Protein AF-A0AAE0BIL1-F1 (afdb_monomer)

Structure (mmCIF, N/CA/C/O backbone):
data_AF-A0AAE0BIL1-F1
#
_entry.id   AF-A0AAE0BIL1-F1
#
loop_
_atom_site.group_PDB
_atom_site.id
_atom_site.type_symbol
_atom_site.label_atom_id
_atom_site.label_alt_id
_atom_site.label_comp_id
_atom_site.label_asym_id
_atom_site.label_entity_id
_atom_site.label_seq_id
_atom_site.pdbx_PDB_ins_code
_atom_site.Cartn_x
_atom_site.Cartn_y
_atom_site.Cartn_z
_atom_site.occupancy
_atom_site.B_iso_or_equiv
_atom_site.auth_seq_id
_atom_site.auth_comp_id
_atom_site.auth_asym_id
_atom_site.auth_atom_id
_atom_site.pdbx_PDB_model_num
ATOM 1 N N . MET A 1 1 ? -43.788 10.498 2.947 1.00 57.31 1 MET A N 1
ATOM 2 C CA . MET A 1 1 ? -43.520 11.009 4.314 1.00 57.31 1 MET A CA 1
ATOM 3 C C . MET A 1 1 ? -42.242 11.833 4.284 1.00 57.31 1 MET A C 1
ATOM 5 O O . MET A 1 1 ? -41.396 11.543 3.450 1.00 57.31 1 MET A O 1
ATOM 9 N N . ARG A 1 2 ? -42.113 12.874 5.119 1.00 77.88 2 ARG A N 1
ATOM 10 C CA . ARG A 1 2 ? -40.875 13.667 5.219 1.00 77.88 2 ARG A CA 1
ATOM 11 C C . ARG A 1 2 ? -40.007 13.065 6.318 1.00 77.88 2 ARG A C 1
ATOM 13 O O . ARG A 1 2 ? -40.333 13.225 7.490 1.00 77.88 2 ARG A O 1
ATOM 20 N N . THR A 1 3 ? -38.941 12.374 5.940 1.00 77.12 3 THR A N 1
ATOM 21 C CA . THR A 1 3 ? -37.994 11.800 6.900 1.00 77.12 3 THR A CA 1
ATOM 22 C C . THR A 1 3 ? -36.867 12.806 7.152 1.00 77.12 3 THR A C 1
ATOM 24 O O . THR A 1 3 ? -36.367 13.401 6.191 1.00 77.12 3 THR A O 1
ATOM 27 N N . PRO A 1 4 ? -36.498 13.079 8.415 1.00 89.00 4 PRO A N 1
ATOM 28 C CA . PRO A 1 4 ? -35.325 13.885 8.718 1.00 89.00 4 PRO A CA 1
ATOM 29 C C . PRO A 1 4 ? -34.041 13.097 8.421 1.00 89.00 4 PRO A C 1
ATOM 31 O O . PRO A 1 4 ? -33.911 11.926 8.770 1.00 89.00 4 PRO A O 1
ATOM 34 N N . HIS A 1 5 ? -33.083 13.766 7.794 1.00 91.69 5 HIS A N 1
ATOM 35 C CA . HIS A 1 5 ? -31.783 13.259 7.381 1.00 91.69 5 HIS A CA 1
ATOM 36 C C . HIS A 1 5 ? -30.679 14.218 7.823 1.00 91.69 5 HIS A C 1
ATOM 38 O O . HIS A 1 5 ? -30.920 15.392 8.116 1.00 91.69 5 HIS A O 1
ATOM 44 N N . ARG A 1 6 ? -29.448 13.711 7.829 1.00 91.38 6 ARG A N 1
ATOM 45 C CA . ARG A 1 6 ? -28.237 14.482 8.114 1.00 91.38 6 ARG A CA 1
ATOM 46 C C . ARG A 1 6 ? -27.195 14.228 7.044 1.00 91.38 6 ARG A C 1
ATOM 48 O O . ARG A 1 6 ? -27.084 13.105 6.552 1.00 91.38 6 ARG A O 1
ATOM 55 N N . GLY A 1 7 ? -26.430 15.254 6.700 1.00 92.50 7 GLY A N 1
ATOM 56 C CA . GLY A 1 7 ? -25.362 15.123 5.719 1.00 92.50 7 GLY A CA 1
ATOM 57 C C . GLY A 1 7 ? -24.433 16.327 5.666 1.00 92.50 7 GLY A C 1
ATOM 58 O O . GLY A 1 7 ? -24.552 17.266 6.456 1.00 92.50 7 GLY A O 1
ATOM 59 N N . VAL A 1 8 ? -23.494 16.273 4.725 1.00 92.12 8 VAL A N 1
ATOM 60 C CA . VAL A 1 8 ? -22.511 17.334 4.475 1.00 92.12 8 VAL A CA 1
ATOM 61 C C . VAL A 1 8 ? -22.694 17.869 3.066 1.00 92.12 8 VAL A C 1
ATOM 63 O O . VAL A 1 8 ? -22.804 17.095 2.114 1.00 92.12 8 VAL A O 1
ATOM 66 N N . LEU A 1 9 ? -22.708 19.190 2.919 1.00 93.12 9 LEU A N 1
ATOM 67 C CA . LEU A 1 9 ? -22.752 19.837 1.617 1.00 93.12 9 LEU A CA 1
ATOM 68 C C . LEU A 1 9 ? -21.423 19.599 0.879 1.00 93.12 9 LEU A C 1
ATOM 70 O O . LEU A 1 9 ? -20.404 20.200 1.202 1.00 93.12 9 LEU A O 1
ATOM 74 N N . ILE A 1 10 ? -21.403 18.706 -0.107 1.00 89.44 10 ILE A N 1
ATOM 75 C CA . ILE A 1 10 ? -20.174 18.337 -0.836 1.00 89.44 10 ILE A CA 1
ATOM 76 C C . ILE A 1 10 ? -19.929 19.198 -2.074 1.00 89.44 10 ILE A C 1
ATOM 78 O O . ILE A 1 10 ? -18.827 19.195 -2.625 1.00 89.44 10 ILE A O 1
ATOM 82 N N . PHE A 1 11 ? -20.948 19.929 -2.522 1.00 90.12 11 PHE A N 1
ATOM 83 C CA . PHE A 1 11 ? -20.874 20.764 -3.710 1.00 90.12 11 PHE A CA 1
ATOM 84 C C . PHE A 1 11 ? -21.871 21.914 -3.627 1.00 90.12 11 PHE A C 1
ATOM 86 O O . PHE A 1 11 ? -23.022 21.699 -3.246 1.00 90.12 11 PHE A O 1
ATOM 93 N N . VAL A 1 12 ? -21.430 23.096 -4.053 1.00 90.94 12 VAL A N 1
ATOM 94 C CA . VAL A 1 12 ? -22.265 24.270 -4.326 1.00 90.94 12 VAL A CA 1
ATOM 95 C C . VAL A 1 12 ? -21.812 24.832 -5.665 1.00 90.94 12 VAL A C 1
ATOM 97 O O . VAL A 1 12 ? -20.632 25.134 -5.839 1.00 90.94 12 VAL A O 1
ATOM 100 N N . HIS A 1 13 ? -22.726 24.935 -6.623 1.00 89.69 13 HIS A N 1
ATOM 101 C CA . HIS A 1 13 ? -22.446 25.532 -7.915 1.00 89.69 13 HIS A CA 1
ATOM 102 C C . HIS A 1 13 ? -22.355 27.053 -7.747 1.00 89.69 13 HIS A C 1
ATOM 104 O O . HIS A 1 13 ? -23.347 27.657 -7.338 1.00 89.69 13 HIS A O 1
ATOM 110 N N . PRO A 1 14 ? -21.231 27.693 -8.101 1.00 79.06 14 PRO A N 1
ATOM 111 C CA . PRO A 1 14 ? -21.035 29.121 -7.849 1.00 79.06 14 PRO A CA 1
ATOM 112 C C . PRO A 1 14 ? -22.015 30.003 -8.636 1.00 79.06 14 PRO A C 1
ATOM 114 O O . PRO A 1 14 ? -22.546 30.960 -8.093 1.00 79.06 14 PRO A O 1
ATOM 117 N N . GLU A 1 15 ? -22.296 29.656 -9.894 1.00 84.56 15 GLU A N 1
ATOM 118 C CA . GLU A 1 15 ? -23.148 30.479 -10.770 1.00 84.56 15 GLU A CA 1
ATOM 119 C C . GLU A 1 15 ? -24.650 30.191 -10.607 1.00 84.56 15 GLU A C 1
ATOM 121 O O . GLU A 1 15 ? -25.456 31.099 -10.447 1.00 84.56 15 GLU A O 1
ATOM 126 N N . ASN A 1 16 ? -25.039 28.912 -10.617 1.00 84.81 16 ASN A N 1
ATOM 127 C CA . ASN A 1 16 ? -26.442 28.490 -10.567 1.00 84.81 16 ASN A CA 1
ATOM 128 C C . ASN A 1 16 ? -26.978 28.307 -9.140 1.00 84.81 16 ASN A C 1
ATOM 130 O O . ASN A 1 16 ? -28.159 28.019 -8.958 1.00 84.81 16 ASN A O 1
ATOM 134 N N . GLY A 1 17 ? -26.107 28.389 -8.133 1.00 87.50 17 GLY A N 1
ATOM 135 C CA . GLY A 1 17 ? -26.462 28.357 -6.720 1.00 87.50 17 GLY A CA 1
ATOM 136 C C . GLY A 1 17 ? -27.028 27.038 -6.201 1.00 87.50 17 GLY A C 1
ATOM 137 O O . GLY A 1 17 ? -27.430 27.010 -5.054 1.00 87.50 17 GLY A O 1
ATOM 138 N N . TYR A 1 18 ? -27.116 25.953 -6.975 1.00 94.00 18 TYR A N 1
ATOM 139 C CA . TYR A 1 18 ? -27.587 24.653 -6.469 1.00 94.00 18 TYR A CA 1
ATOM 140 C C . TYR A 1 18 ? -26.460 23.868 -5.784 1.00 94.00 18 TYR A C 1
ATOM 142 O O . TYR A 1 18 ? -25.286 24.143 -6.009 1.00 94.00 18 TYR A O 1
ATOM 150 N N . GLY A 1 19 ? -26.792 22.841 -5.002 1.00 95.12 19 GLY A N 1
ATOM 151 C CA . GLY A 1 19 ? -25.792 22.020 -4.319 1.00 95.12 19 GLY A CA 1
ATOM 152 C C . GLY A 1 19 ? -26.129 20.537 -4.238 1.00 95.12 19 GLY A C 1
ATOM 153 O O . GLY A 1 19 ? -27.181 20.087 -4.693 1.00 95.12 19 GLY A O 1
ATOM 154 N N . PHE A 1 20 ? -25.220 19.770 -3.639 1.00 96.06 20 PHE A N 1
ATOM 155 C CA . PHE A 1 20 ? -25.441 18.366 -3.292 1.00 96.06 20 PHE A CA 1
ATOM 156 C C . PHE A 1 20 ? -24.999 18.087 -1.860 1.00 96.06 20 PHE A C 1
ATOM 158 O O . PHE A 1 20 ? -23.938 18.544 -1.432 1.00 96.06 20 PHE A O 1
ATOM 165 N N . ILE A 1 21 ? -25.796 17.291 -1.153 1.00 95.62 21 ILE A N 1
ATOM 166 C CA . ILE A 1 21 ? -25.479 16.769 0.176 1.00 95.62 21 ILE A CA 1
ATOM 167 C C . ILE A 1 21 ? -25.083 15.299 0.043 1.00 95.62 21 ILE A C 1
ATOM 169 O O . ILE A 1 21 ? -25.813 14.532 -0.586 1.00 95.62 21 ILE A O 1
ATOM 173 N N . ASP A 1 22 ? -23.955 14.912 0.637 1.00 92.00 22 ASP A N 1
ATOM 174 C CA . ASP A 1 22 ? -23.614 13.505 0.878 1.00 92.00 22 ASP A CA 1
ATOM 175 C C . ASP A 1 22 ? -24.353 13.040 2.135 1.00 92.00 22 ASP A C 1
ATOM 177 O O . ASP A 1 22 ? -24.183 13.611 3.219 1.00 92.00 22 ASP A O 1
ATOM 181 N N . CYS A 1 23 ? -25.233 12.057 1.973 1.00 90.50 23 CYS A N 1
ATOM 182 C CA . CYS A 1 23 ? -26.090 11.537 3.027 1.00 90.50 23 CYS A CA 1
ATOM 183 C C . CYS A 1 23 ? -26.136 10.012 2.951 1.00 90.50 23 CYS A C 1
ATOM 185 O O . CYS A 1 23 ? -26.580 9.436 1.962 1.00 90.50 23 CYS A O 1
ATOM 187 N N . ASN A 1 24 ? -25.714 9.356 4.030 1.00 83.50 24 ASN A N 1
ATOM 188 C CA . ASN A 1 24 ? -25.643 7.896 4.084 1.00 83.50 24 ASN A CA 1
ATOM 189 C C . ASN A 1 24 ? -26.985 7.237 4.446 1.00 83.50 24 ASN A C 1
ATOM 191 O O . ASN A 1 24 ? -27.084 6.017 4.400 1.00 83.50 24 ASN A O 1
ATOM 195 N N . THR A 1 25 ? -27.997 8.019 4.842 1.00 82.56 25 THR A N 1
ATOM 196 C CA . THR A 1 25 ? -29.305 7.495 5.281 1.00 82.56 25 THR A CA 1
ATOM 197 C C . THR A 1 25 ? -30.388 7.582 4.209 1.00 82.56 25 THR A C 1
ATOM 199 O O . THR A 1 25 ? -31.471 7.030 4.389 1.00 82.56 25 THR A O 1
ATOM 202 N N . THR A 1 26 ? -30.128 8.264 3.094 1.00 82.50 26 THR A N 1
ATOM 203 C CA . THR A 1 26 ? -31.007 8.270 1.920 1.00 82.50 26 THR A CA 1
ATOM 204 C C . THR A 1 26 ? -30.605 7.159 0.951 1.00 82.50 26 THR A C 1
ATOM 206 O O . THR A 1 26 ? -29.422 6.883 0.777 1.00 82.50 26 THR A O 1
ATOM 209 N N . ALA A 1 27 ? -31.581 6.547 0.267 1.00 79.19 27 ALA A N 1
ATOM 210 C CA . ALA A 1 27 ? -31.315 5.503 -0.734 1.00 79.19 27 ALA A CA 1
ATOM 211 C C . ALA A 1 27 ? -30.380 5.997 -1.857 1.00 79.19 27 ALA A C 1
ATOM 213 O O . ALA A 1 27 ? -29.521 5.263 -2.343 1.00 79.19 27 ALA A O 1
ATOM 214 N N . SER A 1 28 ? -30.502 7.276 -2.226 1.00 73.94 28 SER A N 1
ATOM 215 C CA . SER A 1 28 ? -29.483 7.982 -2.998 1.00 73.94 28 SER A CA 1
ATOM 216 C C . SER A 1 28 ? -28.457 8.592 -2.048 1.00 73.94 28 SER A C 1
ATOM 218 O O . SER A 1 28 ? -28.797 9.495 -1.289 1.00 73.94 28 SER A O 1
ATOM 220 N N . ARG A 1 29 ? -27.188 8.175 -2.144 1.00 82.62 29 ARG A N 1
ATOM 221 C CA . ARG A 1 29 ? -26.067 8.759 -1.378 1.00 82.62 29 ARG A CA 1
ATOM 222 C C . ARG A 1 29 ? -25.927 10.278 -1.578 1.00 82.62 29 ARG A C 1
ATOM 224 O O . ARG A 1 29 ? -25.389 10.973 -0.725 1.00 82.62 29 ARG A O 1
ATOM 231 N N . ARG A 1 30 ? -26.421 10.813 -2.704 1.00 91.19 30 ARG A N 1
ATOM 232 C CA . ARG A 1 30 ? -26.397 12.250 -3.020 1.00 91.19 30 ARG A CA 1
ATOM 233 C C . ARG A 1 30 ? -27.806 12.824 -3.096 1.00 91.19 30 ARG A C 1
ATOM 235 O O . ARG A 1 30 ? -28.630 12.339 -3.873 1.00 91.19 30 ARG A O 1
ATOM 242 N N . VAL A 1 31 ? -28.050 13.895 -2.347 1.00 94.50 31 VAL A N 1
ATOM 243 C CA . VAL A 1 31 ? -29.334 14.609 -2.316 1.00 94.50 31 VAL A CA 1
ATOM 244 C C . VAL A 1 31 ? -29.165 15.992 -2.934 1.00 94.50 31 VAL A C 1
ATOM 246 O O . VAL A 1 31 ? -28.266 16.740 -2.557 1.00 94.50 31 VAL A O 1
ATOM 249 N N . PHE A 1 32 ? -30.023 16.337 -3.892 1.00 95.62 32 PHE A N 1
ATOM 250 C CA . PHE A 1 32 ? -29.982 17.619 -4.591 1.00 95.62 32 PHE A CA 1
ATOM 251 C C . PHE A 1 32 ? -30.524 18.762 -3.723 1.00 95.62 32 PHE A C 1
ATOM 253 O O . PHE A 1 32 ? -31.629 18.675 -3.179 1.00 95.62 32 PHE A O 1
ATOM 260 N N . VAL A 1 33 ? -29.773 19.860 -3.644 1.00 96.00 33 VAL A N 1
ATOM 261 C CA . VAL A 1 33 ? -30.164 21.101 -2.966 1.00 96.00 33 VAL A CA 1
ATOM 262 C C . VAL A 1 33 ? -30.538 22.143 -4.021 1.00 96.00 33 VAL A C 1
ATOM 264 O O . VAL A 1 33 ? -29.665 22.585 -4.768 1.00 96.00 33 VAL A O 1
ATOM 267 N N . PRO A 1 34 ? -31.813 22.561 -4.102 1.00 94.81 34 PRO A N 1
ATOM 268 C CA . PRO A 1 34 ? -32.228 23.619 -5.017 1.00 94.81 34 PRO A CA 1
ATOM 269 C C . PRO A 1 34 ? -31.513 24.941 -4.730 1.00 94.81 34 PRO A C 1
ATOM 271 O O . PRO A 1 34 ? -31.210 25.244 -3.574 1.00 94.81 34 PRO A O 1
ATOM 274 N N . ALA A 1 35 ? -31.339 25.767 -5.763 1.00 94.38 35 ALA A N 1
ATOM 275 C CA . ALA A 1 35 ? -30.619 27.034 -5.653 1.00 94.38 35 ALA A CA 1
ATOM 276 C C . ALA A 1 35 ? -31.164 27.964 -4.561 1.00 94.38 35 ALA A C 1
ATOM 278 O O . ALA A 1 35 ? -30.413 28.514 -3.760 1.00 94.38 35 ALA A O 1
ATOM 279 N N . SER A 1 36 ? -32.493 28.031 -4.439 1.00 94.25 36 SER A N 1
ATOM 280 C CA . SER A 1 36 ? -33.190 28.826 -3.422 1.00 94.25 36 SER A CA 1
ATOM 281 C C . SER A 1 36 ? -32.860 28.435 -1.976 1.00 94.25 36 SER A C 1
ATOM 283 O O . SER A 1 36 ? -33.211 29.167 -1.056 1.00 94.25 36 SER A O 1
ATOM 285 N N . LYS A 1 37 ? -32.239 27.269 -1.757 1.00 92.44 37 LYS A N 1
ATOM 286 C CA . LYS A 1 37 ? -31.865 26.747 -0.437 1.00 92.44 37 LYS A CA 1
ATOM 287 C C . LYS A 1 37 ? -30.361 26.689 -0.218 1.00 92.44 37 LYS A C 1
ATOM 289 O O . LYS A 1 37 ? -29.973 26.340 0.886 1.00 92.44 37 LYS A O 1
ATOM 294 N N . CYS A 1 38 ? -29.537 27.020 -1.214 1.00 91.44 38 CYS A N 1
ATOM 295 C CA . CYS A 1 38 ? -28.077 26.965 -1.104 1.00 91.44 38 CYS A CA 1
ATOM 296 C C . CYS A 1 38 ? -27.412 28.348 -0.962 1.00 91.44 38 CYS A C 1
ATOM 298 O O . CYS A 1 38 ? -26.205 28.413 -0.773 1.00 91.44 38 CYS A O 1
ATOM 300 N N . THR A 1 39 ? -28.171 29.447 -1.022 1.00 83.38 39 THR A N 1
ATOM 301 C CA . THR A 1 39 ? -27.636 30.825 -1.072 1.00 83.38 39 THR A CA 1
ATOM 302 C C . THR A 1 39 ? -26.780 31.235 0.131 1.00 83.38 39 THR A C 1
ATOM 304 O O . THR A 1 39 ? -25.907 32.083 -0.016 1.00 83.38 39 THR A O 1
ATOM 307 N N . ALA A 1 40 ? -26.999 30.639 1.306 1.00 86.38 40 ALA A N 1
ATOM 308 C CA . ALA A 1 40 ? -26.263 30.938 2.540 1.00 86.38 40 ALA A CA 1
ATOM 309 C C . ALA A 1 40 ? -25.277 29.830 2.959 1.00 86.38 40 ALA A C 1
ATOM 311 O O . ALA A 1 40 ? -24.834 29.798 4.108 1.00 86.38 40 ALA A O 1
ATOM 312 N N . TRP A 1 41 ? -24.968 28.898 2.057 1.00 89.31 41 TRP A N 1
ATOM 313 C CA . TRP A 1 41 ? -24.292 27.652 2.397 1.00 89.31 41 TRP A CA 1
ATOM 314 C C . TRP A 1 41 ? -22.989 27.471 1.639 1.00 89.31 41 TRP A C 1
ATOM 316 O O . TRP A 1 41 ? -22.880 27.831 0.469 1.00 89.31 41 TRP A O 1
ATOM 326 N N . GLN A 1 42 ? -22.009 26.868 2.303 1.00 90.31 42 GLN A N 1
ATOM 327 C CA . GLN A 1 42 ? -20.697 26.594 1.727 1.00 90.31 42 GLN A CA 1
ATOM 328 C C . GLN A 1 42 ? -20.415 25.092 1.688 1.00 90.31 42 GLN A C 1
ATOM 330 O O . GLN A 1 42 ? -20.946 24.313 2.484 1.00 90.31 42 GLN A O 1
ATOM 335 N N . LYS A 1 43 ? -19.566 24.666 0.742 1.00 87.94 43 LYS A N 1
ATOM 336 C CA . LYS A 1 43 ? -19.050 23.290 0.716 1.00 87.94 43 LYS A CA 1
ATOM 337 C C . LYS A 1 43 ? -18.398 22.993 2.074 1.00 87.94 43 LYS A C 1
ATOM 339 O O . LYS A 1 43 ? -17.542 23.747 2.518 1.00 87.94 43 LYS A O 1
ATOM 344 N N . GLY A 1 44 ? -18.792 21.889 2.702 1.00 85.81 44 GLY A N 1
ATOM 345 C CA . GLY A 1 44 ? -18.365 21.480 4.041 1.00 85.81 44 GLY A CA 1
ATOM 346 C C . GLY A 1 44 ? -19.410 21.716 5.135 1.00 85.81 44 GLY A C 1
ATOM 347 O O . GLY A 1 44 ? -19.316 21.078 6.184 1.00 85.81 44 GLY A O 1
ATOM 348 N N . ASP A 1 45 ? -20.433 22.544 4.891 1.00 90.81 45 ASP A N 1
ATOM 349 C CA . ASP A 1 45 ? -21.475 22.815 5.885 1.00 90.81 45 ASP A CA 1
ATOM 350 C C . ASP A 1 45 ? -22.249 21.536 6.245 1.00 90.81 45 ASP A C 1
ATOM 352 O O . ASP A 1 45 ? -22.733 20.795 5.379 1.00 90.81 45 ASP A O 1
ATOM 356 N N . ARG A 1 46 ? -22.389 21.289 7.553 1.00 89.94 46 ARG A N 1
ATOM 357 C CA . ARG A 1 46 ? -23.208 20.201 8.100 1.00 89.94 46 ARG A CA 1
ATOM 358 C C . ARG A 1 46 ? -24.653 20.644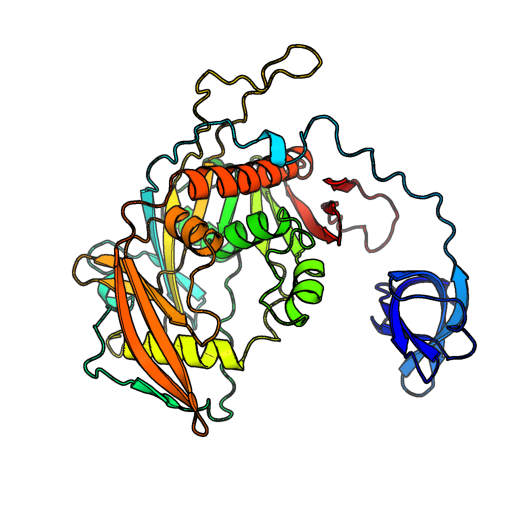 8.216 1.00 89.94 46 ARG A C 1
ATOM 360 O O . ARG A 1 46 ? -24.957 21.708 8.762 1.00 89.94 46 ARG A O 1
ATOM 367 N N . VAL A 1 47 ? -25.546 19.809 7.704 1.00 93.50 47 VAL A N 1
ATOM 368 C CA . VAL A 1 47 ? -26.955 20.156 7.549 1.00 93.50 47 VAL A CA 1
ATOM 369 C C . VAL A 1 47 ? -27.851 19.038 8.045 1.00 93.50 47 VAL A C 1
ATOM 371 O O . VAL A 1 47 ? -27.665 17.866 7.708 1.00 93.50 47 VAL A O 1
ATOM 374 N N . SER A 1 48 ? -28.873 19.434 8.794 1.00 93.69 48 SER A N 1
ATOM 375 C CA . SER A 1 48 ? -30.046 18.608 9.041 1.00 93.69 48 SER A CA 1
ATOM 376 C C . SER A 1 48 ? -31.122 19.024 8.034 1.00 93.69 48 SER A C 1
ATOM 378 O O . SER A 1 48 ? -31.392 20.211 7.820 1.00 93.69 48 SER A O 1
ATOM 380 N N . PHE A 1 49 ? -31.709 18.055 7.337 1.00 94.75 49 PHE A N 1
ATOM 381 C CA . PHE A 1 49 ? -32.641 18.326 6.247 1.00 94.75 49 PHE A CA 1
ATOM 382 C C . PHE A 1 49 ? -33.765 17.296 6.180 1.00 94.75 49 PHE A C 1
ATOM 384 O O . PHE A 1 49 ? -33.671 16.214 6.736 1.00 94.75 49 PHE A O 1
ATOM 391 N N . SER A 1 50 ? -34.851 17.626 5.490 1.00 95.81 50 SER A N 1
ATOM 392 C CA . SER A 1 50 ? -35.833 16.636 5.038 1.00 95.81 50 SER A CA 1
ATOM 393 C C . SER A 1 50 ? -35.774 16.561 3.525 1.00 95.81 50 SER A C 1
ATOM 395 O O . SER A 1 50 ? -35.574 17.588 2.868 1.00 95.81 50 SER A O 1
ATOM 397 N N . ALA A 1 51 ? -35.919 15.361 2.974 1.00 94.06 51 ALA A N 1
ATOM 398 C CA . ALA A 1 51 ? -35.878 15.148 1.537 1.00 94.06 51 ALA A CA 1
ATOM 399 C C . ALA A 1 51 ? -37.154 14.484 1.026 1.00 94.06 51 ALA A C 1
ATOM 401 O O . ALA A 1 51 ? -37.878 13.817 1.765 1.00 94.06 51 ALA A O 1
ATOM 402 N N . ILE A 1 52 ? -37.441 14.733 -0.247 1.00 93.06 52 ILE A N 1
ATOM 403 C CA . ILE A 1 52 ? -38.569 14.166 -0.976 1.00 93.06 52 ILE A CA 1
ATOM 404 C C . ILE A 1 52 ? -38.000 13.513 -2.230 1.00 93.06 52 ILE A C 1
ATOM 406 O O . ILE A 1 52 ? -37.206 14.131 -2.944 1.00 93.06 52 ILE A O 1
ATOM 410 N N . GLU A 1 53 ? -38.419 12.282 -2.489 1.00 92.19 53 GLU A N 1
ATOM 411 C CA . GLU A 1 53 ? -38.156 11.593 -3.746 1.00 92.19 53 GLU A CA 1
ATOM 412 C C . GLU A 1 53 ? -39.069 12.165 -4.840 1.00 92.19 53 GLU A C 1
ATOM 414 O O . GLU A 1 53 ? -40.290 12.239 -4.678 1.00 92.19 53 GLU A O 1
ATOM 419 N N . SER A 1 54 ? -38.480 12.659 -5.928 1.00 87.62 54 SER A N 1
ATOM 420 C CA . SER A 1 54 ? -39.218 13.063 -7.121 1.00 87.62 54 SER A CA 1
ATOM 421 C C . SER A 1 54 ? -39.654 11.847 -7.934 1.00 87.62 54 SER A C 1
ATOM 423 O O . SER A 1 54 ? -39.170 10.735 -7.751 1.00 87.62 54 SER A O 1
ATOM 425 N N . SER A 1 55 ? -40.578 12.064 -8.870 1.00 89.69 55 SER A N 1
ATOM 426 C CA . SER A 1 55 ? -41.127 11.016 -9.740 1.00 89.69 55 SER A CA 1
ATOM 427 C C . SER A 1 55 ? -40.085 10.304 -10.614 1.00 89.69 55 SER A C 1
ATOM 429 O O . SER A 1 55 ? -40.374 9.247 -11.157 1.00 89.69 55 SER A O 1
ATOM 431 N N . ASP A 1 56 ? -38.888 10.874 -10.764 1.00 87.69 56 ASP A N 1
ATOM 432 C CA . ASP A 1 56 ? -37.738 10.295 -11.469 1.00 87.69 56 ASP A CA 1
ATOM 433 C C . ASP A 1 56 ? -36.787 9.497 -10.548 1.00 87.69 56 ASP A C 1
ATOM 435 O O . ASP A 1 56 ? -35.692 9.125 -10.972 1.00 87.69 56 ASP A O 1
ATOM 439 N N . GLY A 1 57 ? -37.170 9.265 -9.286 1.00 86.12 57 GLY A N 1
ATOM 440 C CA . GLY A 1 57 ? -36.369 8.547 -8.286 1.00 86.12 57 GLY A CA 1
ATOM 441 C C . GLY A 1 57 ? -35.213 9.362 -7.693 1.00 86.12 57 GLY A C 1
ATOM 442 O O . GLY A 1 57 ? -34.366 8.821 -6.979 1.00 86.12 57 GLY A O 1
ATOM 443 N N . ARG A 1 58 ? -35.118 10.667 -7.989 1.00 87.56 58 ARG A N 1
ATOM 444 C CA . ARG A 1 58 ? -34.079 11.535 -7.415 1.00 87.56 58 ARG A CA 1
ATOM 445 C C . ARG A 1 58 ? -34.532 12.134 -6.090 1.00 87.56 58 ARG A C 1
ATOM 447 O O . ARG A 1 58 ? -35.682 12.504 -5.903 1.00 87.56 58 ARG A O 1
ATOM 454 N N . TRP A 1 59 ? -33.598 12.290 -5.160 1.00 92.62 59 TRP A N 1
ATOM 455 C CA . TRP A 1 59 ? -33.877 12.889 -3.856 1.00 92.62 59 TRP A CA 1
ATOM 456 C C . TRP A 1 59 ? -33.548 14.381 -3.873 1.00 92.62 59 TRP A C 1
ATOM 458 O O . TRP A 1 59 ? -32.422 14.764 -4.203 1.00 92.62 59 TRP A O 1
ATOM 468 N N . ARG A 1 60 ? -34.511 15.226 -3.485 1.00 93.94 60 ARG A N 1
ATOM 469 C CA . ARG A 1 60 ? -34.312 16.677 -3.326 1.00 93.94 60 ARG A CA 1
ATOM 470 C C . ARG A 1 60 ? -34.611 17.151 -1.913 1.00 93.94 60 ARG A C 1
ATOM 472 O O . ARG A 1 60 ? -35.521 16.648 -1.258 1.00 93.94 60 ARG A O 1
ATOM 479 N N . VAL A 1 61 ? -33.903 18.188 -1.483 1.00 95.31 61 VAL A N 1
ATOM 480 C CA . VAL A 1 61 ? -34.108 18.828 -0.182 1.00 95.31 61 VAL A CA 1
ATOM 481 C C . VAL A 1 61 ? -35.399 19.651 -0.151 1.00 95.31 61 VAL A C 1
ATOM 483 O O . VAL A 1 61 ? -35.606 20.568 -0.953 1.00 95.31 61 VAL A O 1
ATOM 486 N N . ASP A 1 62 ? -36.245 19.382 0.841 1.00 94.50 62 ASP A N 1
ATOM 487 C CA . ASP A 1 62 ? -37.492 20.095 1.129 1.00 94.50 62 ASP A CA 1
ATOM 488 C C . ASP A 1 62 ? -37.360 21.112 2.276 1.00 94.50 62 ASP A C 1
ATOM 490 O O . ASP A 1 62 ? -37.770 22.263 2.139 1.00 94.50 62 ASP A O 1
ATOM 494 N N . LYS A 1 63 ? -36.698 20.762 3.373 1.00 94.38 63 LYS A N 1
ATOM 495 C CA . LYS A 1 63 ? -36.319 21.728 4.420 1.00 94.38 63 LYS A CA 1
ATOM 496 C C . LYS A 1 63 ? -34.878 21.492 4.816 1.00 94.38 63 LYS A C 1
ATOM 498 O O . LYS A 1 63 ? -34.456 20.345 4.818 1.00 94.38 63 LYS A O 1
ATOM 503 N N . MET A 1 64 ? -34.155 22.550 5.156 1.00 94.00 64 MET A N 1
ATOM 504 C CA . MET A 1 64 ? -32.731 22.506 5.484 1.00 94.00 64 MET A CA 1
ATOM 505 C C . MET A 1 64 ? -32.453 23.523 6.579 1.00 94.00 64 MET A C 1
ATOM 507 O O . MET A 1 64 ? -32.949 24.645 6.506 1.00 94.00 64 MET A O 1
ATOM 511 N N . HIS A 1 65 ? -31.704 23.122 7.594 1.00 93.38 65 HIS A N 1
ATOM 512 C CA . HIS A 1 65 ? -31.276 23.986 8.686 1.00 93.38 65 HIS A CA 1
ATOM 513 C C . HIS A 1 65 ? -29.838 23.656 9.051 1.00 93.38 65 HIS A C 1
ATOM 515 O O . HIS A 1 65 ? -29.363 22.536 8.824 1.00 93.38 65 HIS A O 1
ATOM 521 N N . ARG A 1 66 ? -29.113 24.675 9.529 1.00 89.12 66 ARG A N 1
ATOM 522 C CA . ARG A 1 66 ? -27.696 24.512 9.851 1.00 89.12 66 ARG A CA 1
ATOM 523 C C . ARG A 1 66 ? -27.671 23.707 11.123 1.00 89.12 66 ARG A C 1
ATOM 525 O O . ARG A 1 66 ? -28.357 24.066 12.077 1.00 89.12 66 ARG A O 1
ATOM 532 N N . ASP A 1 67 ? -26.958 22.592 11.098 1.00 83.50 67 ASP A N 1
ATOM 533 C CA . ASP A 1 67 ? -26.818 21.794 12.301 1.00 83.50 67 ASP A CA 1
ATOM 534 C C . ASP A 1 67 ? -25.901 22.589 13.233 1.00 83.50 67 ASP A C 1
ATOM 536 O O . ASP A 1 67 ? -24.680 22.577 13.090 1.00 83.50 67 ASP A O 1
ATOM 540 N N . THR A 1 68 ? -26.493 23.347 14.155 1.00 58.75 68 THR A N 1
ATOM 541 C CA . THR A 1 68 ? -25.777 23.949 15.278 1.00 58.75 68 THR A CA 1
ATOM 542 C C . THR A 1 68 ? -25.529 22.845 16.289 1.00 58.75 68 THR A C 1
ATOM 544 O O . THR A 1 68 ? -26.131 22.802 17.361 1.00 58.75 68 THR A O 1
ATOM 547 N N . PHE A 1 69 ? -24.676 21.891 15.931 1.00 49.97 69 PHE A N 1
ATOM 548 C CA . PHE A 1 69 ? -23.998 21.167 16.986 1.00 49.97 69 PHE A CA 1
ATOM 549 C C . PHE A 1 69 ? -23.167 22.206 17.750 1.00 49.97 69 PHE A C 1
ATOM 551 O O . PHE A 1 69 ? -22.562 23.065 17.097 1.00 49.97 69 PHE A O 1
ATOM 558 N N . PRO A 1 70 ? -23.106 22.164 19.099 1.00 41.44 70 PRO A N 1
ATOM 559 C CA . PRO A 1 70 ? -21.913 22.696 19.738 1.00 41.44 70 PRO A CA 1
ATOM 560 C C . PRO A 1 70 ? -20.764 22.045 18.983 1.00 41.44 70 PRO A C 1
ATOM 562 O O . PRO A 1 70 ? -20.862 20.840 18.713 1.00 41.44 70 PRO A O 1
ATOM 565 N N . ASP A 1 71 ? -19.762 22.823 18.565 1.00 39.72 71 ASP A N 1
ATOM 566 C CA . ASP A 1 71 ? -18.487 22.250 18.152 1.00 39.72 71 ASP A CA 1
ATOM 567 C C . ASP A 1 71 ? -18.279 21.069 19.085 1.00 39.72 71 ASP A C 1
ATOM 569 O O . ASP A 1 71 ? -18.230 21.249 20.307 1.00 39.72 71 ASP A O 1
ATOM 573 N N . ARG A 1 72 ? -18.331 19.837 18.550 1.00 40.06 72 ARG A N 1
ATOM 574 C CA . ARG A 1 72 ? -17.732 18.737 19.286 1.00 40.06 72 ARG A CA 1
ATOM 575 C C . ARG A 1 72 ? -16.340 19.278 19.386 1.00 40.06 72 ARG A C 1
ATOM 577 O O . ARG A 1 72 ? -15.687 19.340 18.346 1.00 40.06 72 ARG A O 1
ATOM 584 N N . THR A 1 73 ? -16.008 19.798 20.566 1.00 35.62 73 THR A N 1
ATOM 585 C CA . THR A 1 73 ? -14.679 20.200 20.948 1.00 35.62 73 THR A CA 1
ATOM 586 C C . THR A 1 73 ? -13.848 19.126 20.305 1.00 35.62 73 THR A C 1
ATOM 588 O O . THR A 1 73 ? -13.985 17.950 20.664 1.00 35.62 73 THR A O 1
ATOM 591 N N . LEU A 1 74 ? -13.136 19.493 19.229 1.00 39.12 74 LEU A N 1
ATOM 592 C CA . LEU A 1 74 ? -11.995 18.710 18.813 1.00 39.12 74 LEU A CA 1
ATOM 593 C C . LEU A 1 74 ? -11.322 18.498 20.150 1.00 39.12 74 LEU A C 1
ATOM 595 O O . LEU A 1 74 ? -11.047 19.493 20.837 1.00 39.12 74 LEU A O 1
ATOM 599 N N . LEU A 1 75 ? -11.304 17.244 20.621 1.00 36.78 75 LEU A N 1
ATOM 600 C CA . LEU A 1 75 ? -10.623 16.949 21.868 1.00 36.78 75 LEU A CA 1
ATOM 601 C C . LEU A 1 75 ? -9.300 17.688 21.712 1.00 36.78 75 LEU A C 1
ATOM 603 O O . LEU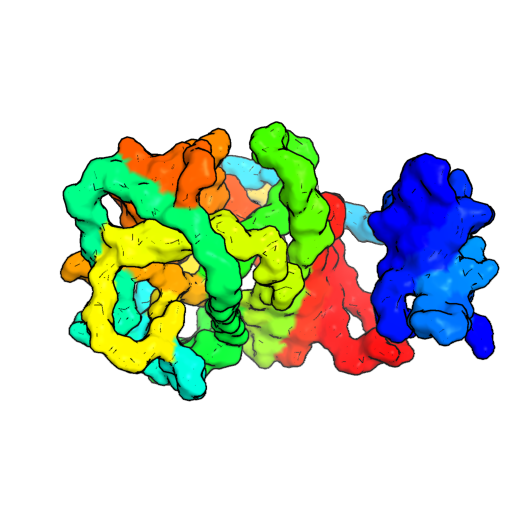 A 1 75 ? -8.705 17.546 20.635 1.00 36.78 75 LEU A O 1
ATOM 607 N N . PRO A 1 76 ? -8.957 18.606 22.640 1.00 37.84 76 PRO A N 1
ATOM 608 C CA . PRO A 1 76 ? -7.758 19.411 22.477 1.00 37.84 76 PRO A CA 1
ATOM 609 C C . PRO A 1 76 ? -6.661 18.439 22.059 1.00 37.84 76 PRO A C 1
ATOM 611 O O . PRO A 1 76 ? -6.619 17.364 22.674 1.00 37.84 76 PRO A O 1
ATOM 614 N N . PRO A 1 77 ? -5.919 18.734 20.968 1.00 43.78 77 PRO A N 1
ATOM 615 C CA . PRO A 1 77 ? -4.986 17.786 20.368 1.00 43.78 77 PRO A CA 1
ATOM 616 C C . PRO A 1 77 ? -4.244 17.117 21.507 1.00 43.78 77 PRO A C 1
ATOM 618 O O . PRO A 1 77 ? -3.738 17.833 22.377 1.00 43.78 77 PRO A O 1
ATOM 621 N N . ASP A 1 78 ? -4.349 15.785 21.583 1.00 43.59 78 ASP A N 1
ATOM 622 C CA . ASP A 1 78 ? -3.939 15.031 22.764 1.00 43.59 78 ASP A CA 1
ATOM 623 C C . ASP A 1 78 ? -2.545 15.537 23.167 1.00 43.59 78 ASP A C 1
ATOM 625 O O . ASP A 1 78 ? -1.607 15.381 22.377 1.00 43.59 78 ASP A O 1
ATOM 629 N N . PRO A 1 79 ? -2.378 16.204 24.332 1.00 45.50 79 PRO A N 1
ATOM 630 C CA . PRO A 1 79 ? -1.137 16.905 24.681 1.00 45.50 79 PRO A CA 1
ATOM 631 C C . PRO A 1 79 ? 0.066 15.955 24.793 1.00 45.50 79 PRO A C 1
ATOM 633 O O . PRO A 1 79 ? 1.195 16.383 25.024 1.00 45.50 79 PRO A O 1
ATOM 636 N N . LEU A 1 80 ? -0.180 14.650 24.653 1.00 43.66 80 LEU A N 1
ATOM 637 C CA . LEU A 1 80 ? 0.795 13.577 24.581 1.00 43.66 80 LEU A CA 1
ATOM 638 C C . LEU A 1 80 ? 1.480 13.428 23.215 1.00 43.66 80 LEU A C 1
ATOM 640 O O . LEU A 1 80 ? 2.467 12.692 23.150 1.00 43.66 80 LEU A O 1
ATOM 644 N N . PHE A 1 81 ? 1.003 14.082 22.152 1.00 43.06 81 PHE A N 1
ATOM 645 C CA . PHE A 1 81 ? 1.699 14.124 20.867 1.00 43.06 81 PHE A CA 1
ATOM 646 C C . PHE A 1 81 ? 2.289 15.518 20.646 1.00 43.06 81 PHE A C 1
ATOM 648 O O . PHE A 1 81 ? 1.546 16.459 20.366 1.00 43.06 81 PHE A O 1
ATOM 655 N N . PRO A 1 82 ? 3.616 15.687 20.787 1.00 44.50 82 PRO A N 1
ATOM 656 C CA . PRO A 1 82 ? 4.232 16.953 20.436 1.00 44.50 82 PRO A CA 1
ATOM 657 C C . PRO A 1 82 ? 3.997 17.228 18.940 1.00 44.50 82 PRO A C 1
ATOM 659 O O . PRO A 1 82 ? 3.921 16.279 18.147 1.00 44.50 82 PRO A O 1
ATOM 662 N N . PRO A 1 83 ? 3.867 18.502 18.528 1.00 47.16 83 PRO A N 1
ATOM 663 C CA . PRO A 1 83 ? 3.811 18.843 17.115 1.00 47.16 83 PRO A CA 1
ATOM 664 C C . PRO A 1 83 ? 4.998 18.196 16.397 1.00 47.16 83 PRO A C 1
ATOM 666 O O . PRO A 1 83 ? 6.109 18.161 16.920 1.00 47.16 83 PRO A O 1
ATOM 669 N N . CYS A 1 84 ? 4.766 17.675 15.189 1.00 42.25 84 CYS A N 1
ATOM 670 C CA . CYS A 1 84 ? 5.721 16.809 14.486 1.00 42.25 84 CYS A CA 1
ATOM 671 C C . CYS A 1 84 ? 7.130 17.420 14.311 1.00 42.25 84 CYS A C 1
ATOM 673 O O . CYS A 1 84 ? 8.099 16.693 14.115 1.00 42.25 84 CYS A O 1
ATOM 675 N N . LYS A 1 85 ? 7.241 18.749 14.435 1.00 46.81 85 LYS A N 1
ATOM 676 C CA . LYS A 1 85 ? 8.491 19.519 14.418 1.00 46.81 85 LYS A CA 1
ATOM 677 C C . LYS A 1 85 ? 9.451 19.174 15.568 1.00 46.81 85 LYS A C 1
ATOM 679 O O . LYS A 1 85 ? 10.649 19.354 15.407 1.00 46.81 85 LYS A O 1
ATOM 684 N N . ASP A 1 86 ? 8.962 18.626 16.682 1.00 45.75 86 ASP A N 1
ATOM 685 C CA . ASP A 1 86 ? 9.794 18.289 17.849 1.00 45.75 86 ASP A CA 1
ATOM 686 C C . ASP A 1 86 ? 10.361 16.848 17.803 1.00 45.75 86 ASP A C 1
ATOM 688 O O . ASP A 1 86 ? 11.105 16.438 18.694 1.00 45.75 86 ASP A O 1
ATOM 692 N N . LEU A 1 87 ? 10.021 16.051 16.777 1.00 48.09 87 LEU A N 1
ATOM 693 C CA . LEU A 1 87 ? 10.426 14.638 16.646 1.00 48.09 87 LEU A CA 1
ATOM 694 C C . LEU A 1 87 ? 11.784 14.429 15.943 1.00 48.09 87 LEU A C 1
ATOM 696 O O . LEU A 1 87 ? 12.301 13.307 15.944 1.00 48.09 87 LEU A O 1
ATOM 700 N N . GLU A 1 88 ? 12.377 15.482 15.371 1.00 49.56 88 GLU A N 1
ATOM 701 C CA . GLU A 1 88 ? 13.574 15.404 14.511 1.00 49.56 88 GLU A CA 1
ATOM 702 C C . GLU A 1 88 ? 14.875 15.039 15.258 1.00 49.56 88 GLU A C 1
ATOM 704 O O . GLU A 1 88 ? 15.853 14.647 14.628 1.00 49.56 88 GLU A O 1
ATOM 709 N N . ALA A 1 89 ? 14.898 15.091 16.597 1.00 47.00 89 ALA A N 1
ATOM 710 C CA . ALA A 1 89 ? 16.114 14.873 17.393 1.00 47.00 89 ALA A CA 1
ATOM 711 C C . ALA A 1 89 ? 16.424 13.399 17.751 1.00 47.00 89 ALA A C 1
ATOM 713 O O . ALA A 1 89 ? 17.466 13.125 18.344 1.00 47.00 89 ALA A O 1
ATOM 714 N N . SER A 1 90 ? 15.548 12.441 17.417 1.00 48.91 90 SER A N 1
ATOM 715 C CA . SER A 1 90 ? 15.738 11.024 17.783 1.00 48.91 90 SER A CA 1
ATOM 716 C C . SER A 1 90 ? 16.425 10.218 16.671 1.00 48.91 90 SER A C 1
ATOM 718 O O . SER A 1 90 ? 15.878 10.073 15.580 1.00 48.91 90 SER A O 1
ATOM 720 N N . HIS A 1 91 ? 17.607 9.651 16.946 1.00 47.31 91 HIS A N 1
ATOM 721 C CA . HIS A 1 91 ? 18.256 8.690 16.046 1.00 47.31 91 HIS A CA 1
ATOM 722 C C . HIS A 1 91 ? 17.486 7.364 16.061 1.00 47.31 91 HIS A C 1
ATOM 724 O O . HIS A 1 91 ? 17.455 6.672 17.079 1.00 47.31 91 HIS A O 1
ATOM 730 N N . ARG A 1 92 ? 16.868 6.994 14.936 1.00 53.47 92 ARG A N 1
ATOM 731 C CA . ARG A 1 92 ? 16.125 5.737 14.790 1.00 53.47 92 ARG A CA 1
ATOM 732 C C . ARG A 1 92 ? 16.885 4.814 13.853 1.00 53.47 92 ARG A C 1
ATOM 734 O O . ARG A 1 92 ? 17.345 5.229 12.795 1.00 53.47 92 ARG A O 1
ATOM 741 N N . THR A 1 93 ? 17.016 3.551 14.238 1.00 47.59 93 THR A N 1
ATOM 742 C CA . THR A 1 93 ? 17.635 2.525 13.400 1.00 47.59 93 THR A CA 1
ATOM 743 C C . THR A 1 93 ? 16.578 1.499 13.024 1.00 47.59 93 THR A C 1
ATOM 745 O O . THR A 1 93 ? 15.918 0.909 13.882 1.00 47.59 93 THR A O 1
ATOM 748 N N . PHE A 1 94 ? 16.403 1.281 11.721 1.00 53.38 94 PHE A N 1
ATOM 749 C CA . PHE A 1 94 ? 15.652 0.124 11.251 1.00 53.38 94 PHE A CA 1
ATOM 750 C C . PHE A 1 94 ? 16.518 -1.105 11.450 1.00 53.38 94 PHE A C 1
ATOM 752 O O . PHE A 1 94 ? 17.627 -1.186 10.921 1.00 53.38 94 PHE A O 1
ATOM 759 N N . ALA A 1 95 ? 16.004 -2.075 12.198 1.00 54.22 95 ALA A N 1
ATOM 760 C CA . ALA A 1 95 ? 16.531 -3.415 12.070 1.00 54.22 95 ALA A CA 1
ATOM 761 C C . ALA A 1 95 ? 16.317 -3.882 10.625 1.00 54.22 95 ALA A C 1
ATOM 763 O O . ALA A 1 95 ? 15.286 -3.595 10.010 1.00 54.22 95 ALA A O 1
ATOM 764 N N . SER A 1 96 ? 17.316 -4.572 10.077 1.00 65.31 96 SER A N 1
ATOM 765 C CA . SER A 1 96 ? 17.288 -5.075 8.707 1.00 65.31 96 SER A CA 1
ATOM 766 C C . SER A 1 96 ? 16.008 -5.871 8.460 1.00 65.31 96 SER A C 1
ATOM 768 O O . SER A 1 96 ? 15.746 -6.844 9.172 1.00 65.31 96 SER A O 1
ATOM 770 N N . SER A 1 97 ? 15.241 -5.476 7.443 1.00 72.38 97 SER A N 1
ATOM 771 C CA . SER A 1 97 ? 14.063 -6.217 7.006 1.00 72.38 97 SER A CA 1
ATOM 772 C C . SER A 1 97 ? 14.454 -7.657 6.651 1.00 72.38 97 SER A C 1
ATOM 774 O O . SER A 1 97 ? 15.357 -7.847 5.833 1.00 72.38 97 SER A O 1
ATOM 776 N N . ARG A 1 98 ? 13.797 -8.667 7.227 1.00 78.12 98 ARG A N 1
ATOM 777 C CA . ARG A 1 98 ? 14.069 -10.085 6.931 1.00 78.12 98 ARG A CA 1
ATOM 778 C C . ARG A 1 98 ? 12.901 -10.723 6.191 1.00 78.12 98 ARG A C 1
ATOM 780 O O . ARG A 1 98 ? 11.785 -10.683 6.700 1.00 78.12 98 ARG A O 1
ATOM 787 N N . LEU A 1 99 ? 13.174 -11.358 5.050 1.00 81.06 99 LEU A N 1
ATOM 788 C CA . LEU A 1 99 ? 12.202 -12.201 4.354 1.00 81.06 99 LEU A CA 1
ATOM 789 C C . LEU A 1 99 ? 11.866 -13.433 5.212 1.00 81.06 99 LEU A C 1
ATOM 791 O O . LEU A 1 99 ? 12.766 -14.167 5.622 1.00 81.06 99 LEU A O 1
ATOM 795 N N . LEU A 1 100 ? 10.581 -13.641 5.495 1.00 82.75 100 LEU A N 1
ATOM 796 C CA . LEU A 1 100 ? 10.076 -14.792 6.243 1.00 82.75 100 LEU A CA 1
ATOM 797 C C . LEU A 1 100 ? 9.668 -15.942 5.328 1.00 82.75 100 LEU A C 1
ATOM 799 O O . LEU A 1 100 ? 10.091 -17.074 5.533 1.00 82.75 100 LEU A O 1
ATOM 803 N N . PHE A 1 101 ? 8.830 -15.641 4.341 1.00 84.50 101 PHE A N 1
ATOM 804 C CA . PHE A 1 101 ? 8.339 -16.594 3.356 1.00 84.50 101 PHE A CA 1
ATOM 805 C C . PHE A 1 101 ? 7.864 -15.855 2.106 1.00 84.50 101 PHE A C 1
ATOM 807 O O . PHE A 1 101 ? 7.632 -14.639 2.129 1.00 84.50 101 PHE A O 1
ATOM 814 N N . SER A 1 102 ? 7.687 -16.623 1.033 1.00 85.00 102 SER A N 1
ATOM 815 C CA . SER A 1 102 ? 7.152 -16.151 -0.238 1.00 85.00 102 SER A CA 1
ATOM 816 C C . SER A 1 102 ? 6.021 -17.056 -0.708 1.00 85.00 102 SER A C 1
ATOM 818 O O . SER A 1 102 ? 6.031 -18.263 -0.476 1.00 85.00 102 SER A O 1
ATOM 820 N N . PHE A 1 103 ? 5.019 -16.495 -1.370 1.00 87.06 103 PHE A N 1
ATOM 821 C CA . PHE A 1 103 ? 3.919 -17.275 -1.936 1.00 87.06 103 PHE A CA 1
ATOM 822 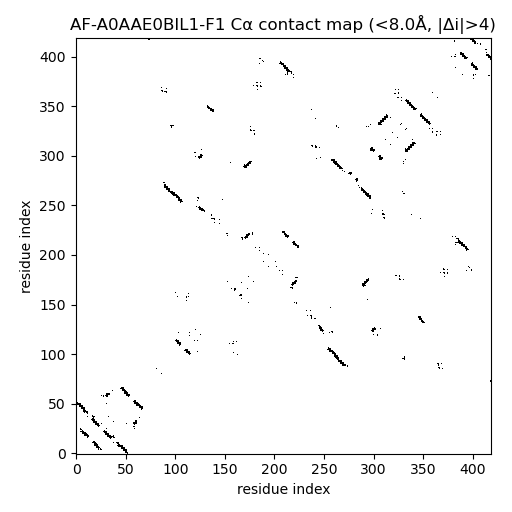C C . PHE A 1 103 ? 3.383 -16.614 -3.202 1.00 87.06 103 PHE A C 1
ATOM 824 O O . PHE A 1 103 ? 3.542 -15.409 -3.396 1.00 87.06 103 PHE A O 1
ATOM 831 N N . GLY A 1 104 ? 2.744 -17.408 -4.056 1.00 85.62 104 GLY A N 1
ATOM 832 C CA . GLY A 1 104 ? 1.960 -16.942 -5.195 1.00 85.62 104 GLY A CA 1
ATOM 833 C C . GLY A 1 104 ? 0.466 -17.144 -4.955 1.00 85.62 104 GLY A C 1
ATOM 834 O O . GLY A 1 104 ? 0.070 -17.948 -4.114 1.00 85.62 104 GLY A O 1
ATOM 835 N N . VAL A 1 105 ? -0.380 -16.442 -5.710 1.00 83.56 105 VAL A N 1
ATOM 836 C CA . VAL A 1 105 ? -1.841 -16.646 -5.682 1.00 83.56 105 VAL A CA 1
ATOM 837 C C . VAL A 1 105 ? -2.364 -16.952 -7.080 1.00 83.56 105 VAL A C 1
ATOM 839 O O . VAL A 1 105 ? -2.257 -16.121 -7.994 1.00 83.56 105 VAL A O 1
ATOM 842 N N . ARG A 1 106 ? -2.918 -18.158 -7.276 1.00 82.38 106 ARG A N 1
ATOM 843 C CA . ARG A 1 106 ? -3.493 -18.580 -8.566 1.00 82.38 106 ARG A CA 1
ATOM 844 C C . ARG A 1 106 ? -4.705 -17.713 -8.877 1.00 82.38 106 ARG A C 1
ATOM 846 O O . ARG A 1 106 ? -5.639 -17.644 -8.090 1.00 82.38 106 ARG A O 1
ATOM 853 N N . ARG A 1 107 ? -4.741 -17.070 -10.046 1.00 75.44 107 ARG A N 1
ATOM 854 C CA . ARG A 1 107 ? -5.813 -16.113 -10.374 1.00 75.44 107 ARG A CA 1
ATOM 855 C C . ARG A 1 107 ? -7.200 -16.750 -10.435 1.00 75.44 107 ARG A C 1
ATOM 857 O O . ARG A 1 107 ? -8.182 -16.110 -10.072 1.00 75.44 107 ARG A O 1
ATOM 864 N N . GLU A 1 108 ? -7.280 -17.962 -10.970 1.00 80.12 108 GLU A N 1
ATOM 865 C CA . GLU A 1 108 ? -8.548 -18.640 -11.258 1.00 80.12 108 GLU A CA 1
ATOM 866 C C . GLU A 1 108 ? -9.165 -19.241 -9.999 1.00 80.12 108 GLU A C 1
ATOM 868 O O . GLU A 1 108 ? -10.363 -19.097 -9.774 1.00 80.12 108 GLU A O 1
ATOM 873 N N . THR A 1 109 ? -8.333 -19.856 -9.158 1.00 84.25 109 THR A N 1
ATOM 874 C CA . THR A 1 109 ? -8.770 -20.556 -7.945 1.00 84.25 109 THR A CA 1
ATOM 875 C C . THR A 1 109 ? -8.630 -19.719 -6.680 1.00 84.25 109 THR A C 1
ATOM 877 O O . THR A 1 109 ? -9.192 -20.087 -5.656 1.00 84.25 109 THR A O 1
ATOM 880 N N . ARG A 1 110 ? -7.886 -18.604 -6.736 1.00 83.44 110 ARG A N 1
ATOM 881 C CA . ARG A 1 110 ? -7.411 -17.834 -5.570 1.00 83.44 110 ARG A CA 1
ATOM 882 C C . ARG A 1 110 ? -6.601 -18.663 -4.574 1.00 83.44 110 ARG A C 1
ATOM 884 O O . ARG A 1 110 ? -6.420 -18.253 -3.439 1.00 83.44 110 ARG A O 1
ATOM 891 N N . GLU A 1 111 ? -6.099 -19.814 -5.001 1.00 86.56 111 GLU A N 1
ATOM 892 C CA . GLU A 1 111 ? -5.310 -20.689 -4.148 1.00 86.56 111 GLU A CA 1
ATOM 893 C C . GLU A 1 111 ? -3.942 -20.065 -3.863 1.00 86.56 111 GLU A C 1
ATOM 895 O O . GLU A 1 111 ? -3.230 -19.656 -4.789 1.00 86.56 111 GLU A O 1
ATOM 900 N N . VAL A 1 112 ? -3.573 -20.038 -2.583 1.00 85.62 112 VAL A N 1
ATOM 901 C CA . VAL A 1 112 ? -2.224 -19.703 -2.132 1.00 85.62 112 VAL A CA 1
ATOM 902 C C . VAL A 1 112 ? -1.283 -20.857 -2.463 1.00 85.62 112 VAL A C 1
ATOM 904 O O . VAL A 1 112 ? -1.496 -21.989 -2.034 1.00 85.62 112 VAL A O 1
ATOM 907 N N . VAL A 1 113 ? -0.214 -20.577 -3.200 1.00 85.00 113 VAL A N 1
ATOM 908 C CA . VAL A 1 113 ? 0.816 -21.554 -3.556 1.00 85.00 113 VAL A CA 1
ATOM 909 C C . VAL A 1 113 ? 2.115 -21.189 -2.844 1.00 85.00 113 VAL A C 1
ATOM 911 O O . VAL A 1 113 ? 2.663 -20.117 -3.113 1.00 85.00 113 VAL A O 1
ATOM 914 N N . PRO A 1 114 ? 2.621 -22.051 -1.948 1.00 84.19 114 PRO A N 1
ATOM 915 C CA . PRO A 1 114 ? 3.944 -21.885 -1.364 1.00 84.19 114 PRO A CA 1
ATOM 916 C C . PRO A 1 114 ? 5.030 -21.801 -2.446 1.00 84.19 114 PRO A C 1
ATOM 918 O O . PRO A 1 114 ? 5.043 -22.607 -3.379 1.00 84.19 114 PRO A O 1
ATOM 921 N N . LEU A 1 115 ? 5.928 -20.823 -2.331 1.00 80.81 115 LEU A N 1
ATOM 922 C CA . LEU A 1 115 ? 7.100 -20.675 -3.187 1.00 80.81 115 LEU A CA 1
ATOM 923 C C . LEU A 1 115 ? 8.351 -21.037 -2.386 1.00 80.81 115 LEU A C 1
ATOM 925 O O . LEU A 1 115 ? 8.866 -20.221 -1.625 1.00 80.81 115 LEU A O 1
ATOM 929 N N . ASP A 1 116 ? 8.841 -22.258 -2.584 1.00 76.44 116 ASP A N 1
ATOM 930 C CA . ASP A 1 116 ? 10.155 -22.663 -2.087 1.00 76.44 116 ASP A CA 1
ATOM 931 C C . ASP A 1 116 ? 11.269 -22.049 -2.955 1.00 76.44 116 ASP A C 1
ATOM 933 O O . ASP A 1 116 ? 11.098 -21.861 -4.164 1.00 76.44 116 ASP A O 1
ATOM 937 N N . LEU A 1 117 ? 12.430 -21.786 -2.346 1.00 58.44 117 LEU A N 1
ATOM 938 C CA . LEU A 1 117 ? 13.587 -21.072 -2.919 1.00 58.44 117 LEU A CA 1
ATOM 939 C C . LEU A 1 117 ? 14.401 -21.793 -4.028 1.00 58.44 117 LEU A C 1
ATOM 941 O O . LEU A 1 117 ? 15.516 -21.380 -4.304 1.00 58.44 117 LEU A O 1
ATOM 945 N N . PRO A 1 118 ? 13.900 -22.838 -4.715 1.00 58.50 118 PRO A N 1
ATOM 946 C CA . PRO A 1 118 ? 14.353 -23.069 -6.095 1.00 58.50 118 PRO A CA 1
ATOM 947 C C . PRO A 1 118 ? 13.240 -22.906 -7.134 1.00 58.50 118 PRO A C 1
ATOM 949 O O . PRO A 1 118 ? 13.494 -22.959 -8.332 1.00 58.50 118 PRO A O 1
ATOM 952 N N . LYS A 1 119 ? 11.985 -22.736 -6.703 1.00 65.00 119 LYS A N 1
ATOM 953 C CA . LYS A 1 119 ? 10.844 -22.596 -7.611 1.00 65.00 119 LYS A CA 1
ATOM 954 C C . LYS A 1 119 ? 10.489 -21.148 -7.883 1.00 65.00 119 LYS A C 1
ATOM 956 O O . LYS A 1 119 ? 9.864 -20.927 -8.908 1.00 65.00 119 LYS A O 1
ATOM 961 N N . VAL A 1 120 ? 10.888 -20.182 -7.051 1.00 68.44 120 VAL A N 1
ATOM 962 C CA . VAL A 1 120 ? 10.485 -18.761 -7.157 1.00 68.44 120 VAL A CA 1
ATOM 963 C C . VAL A 1 120 ? 10.594 -18.218 -8.590 1.00 68.44 120 VAL A C 1
ATOM 965 O O . VAL A 1 120 ? 9.646 -17.597 -9.064 1.00 68.44 120 VAL A O 1
ATOM 968 N N . GLN A 1 121 ? 11.664 -18.549 -9.320 1.00 67.56 121 GLN A N 1
ATOM 969 C CA . GLN A 1 121 ? 11.898 -18.113 -10.708 1.00 67.56 121 GLN A CA 1
ATOM 970 C C . GLN A 1 121 ? 10.819 -18.549 -11.710 1.00 67.56 121 GLN A C 1
ATOM 972 O O . GLN A 1 121 ? 10.546 -17.839 -12.668 1.00 67.56 121 GLN A O 1
ATOM 977 N N . SER A 1 122 ? 10.145 -19.676 -11.467 1.00 71.19 122 SER A N 1
ATOM 978 C CA . SER A 1 122 ? 9.032 -20.130 -12.319 1.00 71.19 122 SER A CA 1
ATOM 979 C C . SER A 1 122 ? 7.699 -19.415 -12.035 1.00 71.19 122 SER A C 1
ATOM 981 O O . SER A 1 122 ? 6.742 -19.5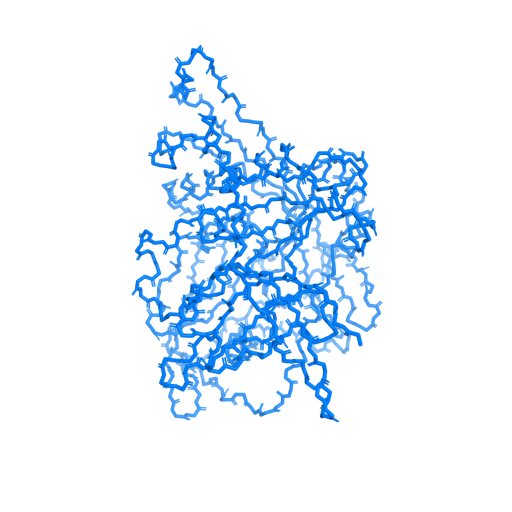72 -12.795 1.00 71.19 122 SER A O 1
ATOM 983 N N . TRP A 1 123 ? 7.618 -18.630 -10.950 1.00 73.88 123 TRP A N 1
ATOM 984 C CA . TRP A 1 123 ? 6.379 -17.982 -10.483 1.00 73.88 123 TRP A CA 1
ATOM 985 C C . TRP A 1 123 ? 6.464 -16.457 -10.433 1.00 73.88 123 TRP A C 1
ATOM 987 O O . TRP A 1 123 ? 5.424 -15.799 -10.506 1.00 73.88 123 TRP A O 1
ATOM 997 N N . VAL A 1 124 ? 7.665 -15.895 -10.289 1.00 80.94 124 VAL A N 1
ATOM 998 C CA . VAL A 1 124 ? 7.909 -14.449 -10.282 1.00 80.94 124 VAL A CA 1
ATOM 999 C C . VAL A 1 124 ? 8.552 -14.053 -11.605 1.00 80.94 124 VAL A C 1
ATOM 1001 O O . VAL A 1 124 ? 9.468 -14.751 -12.034 1.00 80.94 124 VAL A O 1
ATOM 1004 N N . PRO A 1 125 ? 8.109 -12.962 -12.259 1.00 87.50 125 PRO A N 1
ATOM 1005 C CA . PRO A 1 125 ? 8.765 -12.490 -13.470 1.00 87.50 125 PRO A CA 1
ATOM 1006 C C . PRO A 1 125 ? 10.261 -12.273 -13.226 1.00 87.50 125 PRO A C 1
ATOM 1008 O O . PRO A 1 125 ? 10.649 -11.669 -12.223 1.00 87.50 125 PRO A O 1
ATOM 1011 N N . LEU A 1 126 ? 11.091 -12.769 -14.140 1.00 90.69 126 LEU A N 1
ATOM 1012 C CA . LEU A 1 126 ? 12.526 -12.537 -14.105 1.00 90.69 126 LEU A CA 1
ATOM 1013 C C . LEU A 1 126 ? 12.798 -11.174 -14.732 1.00 90.69 126 LEU A C 1
ATOM 1015 O O . LEU A 1 126 ? 12.366 -10.904 -15.850 1.00 90.69 126 LEU A O 1
ATOM 1019 N N . TYR A 1 127 ? 13.517 -10.312 -14.032 1.00 93.69 127 TYR A N 1
ATOM 1020 C CA . TYR A 1 127 ? 13.948 -9.035 -14.568 1.00 93.69 127 TYR A CA 1
ATOM 1021 C C . TYR A 1 127 ? 14.905 -9.255 -15.738 1.00 93.69 127 TYR A C 1
ATOM 1023 O O . TYR A 1 127 ? 15.911 -9.958 -15.620 1.00 93.69 127 TYR A O 1
ATOM 1031 N N . VAL A 1 128 ? 14.585 -8.625 -16.864 1.00 93.06 128 VAL A N 1
ATOM 1032 C CA . VAL A 1 128 ? 15.424 -8.591 -18.055 1.00 93.06 128 VAL A CA 1
ATOM 1033 C C . VAL A 1 128 ? 15.579 -7.131 -18.459 1.00 93.06 128 VAL A C 1
ATOM 1035 O O . VAL A 1 128 ? 14.580 -6.499 -18.812 1.00 93.06 128 VAL A O 1
ATOM 1038 N N . PRO A 1 129 ? 16.809 -6.585 -18.426 1.00 90.38 129 PRO A N 1
ATOM 1039 C CA . PRO A 1 129 ? 17.058 -5.241 -18.910 1.00 90.38 129 PRO A CA 1
ATOM 1040 C C . PRO A 1 129 ? 16.530 -5.099 -20.344 1.00 90.38 129 PRO A C 1
ATOM 1042 O O . PRO A 1 129 ? 16.812 -5.956 -21.190 1.00 90.38 129 PRO A O 1
ATOM 1045 N N . PRO A 1 130 ? 15.749 -4.054 -20.640 1.00 87.31 130 PRO A N 1
ATOM 1046 C CA . PRO A 1 130 ? 15.197 -3.872 -21.971 1.00 87.31 130 PRO A CA 1
ATOM 1047 C C . PRO A 1 130 ? 16.313 -3.707 -23.005 1.00 87.31 130 PRO A C 1
ATOM 1049 O O . PRO A 1 130 ? 17.273 -2.970 -22.802 1.00 87.31 130 PRO A O 1
ATOM 1052 N N . ALA A 1 131 ? 16.169 -4.390 -24.143 1.00 82.94 131 ALA A N 1
ATOM 1053 C CA . ALA A 1 131 ? 17.205 -4.447 -25.177 1.00 82.94 131 ALA A CA 1
ATOM 1054 C C . ALA A 1 131 ? 17.375 -3.142 -25.981 1.00 82.94 131 ALA A C 1
ATOM 1056 O O . ALA A 1 131 ? 18.365 -2.993 -26.693 1.00 82.94 131 ALA A O 1
ATOM 1057 N N . ALA A 1 132 ? 16.404 -2.225 -25.915 1.00 82.06 132 ALA A N 1
ATOM 1058 C CA . ALA A 1 132 ? 16.410 -0.970 -26.659 1.00 82.06 132 ALA A CA 1
ATOM 1059 C C . ALA A 1 132 ? 16.576 0.230 -25.719 1.00 82.06 132 ALA A C 1
ATOM 1061 O O . ALA A 1 132 ? 15.916 0.306 -24.684 1.00 82.06 132 ALA A O 1
ATOM 1062 N N . GLU A 1 133 ? 17.407 1.192 -26.132 1.00 77.88 133 GLU A N 1
ATOM 1063 C CA . GLU A 1 133 ? 17.609 2.466 -25.422 1.00 77.88 133 GLU A CA 1
ATOM 1064 C C . GLU A 1 133 ? 16.338 3.335 -25.407 1.00 77.88 133 GLU A C 1
ATOM 1066 O O . GLU A 1 133 ? 16.119 4.110 -24.475 1.00 77.88 133 GLU A O 1
ATOM 1071 N N . GLU A 1 134 ? 15.466 3.165 -26.409 1.00 83.44 134 GLU A N 1
ATOM 1072 C CA . GLU A 1 134 ? 14.159 3.814 -26.486 1.00 83.44 134 GLU A CA 1
ATOM 1073 C C . GLU A 1 134 ? 13.026 2.784 -26.528 1.00 83.44 134 GLU A C 1
ATOM 1075 O O . GLU A 1 134 ? 12.995 1.900 -27.388 1.00 83.44 134 GLU A O 1
ATOM 1080 N N . LEU A 1 135 ? 12.047 2.931 -25.629 1.00 87.31 135 LEU A N 1
ATOM 1081 C CA . LEU A 1 135 ? 10.876 2.054 -25.563 1.00 87.31 135 LEU A CA 1
ATOM 1082 C C . LEU A 1 135 ? 9.589 2.844 -25.832 1.00 87.31 135 LEU A C 1
ATOM 1084 O O . LEU A 1 135 ? 9.154 3.638 -24.984 1.00 87.31 135 LEU A O 1
ATOM 1088 N N . PRO A 1 136 ? 8.926 2.624 -26.982 1.00 90.12 136 PRO A N 1
ATOM 1089 C CA . PRO A 1 136 ? 7.616 3.195 -27.235 1.00 90.12 136 PRO A CA 1
ATOM 1090 C C . PRO A 1 136 ? 6.544 2.421 -26.458 1.00 90.12 136 PRO A C 1
ATOM 1092 O O . PRO A 1 136 ? 6.230 1.269 -26.754 1.00 90.12 136 PRO A O 1
ATOM 1095 N N . LEU A 1 137 ? 5.917 3.079 -25.487 1.00 87.88 137 LEU A N 1
ATOM 1096 C CA . LEU A 1 137 ? 4.746 2.570 -24.780 1.00 87.88 137 LEU A CA 1
ATOM 1097 C C . LEU A 1 137 ? 3.490 3.107 -25.465 1.00 87.88 137 LEU A C 1
ATOM 1099 O O . LEU A 1 137 ? 3.159 4.297 -25.381 1.00 87.88 137 LEU A O 1
ATOM 1103 N N . ALA A 1 138 ? 2.779 2.225 -26.160 1.00 85.25 138 ALA A N 1
ATOM 1104 C CA . ALA A 1 138 ? 1.603 2.598 -26.931 1.00 85.25 138 ALA A CA 1
ATOM 1105 C C . ALA A 1 138 ? 0.480 3.132 -26.029 1.00 85.25 138 ALA A C 1
ATOM 1107 O O . ALA A 1 138 ? 0.267 2.659 -24.906 1.00 85.25 138 ALA A O 1
ATOM 1108 N N . LEU A 1 139 ? -0.302 4.086 -26.552 1.00 76.62 139 LEU A N 1
ATOM 1109 C CA . LEU A 1 139 ? -1.581 4.453 -25.943 1.00 76.62 139 LEU A CA 1
ATOM 1110 C C . LEU A 1 139 ? -2.384 3.176 -25.661 1.00 76.62 139 LEU A C 1
ATOM 1112 O O . LEU A 1 139 ? -2.561 2.366 -26.582 1.00 76.62 139 LEU A O 1
ATOM 1116 N N . PRO A 1 140 ? -2.908 2.983 -24.436 1.00 69.56 140 PRO A N 1
ATOM 1117 C CA . PRO A 1 140 ? -3.756 1.842 -24.166 1.00 69.56 140 PRO A CA 1
ATOM 1118 C C . PRO A 1 140 ? -4.904 1.834 -25.169 1.00 69.56 140 PRO A C 1
ATOM 1120 O O . PRO A 1 140 ? -5.786 2.698 -25.149 1.00 69.56 140 PRO A O 1
ATOM 1123 N N . LYS A 1 141 ? -4.918 0.829 -26.058 1.00 71.12 141 LYS A N 1
ATOM 1124 C CA . LYS A 1 141 ? -6.138 0.483 -26.794 1.00 71.12 141 LYS A CA 1
ATOM 1125 C C . LYS A 1 141 ? -7.226 0.345 -25.729 1.00 71.12 141 LYS A C 1
ATOM 1127 O O . LYS A 1 141 ? -6.931 -0.176 -24.657 1.00 71.12 141 LYS A O 1
ATOM 1132 N N . ARG A 1 142 ? -8.468 0.773 -26.002 1.00 62.69 142 ARG A N 1
ATOM 1133 C CA . ARG A 1 142 ? -9.636 0.723 -25.081 1.00 62.69 142 ARG A CA 1
ATOM 1134 C C . ARG A 1 142 ? -9.993 -0.688 -24.550 1.00 62.69 142 ARG A C 1
ATOM 1136 O O . ARG A 1 142 ? -11.125 -0.935 -24.141 1.00 62.69 142 ARG A O 1
ATOM 1143 N N . LYS A 1 143 ? -9.068 -1.649 -24.565 1.00 55.97 143 LYS A N 1
ATOM 1144 C CA . LYS A 1 143 ? -9.112 -2.853 -23.756 1.00 55.97 143 LYS A CA 1
ATOM 1145 C C . LYS A 1 143 ? -9.384 -2.435 -22.317 1.00 55.97 143 LYS A C 1
ATOM 1147 O O . LYS A 1 143 ? -8.650 -1.658 -21.712 1.00 55.97 143 LYS A O 1
ATOM 1152 N N . ARG A 1 144 ? -10.484 -2.960 -21.783 1.00 57.22 144 ARG A N 1
ATOM 1153 C CA . ARG A 1 144 ? -10.760 -2.925 -20.354 1.00 57.22 144 ARG A CA 1
ATOM 1154 C C . ARG A 1 144 ? -9.582 -3.624 -19.689 1.00 57.22 144 ARG A C 1
ATOM 1156 O O . ARG A 1 144 ? -9.517 -4.852 -19.732 1.00 57.22 144 ARG A O 1
ATOM 1163 N N . PHE A 1 145 ? -8.650 -2.864 -19.119 1.00 55.09 145 PHE A N 1
ATOM 1164 C CA . PHE A 1 145 ? -7.724 -3.429 -18.153 1.00 55.09 145 PHE A CA 1
ATOM 1165 C C . PHE A 1 145 ? -8.600 -4.102 -17.102 1.00 55.09 145 PHE A C 1
ATOM 1167 O O . PHE A 1 145 ? -9.394 -3.441 -16.424 1.00 55.09 145 PHE A O 1
ATOM 1174 N N . ARG A 1 146 ? -8.552 -5.439 -17.060 1.00 55.75 146 ARG A N 1
ATOM 1175 C CA . ARG A 1 146 ? -9.147 -6.186 -15.959 1.00 55.75 146 ARG A CA 1
ATOM 1176 C C . ARG A 1 146 ? -8.307 -5.801 -14.764 1.00 55.75 146 ARG A C 1
ATOM 1178 O O . ARG A 1 146 ? -7.183 -6.274 -14.632 1.00 55.75 146 ARG A O 1
ATOM 1185 N N . GLN A 1 147 ? -8.846 -4.870 -13.991 1.00 57.19 147 GLN A N 1
ATOM 1186 C CA . GLN A 1 147 ? -8.269 -4.432 -12.742 1.00 57.19 147 GLN A CA 1
ATOM 1187 C C . GLN A 1 147 ? -7.843 -5.664 -11.964 1.00 57.19 147 GLN A C 1
ATOM 1189 O O . GLN A 1 147 ? -8.618 -6.624 -11.857 1.00 57.19 147 GLN A O 1
ATOM 1194 N N . LEU A 1 148 ? -6.586 -5.657 -11.521 1.00 55.53 148 LEU A N 1
ATOM 1195 C CA . LEU A 1 148 ? -6.129 -6.705 -10.642 1.00 55.53 148 LEU A CA 1
ATOM 1196 C C . LEU A 1 148 ? -7.021 -6.631 -9.405 1.00 55.53 148 LEU A C 1
ATOM 1198 O O . LEU A 1 148 ? -7.033 -5.596 -8.745 1.00 55.53 148 LEU A O 1
ATOM 1202 N N . GLN A 1 149 ? -7.851 -7.651 -9.163 1.00 60.56 149 GLN A N 1
ATOM 1203 C CA . GLN A 1 149 ? -8.585 -7.711 -7.907 1.00 60.56 149 GLN A CA 1
ATOM 1204 C C . GLN A 1 149 ? -7.531 -7.773 -6.813 1.00 60.56 149 GLN A C 1
ATOM 1206 O O . GLN A 1 149 ? -6.760 -8.729 -6.767 1.00 60.56 149 GLN A O 1
ATOM 1211 N N . ARG A 1 150 ? -7.471 -6.727 -5.989 1.00 64.69 150 ARG A N 1
ATOM 1212 C CA . ARG A 1 150 ? -6.702 -6.760 -4.754 1.00 64.69 150 ARG A CA 1
ATOM 1213 C C . ARG A 1 150 ? -7.245 -7.921 -3.929 1.00 64.69 150 ARG A C 1
ATOM 1215 O O . ARG A 1 150 ? -8.458 -8.025 -3.729 1.00 64.69 150 ARG A O 1
ATOM 1222 N N . PHE A 1 151 ? -6.353 -8.816 -3.540 1.00 71.81 151 PHE A N 1
ATOM 1223 C CA . PHE A 1 151 ? -6.677 -9.873 -2.600 1.00 71.81 151 PHE A CA 1
ATOM 1224 C C . PHE A 1 151 ? -6.938 -9.236 -1.230 1.00 71.81 151 PHE A C 1
ATOM 1226 O O . PHE A 1 151 ? -6.329 -8.218 -0.895 1.00 71.81 151 PHE A O 1
ATOM 1233 N N . GLY A 1 152 ? -7.883 -9.771 -0.460 1.00 81.00 152 GLY A N 1
ATOM 1234 C CA . GLY A 1 152 ? -8.069 -9.308 0.911 1.00 81.00 152 GLY A CA 1
ATOM 1235 C C . GLY A 1 152 ? -6.888 -9.734 1.785 1.00 81.00 152 GLY A C 1
ATOM 1236 O O . GLY A 1 152 ? -6.001 -10.472 1.349 1.00 81.00 152 GLY A O 1
ATOM 1237 N N . LEU A 1 153 ? -6.864 -9.266 3.033 1.00 85.00 153 LEU A N 1
ATOM 1238 C CA . LEU A 1 153 ? -5.913 -9.770 4.031 1.00 85.00 153 LEU A CA 1
ATOM 1239 C C . LEU A 1 153 ? -6.140 -11.260 4.351 1.00 85.00 153 LEU A C 1
ATOM 1241 O O . LEU A 1 153 ? -5.229 -11.914 4.842 1.00 85.00 153 LEU A O 1
ATOM 1245 N N . ASP A 1 154 ? -7.320 -11.805 4.048 1.00 85.50 154 ASP A N 1
ATOM 1246 C CA . ASP A 1 154 ? -7.692 -13.209 4.243 1.00 85.50 154 ASP A CA 1
ATOM 1247 C C . ASP A 1 154 ? -6.709 -14.179 3.575 1.00 85.50 154 ASP A C 1
ATOM 1249 O O . ASP A 1 154 ? -6.182 -15.076 4.232 1.00 85.50 154 ASP A O 1
ATOM 1253 N N . LEU A 1 155 ? -6.380 -13.949 2.303 1.00 83.88 155 LEU A N 1
ATOM 1254 C CA . LEU A 1 155 ? -5.424 -14.782 1.566 1.00 83.88 155 LEU A CA 1
ATOM 1255 C C . LEU A 1 155 ? -4.000 -14.667 2.115 1.00 83.88 155 LEU A C 1
ATOM 1257 O O . LEU A 1 155 ? -3.225 -15.621 2.068 1.00 83.88 155 LEU A O 1
ATOM 1261 N N . LEU A 1 156 ? -3.650 -13.505 2.661 1.00 83.69 156 LEU A N 1
ATOM 1262 C CA . LEU A 1 156 ? -2.343 -13.291 3.271 1.00 83.69 156 LEU A CA 1
ATOM 1263 C C . LEU A 1 156 ? -2.222 -14.023 4.610 1.00 83.69 156 LEU A C 1
ATOM 1265 O O . LEU A 1 156 ? -1.180 -14.602 4.906 1.00 83.69 156 LEU A O 1
ATOM 1269 N N . LEU A 1 157 ? -3.292 -14.019 5.407 1.00 87.94 157 LEU A N 1
ATOM 1270 C CA . LEU A 1 157 ? -3.371 -14.776 6.654 1.00 87.94 157 LEU A CA 1
ATOM 1271 C C . LEU A 1 157 ? -3.356 -16.284 6.388 1.00 87.94 157 LEU A C 1
ATOM 1273 O O . LEU A 1 157 ? -2.677 -17.014 7.108 1.00 87.94 157 LEU A O 1
ATOM 1277 N N . GLU A 1 158 ? -4.025 -16.744 5.326 1.00 89.88 158 GLU A N 1
ATOM 1278 C CA . GLU A 1 158 ? -3.923 -18.133 4.865 1.00 89.88 158 GLU A CA 1
ATOM 1279 C C . GLU A 1 158 ? -2.472 -18.490 4.515 1.00 89.88 158 GLU A C 1
ATOM 1281 O O . GLU A 1 158 ? -1.970 -19.532 4.941 1.00 89.88 158 GLU A O 1
ATOM 1286 N N . ALA A 1 159 ? -1.770 -17.617 3.787 1.00 87.12 159 ALA A N 1
ATOM 1287 C CA . ALA A 1 159 ? -0.364 -17.826 3.467 1.00 87.12 159 ALA A CA 1
ATOM 1288 C C . ALA A 1 159 ? 0.507 -17.907 4.727 1.00 87.12 159 ALA A C 1
ATOM 1290 O O . ALA A 1 159 ? 1.253 -18.872 4.878 1.00 87.12 159 ALA A O 1
ATOM 1291 N N . SER A 1 160 ? 0.368 -16.964 5.664 1.00 86.38 160 SER A N 1
ATOM 1292 C CA . SER A 1 160 ? 1.078 -17.006 6.950 1.00 86.38 160 SER A CA 1
ATOM 1293 C C . SER A 1 160 ? 0.838 -18.319 7.697 1.00 86.38 160 SER A C 1
ATOM 1295 O O . SER A 1 160 ? 1.792 -18.949 8.155 1.00 86.38 160 SER A O 1
ATOM 1297 N N . ALA A 1 161 ? -0.416 -18.779 7.756 1.00 88.31 161 ALA A N 1
ATOM 1298 C CA . ALA A 1 161 ? -0.776 -20.032 8.410 1.00 88.31 161 ALA A CA 1
ATOM 1299 C C . ALA A 1 161 ? -0.111 -21.251 7.745 1.00 88.31 161 ALA A C 1
ATOM 1301 O O . ALA A 1 161 ? 0.419 -22.112 8.447 1.00 88.31 161 ALA A O 1
ATOM 1302 N N . ARG A 1 162 ? -0.059 -21.307 6.405 1.00 88.00 162 ARG A N 1
ATOM 1303 C CA . ARG A 1 162 ? 0.622 -22.392 5.665 1.00 88.00 162 ARG A CA 1
ATOM 1304 C C . ARG A 1 162 ? 2.118 -22.482 5.983 1.00 88.00 162 ARG A C 1
ATOM 1306 O O . ARG A 1 162 ? 2.667 -23.578 5.978 1.00 88.00 162 ARG A O 1
ATOM 1313 N N . TYR A 1 163 ? 2.757 -21.357 6.297 1.00 85.50 163 TYR A N 1
ATOM 1314 C CA . TYR A 1 163 ? 4.169 -21.295 6.688 1.00 85.50 163 TYR A CA 1
ATOM 1315 C C . TYR A 1 163 ? 4.403 -21.373 8.199 1.00 85.50 163 TYR A C 1
ATOM 1317 O O . TYR A 1 163 ? 5.525 -21.163 8.654 1.00 85.50 163 TYR A O 1
ATOM 1325 N N . SER A 1 164 ? 3.370 -21.681 8.992 1.00 89.50 164 SER A N 1
ATOM 1326 C CA . SER A 1 164 ? 3.449 -21.687 10.461 1.00 89.50 164 SER A CA 1
ATOM 1327 C C . SER A 1 164 ? 3.929 -20.351 11.048 1.00 89.50 164 SER A C 1
ATOM 1329 O O . SER A 1 164 ? 4.537 -20.309 12.117 1.00 89.50 164 SER A O 1
ATOM 1331 N N . VAL A 1 165 ? 3.662 -19.241 10.353 1.00 87.25 165 VAL A N 1
ATOM 1332 C CA . VAL A 1 165 ? 3.928 -17.891 10.848 1.00 87.25 165 VAL A CA 1
ATOM 1333 C C . VAL A 1 165 ? 2.692 -17.406 11.591 1.00 87.25 165 VAL A C 1
ATOM 1335 O O . VAL A 1 165 ? 1.687 -17.018 10.998 1.00 87.25 165 VAL A O 1
ATOM 1338 N N . ALA A 1 166 ? 2.784 -17.459 12.914 1.00 87.00 166 ALA A N 1
ATOM 1339 C CA . ALA A 1 166 ? 1.717 -17.109 13.837 1.00 87.00 166 ALA A CA 1
ATOM 1340 C C . ALA A 1 166 ? 1.410 -15.600 13.788 1.00 87.00 166 ALA A C 1
ATOM 1342 O O . ALA A 1 166 ? 2.285 -14.777 14.071 1.00 87.00 166 ALA A O 1
ATOM 1343 N N . ALA A 1 167 ? 0.180 -15.223 13.425 1.00 86.50 167 ALA A N 1
ATOM 1344 C CA . ALA A 1 167 ? -0.232 -13.824 13.270 1.00 86.50 167 ALA A CA 1
ATOM 1345 C C . ALA A 1 167 ? -0.113 -13.027 14.585 1.00 86.50 167 ALA A C 1
ATOM 1347 O O . ALA A 1 167 ? 0.246 -11.852 14.572 1.00 86.50 167 ALA A O 1
ATOM 1348 N N . GLU A 1 168 ? -0.314 -13.691 15.721 1.00 88.56 168 GLU A N 1
ATOM 1349 C CA . GLU A 1 168 ? -0.151 -13.159 17.076 1.00 88.56 168 GLU A CA 1
ATOM 1350 C C . GLU A 1 168 ? 1.297 -12.778 17.432 1.00 88.56 168 GLU A C 1
ATOM 1352 O O . GLU A 1 168 ? 1.550 -12.080 18.415 1.00 88.56 168 GLU A O 1
ATOM 1357 N N . SER A 1 169 ? 2.273 -13.192 16.617 1.00 88.81 169 SER A N 1
ATOM 1358 C CA . SER A 1 169 ? 3.670 -12.765 16.764 1.00 88.81 169 SER A CA 1
ATOM 1359 C C . SER A 1 169 ? 3.916 -11.337 16.267 1.00 88.81 169 SER A C 1
ATOM 1361 O O . SER A 1 169 ? 5.050 -10.857 16.333 1.00 88.81 169 SER A O 1
ATOM 1363 N N . PHE A 1 170 ? 2.882 -10.656 15.773 1.00 89.88 170 PHE A N 1
ATOM 1364 C CA . PHE A 1 170 ? 2.971 -9.330 15.177 1.00 89.88 170 PHE A CA 1
ATOM 1365 C C . PHE A 1 170 ? 1.955 -8.388 15.803 1.00 89.88 170 PHE A C 1
ATOM 1367 O O . PHE A 1 170 ? 0.853 -8.786 16.177 1.00 89.88 170 PHE A O 1
ATOM 1374 N N . ASP A 1 171 ? 2.317 -7.114 15.874 1.00 92.19 171 ASP A N 1
ATOM 1375 C CA . ASP A 1 171 ? 1.434 -6.072 16.393 1.00 92.19 171 ASP A CA 1
ATOM 1376 C C . ASP A 1 171 ? 0.607 -5.461 15.251 1.00 92.19 171 ASP A C 1
ATOM 1378 O O . ASP A 1 171 ? -0.518 -5.008 15.459 1.00 92.19 171 ASP A O 1
ATOM 1382 N N . VAL A 1 172 ? 1.148 -5.483 14.026 1.00 92.50 172 VAL A N 1
ATOM 1383 C CA . VAL A 1 172 ? 0.509 -4.959 12.814 1.00 92.50 172 VAL A CA 1
ATOM 1384 C C . VAL A 1 172 ? 0.747 -5.906 11.641 1.00 92.50 172 VAL A C 1
ATOM 1386 O O . VAL A 1 172 ? 1.872 -6.346 11.417 1.00 92.50 172 VAL A O 1
ATOM 1389 N N . ILE A 1 173 ? -0.293 -6.167 10.851 1.00 92.00 173 ILE A N 1
ATOM 1390 C CA . ILE A 1 173 ? -0.235 -6.943 9.609 1.00 92.00 173 ILE A CA 1
ATOM 1391 C C . ILE A 1 173 ? -0.913 -6.140 8.496 1.00 92.00 173 ILE A C 1
ATOM 1393 O O . ILE A 1 173 ? -2.079 -5.761 8.621 1.00 92.00 173 ILE A O 1
ATOM 1397 N N . CYS A 1 174 ? -0.197 -5.858 7.405 1.00 92.25 174 CYS A N 1
ATOM 1398 C CA . CYS A 1 174 ? -0.744 -5.075 6.292 1.00 92.25 174 CYS A CA 1
ATOM 1399 C C . CYS A 1 174 ? 0.047 -5.241 4.982 1.00 92.25 174 CYS A C 1
ATOM 1401 O O . CYS A 1 174 ? 1.116 -5.849 4.933 1.00 92.25 174 CYS A O 1
ATOM 1403 N N . TYR A 1 175 ? -0.466 -4.662 3.896 1.00 88.69 175 TYR A N 1
ATOM 1404 C CA . TYR A 1 175 ? 0.281 -4.517 2.644 1.00 88.69 175 TYR A CA 1
ATOM 1405 C C . TYR A 1 175 ? 1.314 -3.382 2.725 1.00 88.69 175 TYR A C 1
ATOM 1407 O O . TYR A 1 175 ? 1.057 -2.358 3.358 1.00 88.69 175 TYR A O 1
ATOM 1415 N N . ARG A 1 176 ? 2.426 -3.475 1.974 1.00 87.50 176 ARG A N 1
ATOM 1416 C CA . ARG A 1 176 ? 3.415 -2.378 1.838 1.00 87.50 176 ARG A CA 1
ATOM 1417 C C . ARG A 1 176 ? 2.750 -1.048 1.511 1.00 87.50 176 ARG A C 1
ATOM 1419 O O . ARG A 1 176 ? 3.050 -0.0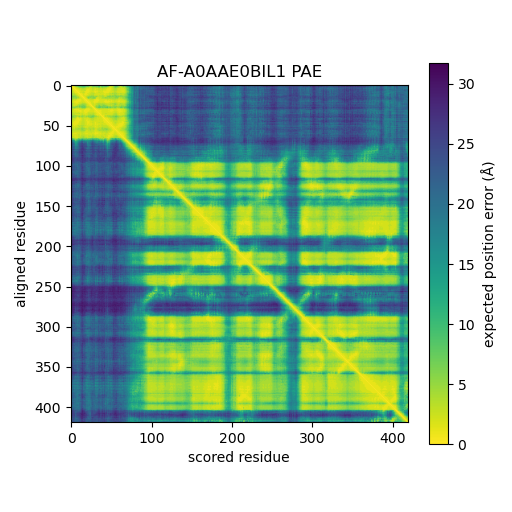17 2.106 1.00 87.50 176 ARG A O 1
ATOM 1426 N N . ARG A 1 177 ? 1.848 -1.072 0.530 1.00 85.38 177 ARG A N 1
ATOM 1427 C CA . ARG A 1 177 ? 1.139 0.122 0.068 1.00 85.38 177 ARG A CA 1
ATOM 1428 C C . ARG A 1 177 ? 0.369 0.794 1.211 1.00 85.38 177 ARG A C 1
ATOM 1430 O O . ARG A 1 177 ? 0.443 2.016 1.333 1.00 85.38 177 ARG A O 1
ATOM 1437 N N . THR A 1 178 ? -0.250 -0.010 2.080 1.00 88.50 178 THR A N 1
ATOM 1438 C CA . THR A 1 178 ? -0.968 0.463 3.266 1.00 88.50 178 THR A CA 1
ATOM 1439 C C . THR A 1 178 ? -0.043 1.247 4.192 1.00 88.50 178 THR A C 1
ATOM 1441 O O . THR A 1 178 ? -0.424 2.332 4.618 1.00 88.50 178 THR A O 1
ATOM 1444 N N . LEU A 1 179 ? 1.190 0.785 4.440 1.00 88.06 179 LEU A N 1
ATOM 1445 C CA . LEU A 1 179 ? 2.159 1.538 5.251 1.00 88.06 179 LEU A CA 1
ATOM 1446 C C . LEU A 1 179 ? 2.461 2.917 4.664 1.00 88.06 179 LEU A C 1
ATOM 1448 O O . LEU A 1 179 ? 2.420 3.911 5.386 1.00 88.06 179 LEU A O 1
ATOM 1452 N N . GLY A 1 180 ? 2.706 2.995 3.355 1.00 86.19 180 GLY A N 1
ATOM 1453 C CA . GLY A 1 180 ? 2.966 4.281 2.708 1.00 86.19 180 GLY A CA 1
ATOM 1454 C C . GLY A 1 180 ? 1.787 5.241 2.791 1.00 86.19 180 GLY A C 1
ATOM 1455 O O . GLY A 1 180 ? 1.977 6.438 2.997 1.00 86.19 180 GLY A O 1
ATOM 1456 N N . ARG A 1 181 ? 0.560 4.717 2.728 1.00 86.69 181 ARG A N 1
ATOM 1457 C CA . ARG A 1 181 ? -0.654 5.512 2.940 1.00 86.69 181 ARG A CA 1
ATOM 1458 C C . ARG A 1 181 ? -0.859 5.924 4.392 1.00 86.69 181 ARG A C 1
ATOM 1460 O O . ARG A 1 181 ? -1.354 7.019 4.629 1.00 86.69 181 ARG A O 1
ATOM 1467 N N . LEU A 1 182 ? -0.504 5.083 5.361 1.00 89.19 182 LEU A N 1
ATOM 1468 C CA . LEU A 1 182 ? -0.552 5.450 6.778 1.00 89.19 182 LEU A CA 1
ATOM 1469 C C . LEU A 1 182 ? 0.406 6.612 7.066 1.00 89.19 182 LEU A C 1
ATOM 1471 O O . LEU A 1 182 ? 0.017 7.563 7.739 1.00 89.19 182 LEU A O 1
ATOM 1475 N N . VAL A 1 183 ? 1.612 6.580 6.487 1.00 88.00 183 VAL A N 1
ATOM 1476 C CA . VAL A 1 183 ? 2.556 7.705 6.531 1.00 88.00 183 VAL A CA 1
ATOM 1477 C C . VAL A 1 183 ? 1.934 8.947 5.891 1.00 88.00 183 VAL A C 1
ATOM 1479 O O . VAL A 1 183 ? 1.854 9.975 6.561 1.00 88.00 183 VAL A O 1
ATOM 1482 N N . ASP A 1 184 ? 1.407 8.841 4.660 1.00 83.31 184 ASP A N 1
ATOM 1483 C CA . ASP A 1 184 ? 0.726 9.951 3.961 1.00 83.31 184 ASP A CA 1
ATOM 1484 C C . ASP A 1 184 ? -0.356 10.603 4.822 1.00 83.31 184 ASP A C 1
ATOM 1486 O O . ASP A 1 184 ? -0.531 11.819 4.809 1.00 83.31 184 ASP A O 1
ATOM 1490 N N . ALA A 1 185 ? -1.101 9.789 5.567 1.00 84.25 185 ALA A N 1
ATOM 1491 C CA . ALA A 1 185 ? -2.227 10.248 6.357 1.00 84.25 185 ALA A CA 1
ATOM 1492 C C . ALA A 1 185 ? -1.799 11.159 7.521 1.00 84.25 185 ALA A C 1
ATOM 1494 O O . ALA A 1 185 ? -2.606 11.960 7.983 1.00 84.25 185 ALA A O 1
ATOM 1495 N N . THR A 1 186 ? -0.539 11.090 7.951 1.00 83.62 186 THR A N 1
ATOM 1496 C CA . THR A 1 186 ? 0.023 11.961 8.999 1.00 83.62 186 THR A CA 1
ATOM 1497 C C . THR A 1 186 ? 0.776 13.174 8.465 1.00 83.62 186 THR A C 1
ATOM 1499 O O . THR A 1 186 ? 1.148 14.047 9.247 1.00 83.62 186 THR A O 1
ATOM 1502 N N . LEU A 1 187 ? 1.032 13.236 7.156 1.00 80.56 187 LEU A N 1
ATOM 1503 C CA . LEU A 1 187 ? 1.684 14.392 6.558 1.00 80.56 187 LEU A CA 1
ATOM 1504 C C . LEU A 1 187 ? 0.699 15.567 6.520 1.00 80.56 187 LEU A C 1
ATOM 1506 O O . LEU A 1 187 ? -0.504 15.395 6.288 1.00 80.56 187 LEU A O 1
ATOM 1510 N N . ASP A 1 188 ? 1.218 16.768 6.763 1.00 66.69 188 ASP A N 1
ATOM 1511 C CA . ASP A 1 188 ? 0.447 18.001 6.652 1.00 66.69 188 ASP A CA 1
ATOM 1512 C C . ASP A 1 188 ? 0.183 18.299 5.160 1.00 66.69 188 ASP A C 1
ATOM 1514 O O . ASP A 1 188 ? 1.135 18.544 4.406 1.00 66.69 188 ASP A O 1
ATOM 1518 N N . PRO A 1 189 ? -1.084 18.262 4.700 1.00 62.19 189 PRO A N 1
ATOM 1519 C CA . PRO A 1 189 ? -1.420 18.540 3.310 1.00 62.19 189 PRO A CA 1
ATOM 1520 C C . PRO A 1 189 ? -1.140 19.997 2.910 1.00 62.19 189 PRO A C 1
ATOM 1522 O O . PRO A 1 189 ? -0.967 20.262 1.720 1.00 62.19 189 PRO A O 1
ATOM 1525 N N . GLU A 1 190 ? -1.086 20.928 3.871 1.00 55.50 190 GLU A N 1
ATOM 1526 C CA . GLU A 1 190 ? -0.873 22.361 3.641 1.00 55.50 190 GLU A CA 1
ATOM 1527 C C . GLU A 1 190 ? 0.604 22.775 3.723 1.00 55.50 190 GLU A C 1
ATOM 1529 O O . GLU A 1 190 ? 0.958 23.841 3.218 1.00 55.50 190 GLU A O 1
ATOM 1534 N N . ALA A 1 191 ? 1.498 21.922 4.238 1.00 51.56 191 ALA A N 1
ATOM 1535 C CA . ALA A 1 191 ? 2.932 22.210 4.384 1.00 51.56 191 ALA A CA 1
ATOM 1536 C C . ALA A 1 191 ? 3.718 22.324 3.051 1.00 51.56 191 ALA A C 1
ATOM 1538 O O . ALA A 1 191 ? 4.936 22.170 3.023 1.00 51.56 191 ALA A O 1
ATOM 1539 N N . GLY A 1 192 ? 3.052 22.598 1.925 1.00 41.12 192 GLY A N 1
ATOM 1540 C CA . GLY A 1 192 ? 3.687 22.959 0.654 1.00 41.12 192 GLY A CA 1
ATOM 1541 C C . GLY A 1 192 ? 4.268 21.792 -0.153 1.00 41.12 192 GLY A C 1
ATOM 1542 O O . GLY A 1 192 ? 4.681 21.996 -1.293 1.00 41.12 192 GLY A O 1
ATOM 1543 N N . TRP A 1 193 ? 4.239 20.563 0.369 1.00 45.78 193 TRP A N 1
ATOM 1544 C CA . TRP A 1 193 ? 4.803 19.365 -0.280 1.00 45.78 193 TRP A CA 1
ATOM 1545 C C . TRP A 1 193 ? 4.063 18.957 -1.561 1.00 45.78 193 TRP A C 1
ATOM 1547 O O . TRP A 1 193 ? 4.655 18.383 -2.470 1.00 45.78 193 TRP A O 1
ATOM 1557 N N . PHE A 1 194 ? 2.777 19.301 -1.667 1.00 45.41 194 PHE A N 1
ATOM 1558 C CA . PHE A 1 194 ? 1.962 19.045 -2.858 1.00 45.41 194 PHE A CA 1
ATOM 1559 C C . PHE A 1 194 ? 1.971 20.200 -3.868 1.00 45.41 194 PHE A C 1
ATOM 1561 O O . PHE A 1 194 ? 1.262 20.124 -4.867 1.00 45.41 194 PHE A O 1
ATOM 1568 N N . SER A 1 195 ? 2.765 21.256 -3.649 1.00 36.59 195 SER A N 1
ATOM 1569 C CA . SER A 1 195 ? 2.757 22.476 -4.479 1.00 36.59 195 SER A CA 1
ATOM 1570 C C . SER A 1 195 ? 3.137 22.256 -5.951 1.00 36.59 195 SER A C 1
ATOM 1572 O O . SER A 1 195 ? 2.776 23.071 -6.798 1.00 36.59 195 SER A O 1
ATOM 1574 N N . SER A 1 196 ? 3.796 21.142 -6.288 1.00 40.69 196 SER A N 1
ATOM 1575 C CA . SER A 1 196 ? 4.104 20.747 -7.671 1.00 40.69 196 SER A CA 1
ATOM 1576 C C . SER A 1 196 ? 3.099 19.759 -8.281 1.00 40.69 196 SER A C 1
ATOM 1578 O O . SER A 1 196 ? 3.145 19.494 -9.485 1.00 40.69 196 SER A O 1
ATOM 1580 N N . PHE A 1 197 ? 2.155 19.237 -7.492 1.00 43.75 197 PHE A N 1
ATOM 1581 C CA . PHE A 1 197 ? 1.088 18.371 -7.975 1.00 43.75 197 PHE A CA 1
ATOM 1582 C C . PHE A 1 197 ? -0.173 19.191 -8.227 1.00 43.75 197 PHE A C 1
ATOM 1584 O O . PHE A 1 197 ? -0.665 19.926 -7.377 1.00 43.75 197 PHE A O 1
ATOM 1591 N N . THR A 1 198 ? -0.735 19.037 -9.423 1.00 40.75 198 THR A N 1
ATOM 1592 C CA . THR A 1 198 ? -2.045 19.597 -9.746 1.00 40.75 198 THR A CA 1
ATOM 1593 C C . THR A 1 198 ? -3.085 19.158 -8.700 1.00 40.75 198 THR A C 1
ATOM 1595 O O . THR A 1 198 ? -3.065 18.036 -8.189 1.00 40.75 198 THR A O 1
ATOM 1598 N N . TYR A 1 199 ? -4.014 20.069 -8.405 1.00 38.59 199 TYR A N 1
ATOM 1599 C CA . TYR A 1 199 ? -5.065 20.031 -7.379 1.00 38.59 199 TYR A CA 1
ATOM 1600 C C . TYR A 1 199 ? -5.911 18.736 -7.191 1.00 38.59 199 TYR A C 1
ATOM 1602 O O . TYR A 1 199 ? -6.486 18.596 -6.110 1.00 38.59 199 TYR A O 1
ATOM 1610 N N . PRO A 1 200 ? -6.007 17.748 -8.115 1.00 50.47 200 PRO A N 1
ATOM 1611 C CA . PRO A 1 200 ? -6.774 16.517 -7.867 1.00 50.47 200 PRO A CA 1
ATOM 1612 C C . PRO A 1 200 ? -6.266 15.591 -6.745 1.00 50.47 200 PRO A C 1
ATOM 1614 O O . PRO A 1 200 ? -6.920 14.587 -6.472 1.00 50.47 200 PRO A O 1
ATOM 1617 N N . LEU A 1 201 ? -5.105 15.849 -6.131 1.00 50.19 201 LEU A N 1
ATOM 1618 C CA . LEU A 1 201 ? -4.548 15.020 -5.050 1.00 50.19 201 LEU A CA 1
ATOM 1619 C C . LEU A 1 201 ? -5.074 15.389 -3.652 1.00 50.19 201 LEU A C 1
ATOM 1621 O O . LEU A 1 201 ? -5.232 14.497 -2.824 1.00 50.19 201 LEU A O 1
ATOM 1625 N N . LEU A 1 202 ? -5.432 16.652 -3.405 1.00 47.47 202 LEU A N 1
ATOM 1626 C CA . LEU A 1 202 ? -5.956 17.100 -2.105 1.00 47.47 202 LEU A CA 1
ATOM 1627 C C . LEU A 1 202 ? -7.340 16.505 -1.801 1.00 47.47 202 LEU A C 1
ATOM 1629 O O . LEU A 1 202 ? -7.544 15.946 -0.725 1.00 47.47 202 LEU A O 1
ATOM 1633 N N . ASP A 1 203 ? -8.254 16.507 -2.779 1.00 52.44 203 ASP A N 1
ATOM 1634 C CA . ASP A 1 203 ? -9.548 15.813 -2.658 1.00 52.44 203 ASP A CA 1
ATOM 1635 C C . ASP A 1 203 ? -9.358 14.284 -2.497 1.00 52.44 203 ASP A C 1
ATOM 1637 O O . ASP A 1 203 ? -10.168 13.619 -1.852 1.00 52.44 203 ASP A O 1
ATOM 1641 N N . LYS A 1 204 ? -8.266 13.709 -3.034 1.00 54.72 204 LYS A N 1
ATOM 1642 C CA . LYS A 1 204 ? -7.928 12.281 -2.861 1.00 54.72 204 LYS A CA 1
ATOM 1643 C C . LYS A 1 204 ? -7.418 11.973 -1.449 1.00 54.72 204 LYS A C 1
ATOM 1645 O O . LYS A 1 204 ? -7.805 10.943 -0.898 1.00 54.72 204 LYS A O 1
ATOM 1650 N N . LEU A 1 205 ? -6.599 12.839 -0.849 1.00 53.44 205 LEU A N 1
ATOM 1651 C CA . LEU A 1 205 ? -6.093 12.664 0.523 1.00 53.44 205 LEU A CA 1
ATOM 1652 C C . LEU A 1 205 ? -7.221 12.730 1.563 1.00 53.44 205 LEU A C 1
ATOM 1654 O O . LEU A 1 205 ? -7.224 11.945 2.507 1.00 53.44 205 LEU A O 1
ATOM 1658 N N . GLN A 1 206 ? -8.231 13.576 1.333 1.00 55.22 206 GLN A N 1
ATOM 1659 C CA . GLN A 1 206 ? -9.433 13.683 2.178 1.00 55.22 206 GLN A CA 1
ATOM 1660 C C . GLN A 1 206 ? -10.345 12.441 2.138 1.00 55.22 206 GLN A C 1
ATOM 1662 O O . GLN A 1 206 ? -11.308 12.355 2.899 1.00 55.22 206 GLN A O 1
ATOM 1667 N N . SER A 1 207 ? -10.065 11.481 1.252 1.00 65.94 207 SER A N 1
ATOM 1668 C CA . SER A 1 207 ? -10.829 10.234 1.115 1.00 65.94 207 SER A CA 1
ATOM 1669 C C . SER A 1 207 ? -10.075 8.992 1.595 1.00 65.94 207 SER A C 1
ATOM 1671 O O . SER A 1 207 ? -10.587 7.879 1.459 1.00 65.94 207 SER A O 1
ATOM 1673 N N . MET A 1 208 ? -8.868 9.150 2.161 1.00 78.44 208 MET A N 1
ATOM 1674 C CA . MET A 1 208 ? -8.114 8.003 2.665 1.00 78.44 208 MET A CA 1
ATOM 1675 C C . MET A 1 208 ? -8.864 7.363 3.827 1.00 78.44 208 MET A C 1
ATOM 1677 O O . MET A 1 208 ? -9.129 7.997 4.853 1.00 78.44 208 MET A O 1
ATOM 1681 N N . SER A 1 209 ? -9.211 6.095 3.639 1.00 86.31 209 SER A N 1
ATOM 1682 C CA . SER A 1 209 ? -9.876 5.285 4.642 1.00 86.31 209 SER A CA 1
ATOM 1683 C C . SER A 1 209 ? -9.209 3.926 4.752 1.00 86.31 209 SER A C 1
ATOM 1685 O O . SER A 1 209 ? -8.796 3.337 3.751 1.00 86.31 209 SER A O 1
ATOM 1687 N N . PHE A 1 210 ? -9.101 3.452 5.985 1.00 91.44 210 PHE A N 1
ATOM 1688 C CA . PHE A 1 210 ? -8.474 2.186 6.318 1.00 91.44 210 PHE A CA 1
ATOM 1689 C C . PHE A 1 210 ? -9.438 1.376 7.161 1.00 91.44 210 PHE A C 1
ATOM 1691 O O . PHE A 1 210 ? -9.965 1.877 8.157 1.00 91.44 210 PHE A O 1
ATOM 1698 N N . LEU A 1 211 ? -9.664 0.136 6.751 1.00 91.88 211 LEU A N 1
ATOM 1699 C CA . LEU A 1 211 ? -10.357 -0.840 7.566 1.00 91.88 211 LEU A CA 1
ATOM 1700 C C . LEU A 1 211 ? -9.324 -1.492 8.482 1.00 91.88 211 LEU A C 1
ATOM 1702 O O . LEU A 1 211 ? -8.288 -1.961 8.015 1.00 91.88 211 LEU A O 1
ATOM 1706 N N . ILE A 1 212 ? -9.592 -1.478 9.780 1.00 95.12 212 ILE A N 1
ATOM 1707 C CA . ILE A 1 212 ? -8.695 -2.008 10.802 1.00 95.12 212 ILE A CA 1
ATOM 1708 C C . ILE A 1 212 ? -9.465 -3.063 11.573 1.00 95.12 212 ILE A C 1
ATOM 1710 O O . ILE A 1 212 ? -10.414 -2.736 12.277 1.00 95.12 212 ILE A O 1
ATOM 1714 N N . GLN A 1 213 ? -9.066 -4.319 11.456 1.00 94.69 213 GLN A N 1
ATOM 1715 C CA . GLN A 1 213 ? -9.619 -5.393 12.269 1.00 94.69 213 GLN A CA 1
ATOM 1716 C C . GLN A 1 213 ? -8.635 -5.728 13.388 1.00 94.69 213 GLN A C 1
ATOM 1718 O O . GLN A 1 213 ? -7.451 -5.945 13.139 1.00 94.69 213 GLN A O 1
ATOM 1723 N N . VAL A 1 214 ? -9.120 -5.764 14.624 1.00 95.62 214 VAL A N 1
ATOM 1724 C CA . VAL A 1 214 ? -8.330 -6.178 15.785 1.00 95.62 214 VAL A CA 1
ATOM 1725 C C . VAL A 1 214 ? -8.539 -7.674 15.962 1.00 95.62 214 VAL A C 1
ATOM 1727 O O . VAL A 1 214 ? -9.663 -8.121 16.184 1.00 95.62 214 VAL A O 1
ATOM 1730 N N . SER A 1 215 ? -7.478 -8.466 15.825 1.00 94.69 215 SER A N 1
ATOM 1731 C CA . SER A 1 215 ? -7.551 -9.911 16.073 1.00 94.69 215 SER A CA 1
ATOM 1732 C C . SER A 1 215 ? -7.847 -10.218 17.548 1.00 94.69 215 SER A C 1
ATOM 1734 O O . SER A 1 215 ? -7.708 -9.352 18.413 1.00 94.69 215 SER A O 1
ATOM 1736 N N . GLU A 1 216 ? -8.183 -11.473 17.855 1.00 94.44 216 GLU A N 1
ATOM 1737 C CA . GLU A 1 216 ? -8.348 -11.954 19.240 1.00 94.44 216 GLU A CA 1
ATOM 1738 C C . GLU A 1 216 ? -7.086 -11.755 20.102 1.00 94.44 216 GLU A C 1
ATOM 1740 O O . GLU A 1 216 ? -7.171 -11.616 21.320 1.00 94.44 216 GLU A O 1
ATOM 1745 N N . HIS A 1 217 ? -5.911 -11.680 19.472 1.00 93.62 217 HIS A N 1
ATOM 1746 C CA . HIS A 1 217 ? -4.622 -11.478 20.136 1.00 93.62 217 HIS A CA 1
ATOM 1747 C C . HIS A 1 217 ? -4.174 -10.009 20.173 1.00 93.62 217 HIS A C 1
ATOM 1749 O O . HIS A 1 217 ? -3.055 -9.716 20.583 1.00 93.62 217 HIS A O 1
ATOM 1755 N N . GLY A 1 218 ? -5.021 -9.072 19.734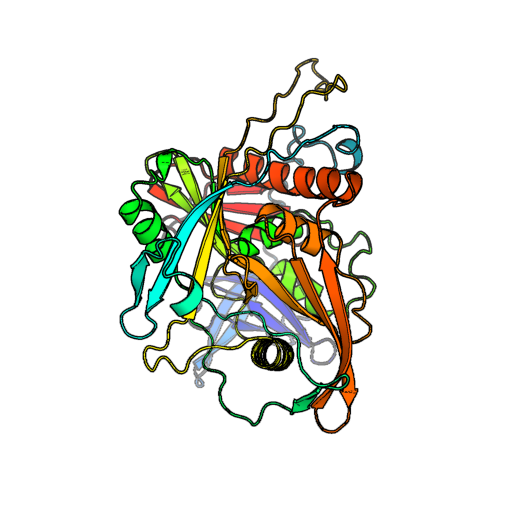 1.00 94.81 218 GLY A N 1
ATOM 1756 C CA . GLY A 1 218 ? -4.703 -7.641 19.708 1.00 94.81 218 GLY A CA 1
ATOM 1757 C C . GLY A 1 218 ? -3.884 -7.178 18.495 1.00 94.81 218 GLY A C 1
ATOM 1758 O O . GLY A 1 218 ? -3.644 -5.982 18.354 1.00 94.81 218 GLY A O 1
ATOM 1759 N N . THR A 1 219 ? -3.491 -8.079 17.587 1.00 94.44 219 THR A N 1
ATOM 1760 C CA . THR A 1 219 ? -2.840 -7.716 16.316 1.00 94.44 219 THR A CA 1
ATOM 1761 C C . THR A 1 219 ? -3.769 -6.876 15.440 1.00 94.44 219 THR A C 1
ATOM 1763 O O . THR A 1 219 ? -4.923 -7.257 15.223 1.00 94.44 219 THR A O 1
ATOM 1766 N N . LEU A 1 220 ? -3.256 -5.768 14.900 1.00 95.50 220 LEU A N 1
ATOM 1767 C CA . LEU A 1 220 ? -3.977 -4.885 13.985 1.00 95.50 220 LEU A CA 1
ATOM 1768 C C . LEU A 1 220 ? -3.827 -5.361 12.536 1.00 95.50 220 LEU A C 1
ATOM 1770 O O . LEU A 1 220 ? -2.745 -5.293 11.957 1.00 95.50 220 LEU A O 1
ATOM 1774 N N . LEU A 1 221 ? -4.926 -5.792 11.926 1.00 94.88 221 LEU A N 1
ATOM 1775 C CA . LEU A 1 221 ? -5.020 -6.137 10.510 1.00 94.88 221 LEU A CA 1
ATOM 1776 C C . LEU A 1 221 ? -5.491 -4.896 9.739 1.00 94.88 221 LEU A C 1
ATOM 1778 O O . LEU A 1 221 ? -6.649 -4.500 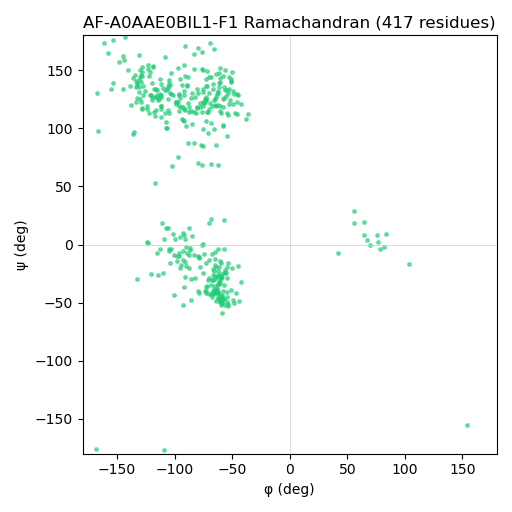9.872 1.00 94.88 221 LEU A O 1
ATOM 1782 N N . ILE A 1 222 ? -4.606 -4.251 8.974 1.00 94.31 222 ILE A N 1
ATOM 1783 C CA . ILE A 1 222 ? -4.897 -2.955 8.335 1.00 94.31 222 ILE A CA 1
ATOM 1784 C C . ILE A 1 222 ? -4.974 -3.103 6.815 1.00 94.31 222 ILE A C 1
ATOM 1786 O O . ILE A 1 222 ? -3.981 -3.431 6.158 1.00 94.31 222 ILE A O 1
ATOM 1790 N N . ASP A 1 223 ? -6.134 -2.780 6.242 1.00 91.56 223 ASP A N 1
ATOM 1791 C CA . ASP A 1 223 ? -6.348 -2.737 4.795 1.00 91.56 223 ASP A CA 1
ATOM 1792 C C . ASP A 1 223 ? -6.838 -1.360 4.328 1.00 91.56 223 ASP A C 1
ATOM 1794 O O . ASP A 1 223 ? -7.501 -0.623 5.059 1.00 91.56 223 ASP A O 1
ATOM 1798 N N . GLU A 1 224 ? -6.515 -0.993 3.090 1.00 85.75 224 GLU A N 1
ATOM 1799 C CA . GLU A 1 224 ? -7.044 0.230 2.480 1.00 85.75 224 GLU A CA 1
ATOM 1800 C C . GLU A 1 224 ? -8.469 -0.044 1.988 1.00 85.75 224 GLU A C 1
ATOM 1802 O O . GLU A 1 224 ? -8.705 -1.012 1.264 1.00 85.75 224 GLU A O 1
ATOM 1807 N N . GLY A 1 225 ? -9.426 0.818 2.336 1.00 70.06 225 GLY A N 1
ATOM 1808 C CA . GLY A 1 225 ? -10.799 0.690 1.846 1.00 70.06 225 GLY A CA 1
ATOM 1809 C C . GLY A 1 225 ? -10.875 0.709 0.309 1.00 70.06 225 GLY A C 1
ATOM 1810 O O . GLY A 1 225 ? -10.138 1.437 -0.357 1.00 70.06 225 GLY A O 1
ATOM 1811 N N . PHE A 1 226 ? -11.808 -0.065 -0.259 1.00 57.41 226 PHE A N 1
ATOM 1812 C CA . PHE A 1 226 ? -11.979 -0.340 -1.701 1.00 57.41 226 PHE A CA 1
ATOM 1813 C C . PHE A 1 226 ? -12.179 0.878 -2.638 1.00 57.41 226 PHE A C 1
ATOM 1815 O O . PHE A 1 226 ? -12.261 0.705 -3.856 1.00 57.41 226 PHE A O 1
ATOM 1822 N N . ASP A 1 227 ? -12.266 2.108 -2.130 1.00 53.66 227 ASP A N 1
ATOM 1823 C CA . ASP A 1 227 ? -12.727 3.267 -2.911 1.00 53.66 227 ASP A CA 1
ATOM 1824 C C . ASP A 1 227 ? -11.672 3.872 -3.864 1.00 53.66 227 ASP A C 1
ATOM 1826 O O . ASP A 1 227 ? -12.014 4.670 -4.741 1.00 53.66 227 ASP A O 1
ATOM 1830 N N . TYR A 1 228 ? -10.395 3.485 -3.769 1.00 50.84 228 TYR A N 1
ATOM 1831 C CA . TYR A 1 228 ? -9.322 4.167 -4.514 1.00 50.84 228 TYR A CA 1
ATOM 1832 C C . TYR A 1 228 ? -9.225 3.790 -6.005 1.00 50.84 228 TYR A C 1
ATOM 1834 O O . TYR A 1 228 ? -8.662 4.513 -6.830 1.00 50.84 228 TYR A O 1
ATOM 1842 N N . ASP A 1 229 ? -9.799 2.660 -6.393 1.00 54.78 229 ASP A N 1
ATOM 1843 C CA . ASP A 1 229 ? -9.314 1.920 -7.555 1.00 54.78 229 ASP A CA 1
ATOM 1844 C C . ASP A 1 229 ? -9.916 2.367 -8.907 1.00 54.78 229 ASP A C 1
ATOM 1846 O O . ASP A 1 229 ? -9.521 1.896 -9.975 1.00 54.78 229 ASP A O 1
ATOM 1850 N N . ARG A 1 230 ? -10.853 3.324 -8.925 1.00 52.28 230 ARG A N 1
ATOM 1851 C CA . ARG A 1 230 ? -11.562 3.698 -10.167 1.00 52.28 230 ARG A CA 1
ATOM 1852 C C . ARG A 1 230 ? -10.922 4.820 -10.994 1.00 52.28 230 ARG A C 1
ATOM 1854 O O . ARG A 1 230 ? -11.252 4.909 -12.179 1.00 52.28 230 ARG A O 1
ATOM 1861 N N . LEU A 1 231 ? -10.028 5.644 -10.436 1.00 46.88 231 LEU A N 1
ATOM 1862 C CA . LEU A 1 231 ? -9.644 6.937 -11.041 1.00 46.88 231 LEU A CA 1
ATOM 1863 C C . LEU A 1 231 ? -8.258 7.003 -11.725 1.00 46.88 231 LEU A C 1
ATOM 1865 O O . LEU A 1 231 ? -7.977 8.008 -12.372 1.00 46.88 231 LEU A O 1
ATOM 1869 N N . GLN A 1 232 ? -7.414 5.964 -11.669 1.00 55.56 232 GLN A N 1
ATOM 1870 C CA . GLN A 1 232 ? -6.014 6.019 -12.156 1.00 55.56 232 GLN A CA 1
ATOM 1871 C C . GLN A 1 232 ? -5.739 5.178 -13.434 1.00 55.56 232 GLN A C 1
ATOM 1873 O O . GLN A 1 232 ? -4.601 4.908 -13.795 1.00 55.56 232 GLN A O 1
ATOM 1878 N N . LYS A 1 233 ? -6.773 4.794 -14.194 1.00 59.19 233 LYS A N 1
ATOM 1879 C CA . LYS A 1 233 ? -6.676 3.729 -15.223 1.00 59.19 233 LYS A CA 1
ATOM 1880 C C . LYS A 1 233 ? -5.660 3.942 -16.358 1.00 59.19 233 LYS A C 1
ATOM 1882 O O . LYS A 1 233 ? -5.196 2.961 -16.929 1.00 59.19 233 LYS A O 1
ATOM 1887 N N . ASN A 1 234 ? -5.341 5.186 -16.720 1.00 55.75 234 ASN A N 1
ATOM 1888 C CA . ASN A 1 234 ? -4.481 5.463 -17.879 1.00 55.75 234 ASN A CA 1
ATOM 1889 C C . ASN A 1 234 ? -2.992 5.571 -17.522 1.00 55.75 234 ASN A C 1
ATOM 1891 O O . ASN A 1 234 ? -2.166 5.137 -18.316 1.00 55.75 234 ASN A O 1
ATOM 1895 N N . ALA A 1 235 ? -2.644 6.133 -16.359 1.00 60.62 235 ALA A N 1
ATOM 1896 C CA . ALA A 1 235 ? -1.246 6.218 -15.924 1.00 60.62 235 ALA A CA 1
ATOM 1897 C C . ALA A 1 235 ? -0.713 4.827 -15.551 1.00 60.62 235 ALA A C 1
ATOM 1899 O O . ALA A 1 235 ? 0.354 4.430 -16.014 1.00 60.62 235 ALA A O 1
ATOM 1900 N N . ASP A 1 236 ? -1.536 4.045 -14.847 1.00 70.81 236 ASP A N 1
ATOM 1901 C CA . ASP A 1 236 ? -1.228 2.665 -14.462 1.00 70.81 236 ASP A CA 1
ATOM 1902 C C . ASP A 1 236 ? -0.985 1.766 -15.680 1.00 70.81 236 ASP A C 1
ATOM 1904 O O . ASP A 1 236 ? -0.244 0.789 -15.612 1.00 70.81 236 ASP A O 1
ATOM 1908 N N . SER A 1 237 ? -1.597 2.093 -16.822 1.00 81.88 237 SER A N 1
ATOM 1909 C CA . SER A 1 237 ? -1.415 1.318 -18.044 1.00 81.88 237 SER A CA 1
ATOM 1910 C C . SER A 1 237 ? -0.032 1.486 -18.665 1.00 81.88 237 SER A C 1
ATOM 1912 O O . SER A 1 237 ? 0.404 0.559 -19.345 1.00 81.88 237 SER A O 1
ATOM 1914 N N . TYR A 1 238 ? 0.625 2.639 -18.523 1.00 86.12 238 TYR A N 1
ATOM 1915 C CA . TYR A 1 238 ? 1.978 2.808 -19.054 1.00 86.12 238 TYR A CA 1
ATOM 1916 C C . TYR A 1 238 ? 3.011 2.170 -18.129 1.00 86.12 238 TYR A C 1
ATOM 1918 O O . TYR A 1 238 ? 3.892 1.486 -18.633 1.00 86.12 238 TYR A O 1
ATOM 1926 N N . GLY A 1 239 ? 2.848 2.308 -16.806 1.00 88.00 239 GLY A N 1
ATOM 1927 C CA . GLY A 1 239 ? 3.693 1.617 -15.822 1.00 88.00 239 GLY A CA 1
ATOM 1928 C C . GLY A 1 239 ? 3.720 0.108 -16.063 1.00 88.00 239 GLY A C 1
ATOM 1929 O O . GLY A 1 239 ? 4.773 -0.445 -16.333 1.00 88.00 239 GLY A O 1
ATOM 1930 N N . ARG A 1 240 ? 2.543 -0.517 -16.178 1.00 86.44 240 ARG A N 1
ATOM 1931 C CA . ARG A 1 240 ? 2.419 -1.953 -16.495 1.00 86.44 240 ARG A CA 1
ATOM 1932 C C . ARG A 1 240 ? 2.987 -2.357 -17.854 1.00 86.44 240 ARG A C 1
ATOM 1934 O O . ARG A 1 240 ? 3.430 -3.486 -18.023 1.00 86.44 240 ARG A O 1
ATOM 1941 N N . GLN A 1 241 ? 2.897 -1.481 -18.858 1.00 88.75 241 GLN A N 1
ATOM 1942 C CA . GLN A 1 241 ? 3.516 -1.754 -20.157 1.00 88.75 241 GLN A CA 1
ATOM 1943 C C . GLN A 1 241 ? 5.037 -1.735 -20.038 1.00 88.75 241 GLN A C 1
ATOM 1945 O O . GLN A 1 241 ? 5.675 -2.612 -20.600 1.00 88.75 241 GLN A O 1
ATOM 1950 N N . PHE A 1 242 ? 5.590 -0.769 -19.303 1.00 91.94 242 PHE A N 1
ATOM 1951 C CA . PHE A 1 242 ? 7.020 -0.681 -19.036 1.00 91.94 242 PHE A CA 1
ATOM 1952 C C . PHE A 1 242 ? 7.514 -1.876 -18.214 1.00 91.94 242 PHE A C 1
ATOM 1954 O O . PHE A 1 242 ? 8.446 -2.540 -18.647 1.00 91.94 242 PHE A O 1
ATOM 1961 N N . GLU A 1 243 ? 6.828 -2.224 -17.118 1.00 91.31 243 GLU A N 1
ATOM 1962 C CA . GLU A 1 243 ? 7.063 -3.460 -16.354 1.00 91.31 243 GLU A CA 1
ATOM 1963 C C . GLU A 1 243 ? 7.120 -4.672 -17.293 1.00 91.31 243 GLU A C 1
ATOM 1965 O O . GLU A 1 243 ? 8.107 -5.396 -17.301 1.00 91.31 243 GLU A O 1
ATOM 1970 N N . GLY A 1 244 ? 6.125 -4.834 -18.173 1.00 89.88 244 GLY A N 1
ATOM 1971 C CA . GLY A 1 244 ? 6.076 -5.929 -19.145 1.00 89.88 244 GLY A CA 1
ATOM 1972 C C . GLY A 1 244 ? 7.186 -5.932 -20.207 1.00 89.88 244 GLY A C 1
ATOM 1973 O O . GLY A 1 244 ? 7.382 -6.959 -20.846 1.00 89.88 244 GLY A O 1
ATOM 1974 N N . GLN A 1 245 ? 7.890 -4.815 -20.431 1.00 91.19 245 GLN A N 1
ATOM 1975 C CA . GLN A 1 245 ? 9.081 -4.761 -21.298 1.00 91.19 245 GLN A CA 1
ATOM 1976 C C . GLN A 1 245 ? 10.375 -5.096 -20.543 1.00 91.19 245 GLN A C 1
ATOM 1978 O O . GLN A 1 245 ? 11.369 -5.443 -21.172 1.00 91.19 245 GLN A O 1
ATOM 1983 N N . CYS A 1 246 ? 10.362 -4.972 -19.217 1.00 93.12 246 CYS A N 1
ATOM 1984 C CA . CYS A 1 246 ? 11.513 -5.176 -18.340 1.00 93.12 246 CYS A CA 1
ATOM 1985 C C . CYS A 1 246 ? 11.516 -6.560 -17.681 1.00 93.12 246 CYS A C 1
ATOM 1987 O O . CYS A 1 246 ? 12.337 -6.825 -16.807 1.00 93.12 246 CYS A O 1
ATOM 1989 N N . VAL A 1 247 ? 10.576 -7.438 -18.033 1.00 91.94 247 VAL A N 1
ATOM 1990 C CA . VAL A 1 247 ? 10.478 -8.769 -17.435 1.00 91.94 247 VAL A CA 1
ATOM 1991 C C . VAL A 1 247 ? 10.341 -9.845 -18.496 1.00 91.94 247 VAL A C 1
ATOM 1993 O O . VAL A 1 247 ? 9.626 -9.690 -19.485 1.00 91.94 247 VAL A O 1
ATOM 1996 N N . HIS A 1 248 ? 10.999 -10.969 -18.255 1.00 88.44 248 HIS A N 1
ATOM 1997 C CA . HIS A 1 248 ? 10.714 -12.228 -18.909 1.00 88.44 248 HIS A CA 1
ATOM 1998 C C . HIS A 1 248 ? 9.818 -13.055 -17.994 1.00 88.44 248 HIS A C 1
ATOM 2000 O O . HIS A 1 248 ? 10.156 -13.351 -16.848 1.00 88.44 248 HIS A O 1
ATOM 2006 N N . GLN A 1 249 ? 8.657 -13.427 -18.512 1.00 79.94 249 GLN A N 1
ATOM 2007 C CA . GLN A 1 249 ? 7.791 -14.409 -17.889 1.00 79.94 249 GLN A CA 1
ATOM 2008 C C . GLN A 1 249 ? 7.724 -15.579 -18.860 1.00 79.94 249 GLN A C 1
ATOM 2010 O O . GLN A 1 249 ? 7.251 -15.402 -19.983 1.00 79.94 249 GLN A O 1
ATOM 2015 N N . GLU A 1 250 ? 8.227 -16.748 -18.455 1.00 72.94 250 GLU A N 1
ATOM 2016 C CA . GLU A 1 250 ? 7.965 -17.975 -19.208 1.00 72.94 250 GLU A CA 1
ATOM 2017 C C . GLU A 1 250 ? 6.446 -18.095 -19.379 1.00 72.94 250 GLU A C 1
ATOM 2019 O O . GLU A 1 250 ? 5.708 -17.836 -18.423 1.00 72.94 250 GLU A O 1
ATOM 2024 N N . ASP A 1 251 ? 5.989 -18.413 -20.596 1.00 57.97 251 ASP A N 1
ATOM 2025 C CA . ASP A 1 251 ? 4.579 -18.560 -20.983 1.00 57.97 251 ASP A CA 1
ATOM 2026 C C . ASP A 1 251 ? 3.918 -19.710 -20.194 1.00 57.97 251 ASP A C 1
ATOM 2028 O O . ASP A 1 251 ? 3.571 -20.768 -20.714 1.00 57.97 251 ASP A O 1
ATOM 2032 N N . ASN A 1 252 ? 3.740 -19.520 -18.892 1.00 53.28 252 ASN A N 1
ATOM 2033 C CA . ASN A 1 252 ? 3.027 -20.435 -18.034 1.00 53.28 252 ASN A CA 1
ATOM 2034 C C . ASN A 1 252 ? 1.548 -20.079 -18.149 1.00 53.28 252 ASN A C 1
ATOM 2036 O O . ASN A 1 252 ? 1.058 -19.099 -17.581 1.00 53.28 252 ASN A O 1
ATOM 2040 N N . GLU A 1 253 ? 0.821 -20.913 -18.897 1.00 47.41 253 GLU A N 1
ATOM 2041 C CA . GLU A 1 253 ? -0.632 -20.841 -19.102 1.00 47.41 253 GLU A CA 1
ATOM 2042 C C . GLU A 1 253 ? -1.424 -20.717 -17.784 1.00 47.41 253 GLU A C 1
ATOM 2044 O O . GLU A 1 253 ? -2.548 -20.204 -17.762 1.00 47.41 253 GLU A O 1
ATOM 2049 N N . THR A 1 254 ? -0.822 -21.087 -16.650 1.00 50.59 254 THR A N 1
ATOM 2050 C CA . THR A 1 254 ? -1.327 -20.790 -15.311 1.00 50.59 254 THR A CA 1
ATOM 2051 C C . THR A 1 254 ? -1.056 -19.337 -14.924 1.00 50.59 254 THR A C 1
ATOM 2053 O O . THR A 1 254 ? -0.086 -19.017 -14.245 1.00 50.59 254 THR A O 1
ATOM 2056 N N . LYS A 1 255 ? -1.968 -18.449 -15.324 1.00 51.38 255 LYS A N 1
ATOM 2057 C CA . LYS A 1 255 ? -2.006 -17.021 -14.964 1.00 51.38 255 LYS A CA 1
ATOM 2058 C C . LYS A 1 255 ? -1.997 -16.822 -13.442 1.00 51.38 255 LYS A C 1
ATOM 2060 O O . LYS A 1 255 ? -3.053 -16.796 -12.809 1.00 51.38 255 LYS A O 1
ATOM 2065 N N . LEU A 1 256 ? -0.826 -16.647 -12.845 1.00 53.28 256 LEU A N 1
ATOM 2066 C CA . LEU A 1 256 ? -0.668 -16.155 -11.475 1.00 53.28 256 LEU A CA 1
ATOM 2067 C C . LEU A 1 256 ? -0.526 -14.638 -11.480 1.00 53.28 256 LEU A C 1
ATOM 2069 O O . LEU A 1 256 ? -0.193 -14.039 -12.501 1.00 53.28 256 LEU A O 1
ATOM 2073 N N . PHE A 1 257 ? -0.893 -14.013 -10.365 1.00 57.38 257 PHE A N 1
ATOM 2074 C CA . PHE A 1 257 ? -1.200 -12.584 -10.356 1.00 57.38 257 PHE A CA 1
ATOM 2075 C C . PHE A 1 257 ? -0.255 -11.721 -9.540 1.00 57.38 257 PHE A C 1
ATOM 2077 O O . PHE A 1 257 ? -0.153 -10.536 -9.832 1.00 57.38 257 PHE A O 1
ATOM 2084 N N . GLN A 1 258 ? 0.378 -12.296 -8.523 1.00 59.28 258 GLN A N 1
ATOM 2085 C CA . GLN A 1 258 ? 1.283 -11.607 -7.615 1.00 59.28 258 GLN A CA 1
ATOM 2086 C C . GLN A 1 258 ? 2.027 -12.657 -6.794 1.00 59.28 258 GLN A C 1
ATOM 2088 O O . GLN A 1 258 ? 1.400 -13.564 -6.236 1.00 59.28 258 GLN A O 1
ATOM 2093 N N . SER A 1 259 ? 3.347 -12.535 -6.735 1.00 54.75 259 SER A N 1
ATOM 2094 C CA . SER A 1 259 ? 4.124 -13.074 -5.629 1.00 54.75 259 SER A CA 1
ATOM 2095 C C . SER A 1 259 ? 4.095 -12.073 -4.490 1.00 54.75 259 SER A C 1
ATOM 2097 O O . SER A 1 259 ? 3.947 -10.880 -4.730 1.00 54.75 259 SER A O 1
ATOM 2099 N N . TYR A 1 260 ? 4.195 -12.542 -3.255 1.00 59.41 260 TYR A N 1
ATOM 2100 C CA . TYR A 1 260 ? 4.353 -11.675 -2.097 1.00 59.41 260 TYR A CA 1
ATOM 2101 C C . TYR A 1 260 ? 5.557 -12.131 -1.297 1.00 59.41 260 TYR A C 1
ATOM 2103 O O . TYR A 1 260 ? 5.734 -13.324 -1.054 1.00 59.41 260 TYR A O 1
ATOM 2111 N N . SER A 1 261 ? 6.349 -11.161 -0.871 1.00 57.56 261 SER A N 1
ATOM 2112 C CA . SER A 1 261 ? 7.443 -11.316 0.070 1.00 57.56 261 SER A CA 1
ATOM 2113 C C . SER A 1 261 ? 7.027 -10.713 1.398 1.00 57.56 261 SER A C 1
ATOM 2115 O O . SER A 1 261 ? 6.473 -9.609 1.452 1.00 57.56 261 SER A O 1
ATOM 2117 N N . VAL A 1 262 ? 7.269 -11.470 2.462 1.00 59.31 262 VAL A N 1
ATOM 2118 C CA . VAL A 1 262 ? 6.860 -11.105 3.812 1.00 59.31 262 VAL A CA 1
ATOM 2119 C C . VAL A 1 262 ? 8.063 -10.653 4.611 1.00 59.31 262 VAL A C 1
ATOM 2121 O O . VAL A 1 262 ? 8.973 -11.446 4.836 1.00 59.31 262 VAL A O 1
ATOM 2124 N N . LEU A 1 263 ? 8.083 -9.383 5.019 1.00 58.41 263 LEU A N 1
ATOM 2125 C CA . LEU A 1 263 ? 9.253 -8.785 5.658 1.00 58.41 263 LEU A CA 1
ATOM 2126 C C . LEU A 1 263 ? 8.996 -8.383 7.105 1.00 58.41 263 LEU A C 1
ATOM 2128 O O . LEU A 1 263 ? 7.994 -7.746 7.425 1.00 58.41 263 LEU A O 1
ATOM 2132 N N . LEU A 1 264 ? 9.947 -8.769 7.953 1.00 52.81 264 LEU A N 1
ATOM 2133 C CA . LEU A 1 264 ? 10.056 -8.416 9.362 1.00 52.81 264 LEU A CA 1
ATOM 2134 C C . LEU A 1 264 ? 11.003 -7.239 9.532 1.00 52.81 264 LEU A C 1
ATOM 2136 O O . LEU A 1 264 ? 12.189 -7.400 9.266 1.00 52.81 264 LEU A O 1
ATOM 2140 N N . GLY A 1 265 ? 10.535 -6.121 10.069 1.00 49.25 265 GLY A N 1
ATOM 2141 C CA . GLY A 1 265 ? 11.418 -5.124 10.666 1.00 49.25 265 GLY A CA 1
ATOM 2142 C C . GLY A 1 265 ? 10.925 -4.786 12.067 1.00 49.25 265 GLY A C 1
ATOM 2143 O O . GLY A 1 265 ? 9.809 -4.281 12.184 1.00 49.25 265 GLY A O 1
ATOM 2144 N N . PRO A 1 266 ? 11.689 -5.041 13.145 1.00 45.84 266 PRO A N 1
ATOM 2145 C CA . PRO A 1 266 ? 11.493 -4.275 14.360 1.00 45.84 266 PRO A CA 1
ATOM 2146 C C . PRO A 1 266 ? 11.839 -2.823 14.054 1.00 45.84 266 PRO A C 1
ATOM 2148 O O . PRO A 1 266 ? 12.972 -2.498 13.690 1.00 45.84 266 PRO A O 1
ATOM 2151 N N . THR A 1 267 ? 10.867 -1.934 14.211 1.00 49.62 267 THR A N 1
ATOM 2152 C CA . THR A 1 267 ? 11.166 -0.509 14.227 1.00 49.62 267 THR A CA 1
ATOM 2153 C C . THR A 1 267 ? 11.615 -0.154 15.635 1.00 49.62 267 THR A C 1
ATOM 2155 O O . THR A 1 267 ? 10.816 0.154 16.520 1.00 49.62 267 THR A O 1
ATOM 2158 N N . THR A 1 268 ? 12.913 -0.302 15.883 1.00 39.59 268 THR A N 1
ATOM 2159 C CA . THR A 1 268 ? 13.538 0.101 17.140 1.00 39.59 268 THR A CA 1
ATOM 2160 C C . THR A 1 268 ? 13.811 1.596 17.124 1.00 39.59 268 THR A C 1
ATOM 2162 O O . THR A 1 268 ? 14.677 2.086 16.401 1.00 39.59 268 THR A O 1
ATOM 2165 N N . VAL A 1 269 ? 13.113 2.337 17.981 1.00 36.41 269 VAL A N 1
ATOM 2166 C CA . VAL A 1 269 ? 13.606 3.643 18.414 1.00 36.41 269 VAL A CA 1
ATOM 2167 C C . VAL A 1 269 ? 14.728 3.352 19.404 1.00 36.41 269 VAL A C 1
ATOM 2169 O O . VAL A 1 269 ? 14.471 3.004 20.555 1.00 36.41 269 VAL A O 1
ATOM 2172 N N . ALA A 1 270 ? 15.982 3.420 18.955 1.00 35.69 270 ALA A N 1
ATOM 2173 C CA . ALA A 1 270 ? 17.085 3.476 19.897 1.00 35.69 270 ALA A CA 1
ATOM 2174 C C . ALA A 1 270 ? 16.885 4.750 20.727 1.00 35.69 270 ALA A C 1
ATOM 2176 O O . ALA A 1 270 ? 16.839 5.851 20.181 1.00 35.69 270 ALA A O 1
ATOM 2177 N N . ALA A 1 271 ? 16.729 4.608 22.043 1.00 36.06 271 ALA A N 1
ATOM 2178 C CA . ALA A 1 271 ? 16.736 5.729 22.972 1.00 36.06 271 ALA A CA 1
ATOM 2179 C C . ALA A 1 271 ? 18.155 6.326 23.027 1.00 36.06 271 ALA A C 1
ATOM 2181 O O . ALA A 1 271 ? 18.890 6.170 23.999 1.00 36.06 271 ALA A O 1
ATOM 2182 N N . GLY A 1 272 ? 18.593 6.967 21.946 1.00 34.47 272 GLY A N 1
ATOM 2183 C CA . GLY A 1 272 ? 19.857 7.680 21.895 1.00 34.47 272 GLY A CA 1
ATOM 2184 C C . GLY A 1 272 ? 19.728 8.989 22.657 1.00 34.47 272 GLY A C 1
ATOM 2185 O O . GLY A 1 272 ? 19.409 9.981 22.024 1.00 34.47 272 GLY A O 1
ATOM 2186 N N . GLN A 1 273 ? 19.928 8.958 23.986 1.00 35.81 273 GLN A N 1
ATOM 2187 C CA . GLN A 1 273 ? 20.180 10.046 24.968 1.00 35.81 273 GLN A CA 1
ATOM 2188 C C . GLN A 1 273 ? 19.392 11.380 24.904 1.00 35.81 273 GLN A C 1
ATOM 2190 O O . GLN A 1 273 ? 19.458 12.169 25.845 1.00 35.81 273 GLN A O 1
ATOM 2195 N N . SER A 1 274 ? 18.585 11.637 23.885 1.00 35.50 274 SER A N 1
ATOM 2196 C CA . SER A 1 274 ? 17.735 12.808 23.709 1.00 35.50 274 SER A CA 1
ATOM 2197 C C . SER A 1 274 ? 16.329 12.438 24.169 1.00 35.50 274 SER A C 1
ATOM 2199 O O . SER A 1 274 ? 15.421 12.137 23.399 1.00 35.50 274 SER A O 1
ATOM 2201 N N . GLY A 1 275 ? 16.170 12.370 25.491 1.00 35.00 275 GLY A N 1
ATOM 2202 C CA . GLY A 1 275 ? 14.881 12.106 26.110 1.00 35.00 275 GLY A CA 1
ATOM 2203 C C . GLY A 1 275 ? 13.850 13.151 25.692 1.00 35.00 275 GLY A C 1
ATOM 2204 O O . GLY A 1 275 ? 13.984 14.325 26.035 1.00 35.00 275 GLY A O 1
ATOM 2205 N N . LEU A 1 276 ? 12.780 12.705 25.033 1.00 35.47 276 LEU A N 1
ATOM 2206 C CA . LEU A 1 276 ? 11.498 13.404 25.029 1.00 35.47 276 LEU A CA 1
ATOM 2207 C C . LEU A 1 276 ? 10.981 13.396 26.474 1.00 35.47 276 LEU A C 1
ATOM 2209 O O . LEU A 1 276 ? 10.280 12.484 26.914 1.00 35.47 276 LEU A O 1
ATOM 2213 N N . LYS A 1 277 ? 11.424 14.380 27.261 1.00 34.56 277 LYS A N 1
ATOM 2214 C CA . LYS A 1 277 ? 10.892 14.632 28.598 1.00 34.56 277 LYS A CA 1
ATOM 2215 C C . LYS A 1 277 ? 9.474 15.151 28.420 1.00 34.56 277 LYS A C 1
ATOM 2217 O O . LYS A 1 277 ? 9.273 16.196 27.804 1.00 34.56 277 LYS A O 1
ATOM 2222 N N . ARG A 1 278 ? 8.485 14.463 29.000 1.00 37.16 278 ARG A N 1
ATOM 2223 C CA . ARG A 1 278 ? 7.181 15.091 29.248 1.00 37.16 278 ARG A CA 1
ATOM 2224 C C . ARG A 1 278 ? 7.409 16.428 29.957 1.00 37.16 278 ARG A C 1
ATOM 2226 O O . ARG A 1 278 ? 8.285 16.519 30.818 1.00 37.16 278 ARG A O 1
ATOM 2233 N N . ALA A 1 279 ? 6.540 17.407 29.714 1.00 39.78 279 ALA A N 1
ATOM 2234 C CA . ALA A 1 279 ? 6.445 18.603 30.558 1.00 39.78 279 ALA A CA 1
ATOM 2235 C C . ALA A 1 279 ? 6.254 18.261 32.060 1.00 39.78 279 ALA A C 1
ATOM 2237 O O . ALA A 1 279 ? 6.502 19.096 32.921 1.00 39.78 279 ALA A O 1
ATOM 2238 N N . SER A 1 280 ? 5.874 17.013 32.380 1.00 36.12 280 SER A N 1
ATOM 2239 C CA . SER A 1 280 ? 5.767 16.439 33.728 1.00 36.12 280 SER A CA 1
ATOM 2240 C C . SER A 1 280 ? 6.877 15.442 34.129 1.00 36.12 280 SER A C 1
ATOM 2242 O O . SER A 1 280 ? 6.725 14.738 35.122 1.00 36.12 280 SER A O 1
ATOM 2244 N N . GLY A 1 281 ? 7.997 15.354 33.401 1.00 29.30 281 GLY A N 1
ATOM 2245 C CA . GLY A 1 281 ? 9.202 14.636 33.857 1.00 29.30 281 GLY A CA 1
ATOM 2246 C C . GLY A 1 281 ? 9.256 13.116 33.628 1.00 29.30 281 GLY A C 1
ATOM 2247 O O . GLY A 1 281 ? 10.178 12.474 34.120 1.00 29.30 281 GLY A O 1
ATOM 2248 N N . GLY A 1 282 ? 8.327 12.527 32.871 1.00 31.36 282 GLY A N 1
ATOM 2249 C CA . GLY A 1 282 ? 8.392 11.114 32.460 1.00 31.36 282 GLY A CA 1
ATOM 2250 C C . GLY A 1 282 ? 9.047 10.921 31.088 1.00 31.36 282 GLY A C 1
ATOM 2251 O O . GLY A 1 282 ? 8.733 11.665 30.157 1.00 31.36 282 GLY A O 1
ATOM 2252 N N . HIS A 1 283 ? 9.916 9.915 30.959 1.00 33.16 283 HIS A N 1
ATOM 2253 C CA . HIS A 1 283 ? 10.347 9.372 29.666 1.00 33.16 283 HIS A CA 1
ATOM 2254 C C . HIS A 1 283 ? 9.196 8.559 29.050 1.00 33.16 283 HIS A C 1
ATOM 2256 O O . HIS A 1 283 ? 8.521 7.815 29.760 1.00 33.16 283 HIS A O 1
ATOM 2262 N N . VAL A 1 284 ? 8.946 8.718 27.748 1.00 39.06 284 VAL A N 1
ATOM 2263 C CA . VAL A 1 284 ? 8.012 7.863 26.999 1.00 39.06 284 VAL A CA 1
ATOM 2264 C C . VAL A 1 284 ? 8.841 6.940 26.120 1.00 39.06 284 VAL A C 1
ATOM 2266 O O . VAL A 1 284 ? 9.304 7.352 25.059 1.00 39.06 284 VAL A O 1
ATOM 2269 N N . ASP A 1 285 ? 9.028 5.701 26.563 1.00 46.19 285 ASP A N 1
ATOM 2270 C CA . ASP A 1 285 ? 9.531 4.650 25.685 1.00 46.19 285 ASP A CA 1
ATOM 2271 C C . ASP A 1 285 ? 8.431 4.323 24.672 1.00 46.19 285 ASP A C 1
ATOM 2273 O O . ASP A 1 285 ? 7.328 3.903 25.037 1.00 46.19 285 ASP A O 1
ATOM 2277 N N . LEU A 1 286 ? 8.700 4.565 23.389 1.00 49.06 286 LEU A N 1
ATOM 2278 C CA . LEU A 1 286 ? 7.823 4.074 22.334 1.00 49.06 286 LEU A CA 1
ATOM 2279 C C . LEU A 1 286 ? 8.029 2.556 22.227 1.00 49.06 286 LEU A C 1
ATOM 2281 O O . LEU A 1 286 ? 9.172 2.120 22.068 1.00 49.06 286 LEU A O 1
ATOM 2285 N N . PRO A 1 287 ? 6.962 1.743 22.318 1.00 60.75 287 PRO A N 1
ATOM 2286 C CA . PRO A 1 287 ? 7.091 0.297 22.225 1.00 60.75 287 PRO A CA 1
ATOM 2287 C C . PRO A 1 287 ? 7.675 -0.096 20.864 1.00 60.75 287 PRO A C 1
ATOM 2289 O O . PRO A 1 287 ? 7.367 0.513 19.835 1.00 60.75 287 PRO A O 1
ATOM 2292 N N . GLN A 1 288 ? 8.518 -1.130 20.861 1.00 76.81 288 GLN A N 1
ATOM 2293 C CA . GLN A 1 288 ? 8.946 -1.777 19.625 1.00 76.81 288 GLN A CA 1
ATOM 2294 C C . GLN A 1 288 ? 7.707 -2.366 18.948 1.00 76.81 288 GLN A C 1
ATOM 2296 O O . GLN A 1 288 ? 7.025 -3.198 19.541 1.00 76.81 288 GLN A O 1
ATOM 2301 N N . VAL A 1 289 ? 7.410 -1.919 17.727 1.00 83.88 289 VAL A N 1
ATOM 2302 C CA . VAL A 1 289 ? 6.280 -2.435 16.944 1.00 83.88 289 VAL A CA 1
ATOM 2303 C C . VAL A 1 289 ? 6.808 -3.459 15.945 1.00 83.88 289 VAL A C 1
ATOM 2305 O O . VAL A 1 289 ? 7.677 -3.150 15.128 1.00 83.88 289 VAL A O 1
ATOM 2308 N N . ARG A 1 290 ? 6.285 -4.682 16.008 1.00 87.44 290 ARG A N 1
ATOM 2309 C CA . ARG A 1 290 ? 6.555 -5.771 15.068 1.00 87.44 290 ARG A CA 1
ATOM 2310 C C . ARG A 1 290 ? 5.519 -5.721 13.957 1.00 87.44 290 ARG A C 1
ATOM 2312 O O . ARG A 1 290 ? 4.327 -5.914 14.199 1.00 87.44 290 ARG A O 1
ATOM 2319 N N . ILE A 1 291 ? 5.979 -5.467 12.739 1.00 88.75 291 ILE A N 1
ATOM 2320 C CA . ILE A 1 291 ? 5.109 -5.324 11.571 1.00 88.75 291 ILE A CA 1
ATOM 2321 C C . ILE A 1 291 ? 5.355 -6.494 10.619 1.00 88.75 291 ILE A C 1
ATOM 2323 O O . ILE A 1 291 ? 6.499 -6.768 10.260 1.00 88.75 291 ILE A O 1
ATOM 2327 N N . LEU A 1 292 ? 4.277 -7.155 10.199 1.00 88.69 292 LEU A N 1
ATOM 2328 C CA . LEU A 1 292 ? 4.268 -8.083 9.077 1.00 88.69 292 LEU A CA 1
ATOM 2329 C C . LEU A 1 292 ? 3.808 -7.346 7.821 1.00 88.69 292 LEU A C 1
ATOM 2331 O O . LEU A 1 292 ? 2.658 -6.901 7.739 1.00 88.69 292 LEU A O 1
ATOM 2335 N N . VAL A 1 293 ? 4.702 -7.214 6.843 1.00 88.19 293 VAL A N 1
ATOM 2336 C CA . VAL A 1 293 ? 4.414 -6.483 5.606 1.00 88.19 293 VAL A CA 1
ATOM 2337 C C . VAL A 1 293 ? 4.406 -7.429 4.423 1.00 88.19 293 VAL A C 1
ATOM 2339 O O . VAL A 1 293 ? 5.406 -8.090 4.161 1.00 88.19 293 VAL A O 1
ATOM 2342 N N . PHE A 1 294 ? 3.308 -7.429 3.671 1.00 87.06 294 PHE A N 1
ATOM 2343 C CA . PHE A 1 294 ? 3.222 -8.117 2.386 1.00 87.06 294 PHE A CA 1
ATOM 2344 C C . PHE A 1 294 ? 3.582 -7.157 1.259 1.00 87.06 294 PHE A C 1
ATOM 2346 O O . PHE A 1 294 ? 2.885 -6.158 1.037 1.00 87.06 294 PHE A O 1
ATOM 2353 N N . THR A 1 295 ? 4.646 -7.470 0.524 1.00 86.38 295 THR A N 1
ATOM 2354 C CA . THR A 1 295 ? 5.034 -6.712 -0.665 1.00 86.38 295 THR A CA 1
ATOM 2355 C C . THR A 1 295 ? 5.028 -7.603 -1.894 1.00 86.38 295 THR A C 1
ATOM 2357 O O . THR A 1 295 ? 5.708 -8.626 -1.880 1.00 86.38 295 THR A O 1
ATOM 2360 N N . PRO A 1 296 ? 4.296 -7.250 -2.958 1.00 85.25 296 PRO A N 1
ATOM 2361 C CA . PRO A 1 296 ? 4.526 -7.872 -4.242 1.00 85.25 296 PRO A CA 1
ATOM 2362 C C . PRO A 1 296 ? 5.731 -7.215 -4.923 1.00 85.25 296 PRO A C 1
ATOM 2364 O O . PRO A 1 296 ? 5.677 -6.003 -5.137 1.00 85.25 296 PRO A O 1
ATOM 2367 N N . PRO A 1 297 ? 6.822 -7.949 -5.206 1.00 85.69 297 PRO A N 1
ATOM 2368 C CA . PRO A 1 297 ? 7.869 -7.431 -6.075 1.00 85.69 297 PRO A CA 1
ATOM 2369 C C . PRO A 1 297 ? 7.361 -7.391 -7.523 1.00 85.69 297 PRO A C 1
ATOM 2371 O O . PRO A 1 297 ? 6.546 -8.230 -7.917 1.00 85.69 297 PRO A O 1
ATOM 2374 N N . ASP A 1 298 ? 7.856 -6.442 -8.316 1.00 89.12 298 ASP A N 1
ATOM 2375 C CA . ASP A 1 298 ? 7.510 -6.376 -9.741 1.00 89.12 298 ASP A CA 1
ATOM 2376 C C . ASP A 1 298 ? 8.214 -7.496 -10.519 1.00 89.12 298 ASP A C 1
ATOM 2378 O O . ASP A 1 298 ? 7.630 -8.106 -11.416 1.00 89.12 298 ASP A O 1
ATOM 2382 N N . ALA A 1 299 ? 9.453 -7.802 -10.126 1.00 90.62 299 ALA A N 1
ATOM 2383 C CA . ALA A 1 299 ? 10.245 -8.909 -10.643 1.00 90.62 299 ALA A CA 1
ATOM 2384 C C . ALA A 1 299 ? 11.280 -9.389 -9.611 1.00 90.62 299 ALA A C 1
ATOM 2386 O O . ALA A 1 299 ? 11.444 -8.799 -8.538 1.00 90.62 299 ALA A O 1
ATOM 2387 N N . ILE A 1 300 ? 12.008 -10.448 -9.955 1.00 89.12 300 ILE A N 1
ATOM 2388 C CA . ILE A 1 300 ? 13.264 -10.823 -9.296 1.00 89.12 300 ILE A CA 1
ATOM 2389 C C . ILE A 1 300 ? 14.421 -10.793 -10.282 1.00 89.12 300 ILE A C 1
ATOM 2391 O O . ILE A 1 300 ? 14.239 -11.002 -11.476 1.00 89.12 300 ILE A O 1
ATOM 2395 N N . THR A 1 301 ? 15.622 -10.552 -9.789 1.00 90.38 301 THR A N 1
ATOM 2396 C CA . THR A 1 301 ? 16.853 -10.634 -10.572 1.00 90.38 301 THR A CA 1
ATOM 2397 C C . THR A 1 301 ? 17.316 -12.095 -10.723 1.00 90.38 301 THR A C 1
ATOM 2399 O O . THR A 1 301 ? 16.781 -12.982 -10.053 1.00 90.38 301 THR A O 1
ATOM 2402 N N . PRO A 1 302 ? 18.306 -12.394 -11.591 1.00 88.31 302 PRO A N 1
ATOM 2403 C CA . PRO A 1 302 ? 18.858 -13.751 -11.728 1.00 88.31 302 PRO A CA 1
ATOM 2404 C C . PRO A 1 302 ? 19.467 -14.328 -10.441 1.00 88.31 302 PRO A C 1
ATOM 2406 O O . PRO A 1 302 ? 19.527 -15.542 -10.275 1.00 88.31 302 PRO A O 1
ATOM 2409 N N . ASP A 1 303 ? 19.909 -13.458 -9.537 1.00 87.62 303 ASP A N 1
ATOM 2410 C CA . ASP A 1 303 ? 20.380 -13.753 -8.182 1.00 87.62 303 ASP A CA 1
ATOM 2411 C C . ASP A 1 303 ? 19.253 -13.773 -7.129 1.00 87.62 303 ASP A C 1
ATOM 2413 O O . ASP A 1 303 ? 19.521 -13.792 -5.933 1.00 87.62 303 ASP A O 1
ATOM 2417 N N . GLU A 1 304 ? 17.993 -13.816 -7.572 1.00 83.81 304 GLU A N 1
ATOM 2418 C CA . GLU A 1 304 ? 16.781 -13.927 -6.746 1.00 83.81 304 GLU A CA 1
ATOM 2419 C C . GLU A 1 304 ? 16.516 -12.735 -5.814 1.00 83.81 304 GLU A C 1
ATOM 2421 O O . GLU A 1 304 ? 15.714 -12.826 -4.879 1.00 83.81 304 GLU A O 1
ATOM 2426 N N . GLU A 1 305 ? 17.126 -11.580 -6.086 1.00 85.38 305 GLU A N 1
ATOM 2427 C CA . GLU A 1 305 ? 16.822 -10.356 -5.358 1.00 85.38 305 GLU A CA 1
ATOM 2428 C C . GLU A 1 305 ? 15.536 -9.716 -5.902 1.00 85.38 305 GLU A C 1
ATOM 2430 O O . GLU A 1 305 ? 15.366 -9.582 -7.117 1.00 85.38 305 GLU A O 1
ATOM 2435 N N . PRO A 1 306 ? 14.607 -9.280 -5.035 1.00 87.25 306 PRO A N 1
ATOM 2436 C CA . PRO A 1 306 ? 13.429 -8.557 -5.485 1.00 87.25 306 PRO A CA 1
ATOM 2437 C C . PRO A 1 306 ? 13.822 -7.192 -6.054 1.00 87.25 306 PRO A C 1
ATOM 2439 O O . PRO A 1 306 ? 14.633 -6.465 -5.469 1.00 87.25 306 PRO A O 1
ATOM 2442 N N . ILE A 1 307 ? 13.186 -6.820 -7.163 1.00 90.12 307 ILE A N 1
ATOM 2443 C CA . ILE A 1 307 ? 13.400 -5.544 -7.842 1.00 90.12 307 ILE A CA 1
ATOM 2444 C C . ILE A 1 307 ? 12.062 -4.851 -8.107 1.00 90.12 307 ILE A C 1
ATOM 2446 O O . ILE A 1 307 ? 11.061 -5.489 -8.442 1.00 90.12 307 ILE A O 1
ATOM 2450 N N . GLU A 1 308 ? 12.044 -3.533 -7.920 1.00 90.69 308 GLU A N 1
ATOM 2451 C CA . GLU A 1 308 ? 10.911 -2.689 -8.307 1.00 90.69 308 GLU A CA 1
ATOM 2452 C C . GLU A 1 308 ? 11.156 -2.079 -9.692 1.00 90.69 308 GLU A C 1
ATOM 2454 O O . GLU A 1 308 ? 12.271 -1.665 -10.000 1.00 90.69 308 GLU A O 1
ATOM 2459 N N . ILE A 1 309 ? 10.120 -1.963 -10.516 1.00 92.50 309 ILE A N 1
ATOM 2460 C CA . ILE A 1 309 ? 10.185 -1.371 -11.848 1.00 92.50 309 ILE A CA 1
ATOM 2461 C C . ILE A 1 309 ? 9.168 -0.234 -11.917 1.00 92.50 309 ILE A C 1
ATOM 2463 O O . ILE A 1 309 ? 7.964 -0.436 -11.790 1.00 92.50 309 ILE A O 1
ATOM 2467 N N . LYS A 1 310 ? 9.632 0.994 -12.156 1.00 90.50 310 LYS A N 1
ATOM 2468 C CA . LYS A 1 310 ? 8.762 2.173 -12.213 1.00 90.50 310 LYS A CA 1
ATOM 2469 C C . LYS A 1 310 ? 8.954 2.989 -13.472 1.00 90.50 310 LYS A C 1
ATOM 2471 O O . LYS A 1 310 ? 10.064 3.215 -13.936 1.00 90.50 310 LYS A O 1
ATOM 2476 N N . LEU A 1 311 ? 7.844 3.544 -13.948 1.00 90.25 311 LEU A N 1
ATOM 2477 C CA . LEU A 1 311 ? 7.821 4.543 -15.008 1.00 90.25 311 LEU A CA 1
ATOM 2478 C C . LEU A 1 311 ? 7.579 5.945 -14.430 1.00 90.25 311 LEU A C 1
ATOM 2480 O O . LEU A 1 311 ? 6.610 6.177 -13.703 1.00 90.25 311 LEU A O 1
ATOM 2484 N N . ARG A 1 312 ? 8.422 6.901 -14.815 1.00 87.94 312 ARG A N 1
ATOM 2485 C CA . ARG A 1 312 ? 8.382 8.312 -14.423 1.00 87.94 312 ARG A CA 1
ATOM 2486 C C . ARG A 1 312 ? 8.112 9.189 -15.643 1.00 87.94 312 ARG A C 1
ATOM 2488 O O . ARG A 1 312 ? 8.781 9.070 -16.666 1.00 87.94 312 ARG A O 1
ATOM 2495 N N . LEU A 1 313 ? 7.123 10.078 -15.537 1.00 83.31 313 LEU A N 1
ATOM 2496 C CA . LEU A 1 313 ? 6.774 11.046 -16.582 1.00 83.31 313 LEU A CA 1
ATOM 2497 C C . LEU A 1 313 ? 7.000 12.471 -16.057 1.00 83.31 313 LEU A C 1
ATOM 2499 O O . LEU A 1 313 ? 6.528 12.767 -14.958 1.00 83.31 313 LEU A O 1
ATOM 2503 N N . PRO A 1 314 ? 7.640 13.380 -16.817 1.00 75.25 314 PRO A N 1
ATOM 2504 C CA . PRO A 1 314 ? 7.790 14.775 -16.431 1.00 75.25 314 PRO A CA 1
ATOM 2505 C C . PRO A 1 314 ? 6.456 15.420 -16.017 1.00 75.25 314 PRO A C 1
ATOM 2507 O O . PRO A 1 314 ? 5.427 15.159 -16.649 1.00 75.25 314 PRO A O 1
ATOM 2510 N N . PRO A 1 315 ? 6.460 16.274 -14.977 1.00 67.06 315 PRO A N 1
ATOM 2511 C CA . PRO A 1 315 ? 7.631 16.756 -14.232 1.00 67.06 315 PRO A CA 1
ATOM 2512 C C . PRO A 1 315 ? 8.094 15.823 -13.093 1.00 67.06 315 PRO A C 1
ATOM 2514 O O . PRO A 1 315 ? 8.956 16.205 -12.311 1.00 67.06 315 PRO A O 1
ATOM 2517 N N . LEU A 1 316 ? 7.525 14.620 -12.962 1.00 62.09 316 LEU A N 1
ATOM 2518 C CA . LEU A 1 316 ? 7.771 13.705 -11.843 1.00 62.09 316 LEU A CA 1
ATOM 2519 C C . LEU A 1 316 ? 9.093 12.950 -12.026 1.00 62.09 316 LEU A C 1
ATOM 2521 O O . LEU A 1 316 ? 9.087 11.758 -12.324 1.00 62.09 316 LEU A O 1
ATOM 2525 N N . THR A 1 317 ? 10.222 13.649 -11.910 1.00 52.69 317 THR A N 1
ATOM 2526 C CA . THR A 1 317 ? 11.561 13.065 -12.101 1.00 52.69 317 THR A CA 1
ATOM 2527 C C . THR A 1 317 ? 12.219 12.605 -10.807 1.00 52.69 317 THR A C 1
ATOM 2529 O O . THR A 1 317 ? 13.136 11.799 -10.869 1.00 52.69 317 THR A O 1
ATOM 2532 N N . THR A 1 318 ? 11.759 13.060 -9.641 1.00 56.09 318 THR A N 1
ATOM 2533 C CA . THR A 1 318 ? 12.271 12.583 -8.352 1.00 56.09 318 THR A CA 1
ATOM 2534 C C . THR A 1 318 ? 11.278 11.624 -7.714 1.00 56.09 318 THR A C 1
ATOM 2536 O O . THR A 1 318 ? 10.061 11.845 -7.734 1.00 56.09 318 THR A O 1
ATOM 2539 N N . LEU A 1 319 ? 11.787 10.529 -7.144 1.00 58.44 319 LEU A N 1
ATOM 2540 C CA . LEU A 1 319 ? 11.021 9.830 -6.126 1.00 58.44 319 LEU A CA 1
ATOM 2541 C C . LEU A 1 319 ? 10.723 10.825 -5.015 1.00 58.44 319 LEU A C 1
ATOM 2543 O O . LEU A 1 319 ? 11.589 11.585 -4.586 1.00 58.44 319 LEU A O 1
ATOM 2547 N N . THR A 1 320 ? 9.487 10.822 -4.531 1.00 73.69 320 THR A N 1
ATOM 2548 C CA . THR A 1 320 ? 9.258 11.435 -3.228 1.00 73.69 320 THR A CA 1
ATOM 2549 C C . THR A 1 320 ? 10.071 10.614 -2.231 1.00 73.69 320 THR A C 1
ATOM 2551 O O . THR A 1 320 ? 9.901 9.395 -2.230 1.00 73.69 320 THR A O 1
ATOM 2554 N N . GLU A 1 321 ? 10.888 11.239 -1.383 1.00 81.06 321 GLU A N 1
ATOM 2555 C CA . GLU A 1 321 ? 11.648 10.584 -0.295 1.00 81.06 321 GLU A CA 1
ATOM 2556 C C . GLU A 1 321 ? 10.795 9.541 0.468 1.00 81.06 321 GLU A C 1
ATOM 2558 O O . GLU A 1 321 ? 11.255 8.498 0.916 1.00 81.06 321 GLU A O 1
ATOM 2563 N N . ARG A 1 322 ? 9.489 9.809 0.566 1.00 79.75 322 ARG A N 1
ATOM 2564 C CA . ARG A 1 322 ? 8.461 8.921 1.106 1.00 79.75 322 ARG A CA 1
ATOM 2565 C C . ARG A 1 322 ? 8.343 7.563 0.392 1.00 79.75 322 ARG A C 1
ATOM 2567 O O . ARG A 1 322 ? 8.191 6.535 1.045 1.00 79.75 322 ARG A O 1
ATOM 2574 N N . GLU A 1 323 ? 8.318 7.549 -0.939 1.00 76.94 323 GLU A N 1
ATOM 2575 C CA . GLU A 1 323 ? 8.252 6.305 -1.724 1.00 76.94 323 GLU A CA 1
ATOM 2576 C C . GLU A 1 323 ? 9.501 5.468 -1.503 1.00 76.94 323 GLU A C 1
ATOM 2578 O O . GLU A 1 323 ? 9.385 4.258 -1.314 1.00 76.94 323 GLU A O 1
ATOM 2583 N N . GLU A 1 324 ? 10.657 6.129 -1.464 1.00 76.81 324 GLU A N 1
ATOM 2584 C CA . GLU A 1 324 ? 11.937 5.497 -1.151 1.00 76.81 324 GLU A CA 1
ATOM 2585 C C . GLU A 1 324 ? 11.874 4.851 0.225 1.00 76.81 324 GLU A C 1
ATOM 2587 O O . GLU A 1 324 ? 12.119 3.651 0.351 1.00 76.81 324 GLU A O 1
ATOM 2592 N N . TYR A 1 325 ? 11.401 5.612 1.217 1.00 82.00 325 TYR A N 1
ATOM 2593 C CA . TYR A 1 325 ? 11.196 5.126 2.572 1.00 82.00 325 TYR A CA 1
ATOM 2594 C C . TYR A 1 325 ? 10.334 3.862 2.617 1.00 82.00 325 TYR A C 1
ATOM 2596 O O . TYR A 1 325 ? 10.754 2.841 3.158 1.00 82.00 325 TYR A O 1
ATOM 2604 N N . CYS A 1 326 ? 9.152 3.886 1.999 1.00 80.00 326 CYS A N 1
ATOM 2605 C CA . CYS A 1 326 ? 8.223 2.755 2.048 1.00 80.00 326 CYS A CA 1
ATOM 2606 C C . CYS A 1 326 ? 8.734 1.517 1.302 1.00 80.00 326 CYS A C 1
ATOM 2608 O O . CYS A 1 326 ? 8.391 0.396 1.673 1.00 80.00 326 CYS A O 1
ATOM 2610 N N . GLN A 1 327 ? 9.529 1.699 0.247 1.00 77.38 327 GLN A N 1
ATOM 2611 C CA . GLN A 1 327 ? 10.174 0.589 -0.455 1.00 77.38 327 GLN A CA 1
ATOM 2612 C C . GLN A 1 327 ? 11.311 -0.009 0.367 1.00 77.38 327 GLN A C 1
ATOM 2614 O O . GLN A 1 327 ? 11.394 -1.234 0.475 1.00 77.38 327 GLN A O 1
ATOM 2619 N N . ALA A 1 328 ? 12.128 0.827 1.008 1.00 76.75 328 ALA A N 1
ATOM 2620 C CA . ALA A 1 328 ? 13.216 0.367 1.862 1.00 76.75 328 ALA A CA 1
ATOM 2621 C C . ALA A 1 328 ? 12.711 -0.472 3.046 1.00 76.75 328 ALA A C 1
ATOM 2623 O O . ALA A 1 328 ? 13.354 -1.457 3.407 1.00 76.75 328 ALA A O 1
ATOM 2624 N N . LEU A 1 329 ? 11.514 -0.177 3.579 1.00 76.88 329 LEU A N 1
ATOM 2625 C CA . LEU A 1 329 ? 10.853 -1.019 4.593 1.00 76.88 329 LEU A CA 1
ATOM 2626 C C . LEU A 1 329 ? 10.658 -2.475 4.146 1.00 76.88 329 LEU A C 1
ATOM 2628 O O . LEU A 1 329 ? 10.515 -3.367 4.980 1.00 76.88 329 LEU A O 1
ATOM 2632 N N . THR A 1 330 ? 10.635 -2.718 2.836 1.00 76.50 330 THR A N 1
ATOM 2633 C CA . THR A 1 330 ? 10.382 -4.038 2.258 1.00 76.50 330 THR A CA 1
ATOM 2634 C C . THR A 1 330 ? 11.632 -4.765 1.789 1.00 76.50 330 THR A C 1
ATOM 2636 O O . THR A 1 330 ? 11.530 -5.788 1.126 1.00 76.50 330 THR A O 1
ATOM 2639 N N . GLY A 1 331 ? 12.824 -4.256 2.099 1.00 77.50 331 GLY A N 1
ATOM 2640 C CA . GLY A 1 331 ? 14.071 -4.925 1.724 1.00 77.50 331 GLY A CA 1
ATOM 2641 C C . GLY A 1 331 ? 14.312 -5.027 0.217 1.00 77.50 331 GLY A C 1
ATOM 2642 O O . GLY A 1 331 ? 15.268 -5.681 -0.189 1.00 77.50 331 GLY A O 1
ATOM 2643 N N . VAL A 1 332 ? 13.484 -4.376 -0.607 1.00 82.88 332 VAL A N 1
ATOM 2644 C CA . VAL A 1 332 ? 13.710 -4.225 -2.044 1.00 82.88 332 VAL A CA 1
ATOM 2645 C C . VAL A 1 332 ? 14.845 -3.225 -2.217 1.00 82.88 332 VAL A C 1
ATOM 2647 O O . VAL A 1 332 ? 14.684 -2.032 -1.956 1.00 82.88 332 VAL A O 1
ATOM 2650 N N . ARG A 1 333 ? 16.017 -3.736 -2.596 1.00 83.69 333 ARG A N 1
ATOM 2651 C CA . ARG A 1 333 ? 17.261 -2.958 -2.695 1.00 83.69 333 ARG A CA 1
ATOM 2652 C C . ARG A 1 333 ? 17.569 -2.501 -4.107 1.00 83.69 333 ARG A C 1
ATOM 2654 O O . ARG A 1 333 ? 18.471 -1.694 -4.279 1.00 83.69 333 ARG A O 1
ATOM 2661 N N . ARG A 1 334 ? 16.850 -2.996 -5.108 1.00 88.50 334 ARG A N 1
ATOM 2662 C CA . ARG A 1 334 ? 17.064 -2.634 -6.505 1.00 88.50 334 ARG A CA 1
ATOM 2663 C C . ARG A 1 334 ? 15.802 -2.006 -7.066 1.00 88.50 334 ARG A C 1
ATOM 2665 O O . ARG A 1 334 ? 14.693 -2.464 -6.788 1.00 88.50 334 ARG A O 1
ATOM 2672 N N . GLU A 1 335 ? 15.973 -0.955 -7.851 1.00 90.69 335 GLU A N 1
ATOM 2673 C CA . GLU A 1 335 ? 14.889 -0.336 -8.604 1.00 90.69 335 GLU A CA 1
ATOM 2674 C C . GLU A 1 335 ? 15.345 -0.024 -10.029 1.00 90.69 335 GLU A C 1
ATOM 2676 O O . GLU A 1 335 ? 16.489 0.368 -10.255 1.00 90.69 335 GLU A O 1
ATOM 2681 N N . VAL A 1 336 ? 14.428 -0.185 -10.977 1.00 92.50 336 VAL A N 1
ATOM 2682 C CA . VAL A 1 336 ? 14.583 0.195 -12.379 1.00 92.50 336 VAL A CA 1
ATOM 2683 C C . VAL A 1 336 ? 13.645 1.356 -12.657 1.00 92.50 336 VAL A C 1
ATOM 2685 O O . VAL A 1 336 ? 12.425 1.234 -12.525 1.00 92.50 336 VAL A O 1
ATOM 2688 N N . LEU A 1 337 ? 14.204 2.490 -13.057 1.00 91.50 337 LEU A N 1
ATOM 2689 C CA . LEU A 1 337 ? 13.465 3.703 -13.369 1.00 91.50 337 LEU A CA 1
ATOM 2690 C C . LEU A 1 337 ? 13.485 3.947 -14.873 1.00 91.50 337 LEU A C 1
ATOM 2692 O O . LEU A 1 337 ? 14.520 4.276 -15.440 1.00 91.50 337 LEU A O 1
ATOM 2696 N N . GLY A 1 338 ? 12.327 3.839 -15.515 1.00 92.56 338 GLY A N 1
ATOM 2697 C CA . GLY A 1 338 ? 12.121 4.341 -16.867 1.00 92.56 338 GLY A CA 1
ATOM 2698 C C . GLY A 1 338 ? 11.674 5.794 -16.822 1.00 92.56 338 GLY A C 1
ATOM 2699 O O . GLY A 1 338 ? 10.625 6.098 -16.257 1.00 92.56 338 GLY A O 1
ATOM 2700 N N . PHE A 1 339 ? 12.413 6.700 -17.449 1.00 91.38 339 PHE A N 1
ATOM 2701 C CA . PHE A 1 339 ? 12.005 8.088 -17.636 1.00 91.38 339 PHE A CA 1
ATOM 2702 C C . PHE A 1 339 ? 11.447 8.250 -19.040 1.00 91.38 339 PHE A C 1
ATOM 2704 O O . PHE A 1 339 ? 12.125 7.967 -20.028 1.00 91.38 339 PHE A O 1
ATOM 2711 N N . GLY A 1 340 ? 10.188 8.676 -19.131 1.00 90.44 340 GLY A N 1
ATOM 2712 C CA . GLY A 1 340 ? 9.503 8.788 -20.408 1.00 90.44 340 GLY A CA 1
ATOM 2713 C C . GLY A 1 340 ? 8.827 10.124 -20.646 1.00 90.44 340 GLY A C 1
ATOM 2714 O O . GLY A 1 340 ? 8.344 10.780 -19.729 1.00 90.44 340 GLY A O 1
ATOM 2715 N N . LYS A 1 341 ? 8.740 10.528 -21.911 1.00 90.19 341 LYS A N 1
ATOM 2716 C CA . LYS A 1 341 ? 8.040 11.740 -22.351 1.00 90.19 341 LYS A CA 1
ATOM 2717 C C . LYS A 1 341 ? 6.726 11.370 -23.022 1.00 90.19 341 LYS A C 1
ATOM 2719 O O . LYS A 1 341 ? 6.653 10.444 -23.829 1.00 90.19 341 LYS A O 1
ATOM 2724 N N . LYS A 1 342 ? 5.661 12.105 -22.703 1.00 88.62 342 LYS A N 1
ATOM 2725 C CA . LYS A 1 342 ? 4.354 11.910 -23.338 1.00 88.62 342 LYS A CA 1
ATOM 2726 C C . LYS A 1 342 ? 4.353 12.544 -24.732 1.00 88.62 342 LYS A C 1
ATOM 2728 O O . LYS A 1 342 ? 4.510 13.755 -24.852 1.00 88.62 342 LYS A O 1
ATOM 2733 N N . GLY A 1 343 ? 4.146 11.731 -25.763 1.00 87.81 343 GLY A N 1
ATOM 2734 C CA . GLY A 1 343 ? 3.972 12.148 -27.155 1.00 87.81 343 GLY A CA 1
ATOM 2735 C C . GLY A 1 343 ? 2.535 11.965 -27.655 1.00 87.81 343 GLY A C 1
ATOM 2736 O O . GLY A 1 343 ? 1.645 11.532 -26.921 1.00 87.81 343 GLY A O 1
ATOM 2737 N N . ALA A 1 344 ? 2.302 12.265 -28.937 1.00 86.50 344 ALA A N 1
ATOM 2738 C CA . ALA A 1 344 ? 0.979 12.141 -29.563 1.00 86.50 344 ALA A CA 1
ATOM 2739 C C . ALA A 1 344 ? 0.467 10.687 -29.634 1.00 86.50 344 ALA A C 1
ATOM 2741 O O . ALA A 1 344 ? -0.738 10.451 -29.584 1.00 86.50 344 ALA A O 1
ATOM 2742 N N . GLN A 1 345 ? 1.379 9.716 -29.737 1.00 86.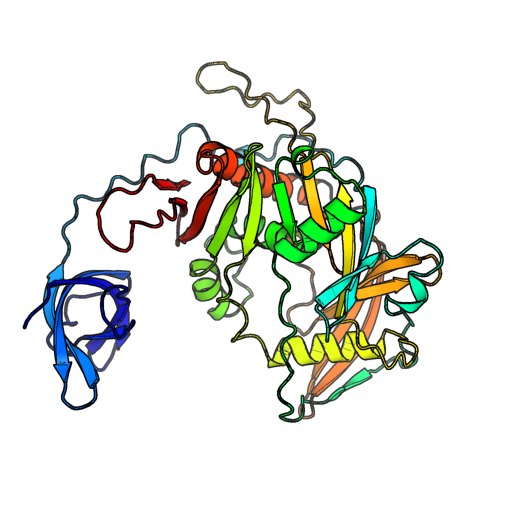88 345 GLN A N 1
ATOM 2743 C CA . GLN A 1 345 ? 1.060 8.294 -29.927 1.00 86.88 345 GLN A CA 1
ATOM 2744 C C . GLN A 1 345 ? 1.193 7.442 -28.651 1.00 86.88 345 GLN A C 1
ATOM 2746 O O . GLN A 1 345 ? 0.870 6.253 -28.673 1.00 86.88 345 GLN A O 1
ATOM 2751 N N . GLY A 1 346 ? 1.641 8.023 -27.535 1.00 88.06 346 GLY A N 1
ATOM 2752 C CA . GLY A 1 346 ? 1.938 7.259 -26.324 1.00 88.06 346 GLY A CA 1
ATOM 2753 C C . GLY A 1 346 ? 2.977 7.921 -25.432 1.00 88.06 346 GLY A C 1
ATOM 2754 O O . GLY A 1 346 ? 3.156 9.139 -25.460 1.00 88.06 346 GLY A O 1
ATOM 2755 N N . VAL A 1 347 ? 3.653 7.107 -24.633 1.00 88.00 347 VAL A N 1
ATOM 2756 C CA . VAL A 1 347 ? 4.829 7.503 -23.855 1.00 88.00 347 VAL A CA 1
ATOM 2757 C C . VAL A 1 347 ? 6.065 6.929 -24.532 1.00 88.00 347 VAL A C 1
ATOM 2759 O O . VAL A 1 347 ? 6.048 5.787 -24.969 1.00 88.00 347 VAL A O 1
ATOM 2762 N N . TRP A 1 348 ? 7.134 7.710 -24.589 1.00 90.81 348 TRP A N 1
ATOM 2763 C CA . TRP A 1 348 ? 8.440 7.278 -25.073 1.00 90.81 348 TRP A CA 1
ATOM 2764 C C . TRP A 1 348 ? 9.403 7.261 -23.903 1.00 90.81 348 TRP A C 1
ATOM 2766 O O . TRP A 1 348 ? 9.718 8.334 -23.391 1.00 90.81 348 TRP A O 1
ATOM 2776 N N . VAL A 1 349 ? 9.813 6.074 -23.453 1.00 92.25 349 VAL A N 1
ATOM 2777 C CA . VAL A 1 349 ? 10.877 5.935 -22.449 1.00 92.25 349 VAL A CA 1
ATOM 2778 C C . VAL A 1 349 ? 12.198 6.136 -23.163 1.00 92.25 349 VAL A C 1
ATOM 2780 O O . VAL A 1 349 ? 12.466 5.433 -24.130 1.00 92.25 349 VAL A O 1
ATOM 2783 N N . ASN A 1 350 ? 12.974 7.120 -22.726 1.00 91.38 350 ASN A N 1
ATOM 2784 C CA . ASN A 1 350 ? 14.201 7.546 -23.402 1.00 91.38 350 ASN A CA 1
ATOM 2785 C C . ASN A 1 350 ? 15.433 7.492 -22.489 1.00 91.38 350 ASN A C 1
ATOM 2787 O O . ASN A 1 350 ? 16.505 7.946 -22.874 1.00 91.38 350 ASN A O 1
ATOM 2791 N N . GLN A 1 351 ? 15.253 7.035 -21.253 1.00 91.94 351 GLN A N 1
ATOM 2792 C CA . GLN A 1 351 ? 16.312 6.838 -20.276 1.00 91.94 351 GLN A CA 1
ATOM 2793 C C . GLN A 1 351 ? 15.843 5.782 -19.284 1.00 91.94 351 GLN A C 1
ATOM 2795 O O . GLN A 1 351 ? 14.700 5.824 -18.822 1.00 91.94 351 GLN A O 1
ATOM 2800 N N . ILE A 1 352 ? 16.721 4.832 -18.986 1.00 92.69 352 ILE A N 1
ATOM 2801 C CA . ILE A 1 352 ? 16.468 3.751 -18.040 1.00 92.69 352 ILE A CA 1
ATOM 2802 C C . ILE A 1 352 ? 17.643 3.720 -17.081 1.00 92.69 352 ILE A C 1
ATOM 2804 O O . ILE A 1 352 ? 18.793 3.661 -17.507 1.00 92.69 352 ILE A O 1
ATOM 2808 N N . GLU A 1 353 ? 17.347 3.805 -15.793 1.00 91.50 353 GLU A N 1
ATOM 2809 C CA . GLU A 1 353 ? 18.351 3.786 -14.740 1.00 91.50 353 GLU A CA 1
ATOM 2810 C C . GLU A 1 353 ? 18.094 2.614 -13.807 1.00 91.50 353 GLU A C 1
ATOM 2812 O O . GLU A 1 353 ? 16.991 2.464 -13.284 1.00 91.50 353 GLU A O 1
ATOM 2817 N N . GLU A 1 354 ? 19.124 1.810 -13.565 1.00 91.81 354 GLU A N 1
ATOM 2818 C CA . GLU A 1 354 ? 19.131 0.885 -12.440 1.00 91.81 354 GLU A CA 1
ATOM 2819 C C . GLU A 1 354 ? 19.779 1.564 -11.243 1.00 91.81 354 GLU A C 1
ATOM 2821 O O . GLU A 1 354 ? 20.886 2.100 -11.330 1.00 91.81 354 GLU A O 1
ATOM 2826 N N . GLN A 1 355 ? 19.091 1.530 -10.111 1.00 89.00 355 GLN A N 1
ATOM 2827 C CA . GLN A 1 355 ? 19.572 2.107 -8.870 1.00 89.00 355 GLN A CA 1
ATOM 2828 C C . GLN A 1 355 ? 19.634 1.017 -7.807 1.00 89.00 355 GLN A C 1
ATOM 2830 O O . GLN A 1 355 ? 18.659 0.299 -7.568 1.00 89.00 355 GLN A O 1
ATOM 2835 N N . SER A 1 356 ? 20.790 0.913 -7.153 1.00 84.88 356 SER A N 1
ATOM 2836 C CA . SER A 1 356 ? 20.899 0.170 -5.904 1.00 84.88 356 SER A CA 1
ATOM 2837 C C . SER A 1 356 ? 20.617 1.097 -4.726 1.00 84.88 356 SER A C 1
ATOM 2839 O O . SER A 1 356 ? 21.078 2.235 -4.680 1.00 84.88 356 SER A O 1
ATOM 2841 N N . ARG A 1 357 ? 19.853 0.599 -3.760 1.00 74.81 357 ARG A N 1
ATOM 2842 C CA . ARG A 1 357 ? 19.339 1.325 -2.599 1.00 74.81 357 ARG A CA 1
ATOM 2843 C C . ARG A 1 357 ? 19.879 0.746 -1.309 1.00 74.81 357 ARG A C 1
ATOM 2845 O O . ARG A 1 357 ? 19.128 0.381 -0.406 1.00 74.81 357 ARG A O 1
ATOM 2852 N N . HIS A 1 358 ? 21.197 0.629 -1.242 1.00 66.44 358 HIS A N 1
ATOM 2853 C CA . HIS A 1 358 ? 21.851 0.158 -0.029 1.00 66.44 358 HIS A CA 1
ATOM 2854 C C . HIS A 1 358 ? 21.775 1.186 1.106 1.00 66.44 358 HIS A C 1
ATOM 2856 O O . HIS A 1 358 ? 21.649 0.773 2.255 1.00 66.44 358 HIS A O 1
ATOM 2862 N N . ASP A 1 359 ? 21.704 2.483 0.786 1.00 64.94 359 ASP A N 1
ATOM 2863 C CA . ASP A 1 359 ? 21.781 3.553 1.778 1.00 64.94 359 ASP A CA 1
ATOM 2864 C C . ASP A 1 359 ? 20.717 4.626 1.514 1.00 64.94 359 ASP A C 1
ATOM 2866 O O . ASP A 1 359 ? 20.908 5.538 0.710 1.00 64.94 359 ASP A O 1
ATOM 2870 N N . MET A 1 360 ? 19.567 4.524 2.189 1.00 71.75 360 MET A N 1
ATOM 2871 C CA . MET A 1 360 ? 18.689 5.691 2.291 1.00 71.75 360 MET A CA 1
ATOM 2872 C C . MET A 1 360 ? 19.326 6.729 3.199 1.00 71.75 360 MET A C 1
ATOM 2874 O O . MET A 1 360 ? 19.907 6.383 4.230 1.00 71.75 360 MET A O 1
ATOM 2878 N N . ASP A 1 361 ? 19.123 8.000 2.860 1.00 81.12 361 ASP A N 1
ATOM 2879 C CA . ASP A 1 361 ? 19.490 9.104 3.735 1.00 81.12 361 ASP A CA 1
ATOM 2880 C C . ASP A 1 361 ? 18.874 8.882 5.138 1.00 81.12 361 ASP A C 1
ATOM 2882 O O . ASP A 1 361 ? 17.645 8.770 5.271 1.00 81.12 361 ASP A O 1
ATOM 2886 N N . PRO A 1 362 ? 19.690 8.804 6.207 1.00 79.88 362 PRO A N 1
ATOM 2887 C CA . PRO A 1 362 ? 19.192 8.621 7.566 1.00 79.88 362 PRO A CA 1
ATOM 2888 C C . PRO A 1 362 ? 18.161 9.676 7.992 1.00 79.88 362 PRO A C 1
ATOM 2890 O O . PRO A 1 362 ? 17.279 9.382 8.800 1.00 79.88 362 PRO A O 1
ATOM 2893 N N . SER A 1 363 ? 18.231 10.897 7.452 1.00 81.19 363 SER A N 1
ATOM 2894 C CA . SER A 1 363 ? 17.252 11.954 7.723 1.00 81.19 363 SER A CA 1
ATOM 2895 C C . SER A 1 363 ? 15.862 11.603 7.177 1.00 81.19 363 SER A C 1
ATOM 2897 O O . SER A 1 363 ? 14.866 11.749 7.889 1.00 81.19 363 SER A O 1
ATOM 2899 N N . VAL A 1 364 ? 15.793 11.032 5.969 1.00 81.94 364 VAL A N 1
ATOM 2900 C CA . VAL A 1 364 ? 14.563 10.516 5.348 1.00 81.94 364 VAL A CA 1
ATOM 2901 C C . VAL A 1 364 ? 13.987 9.378 6.191 1.00 81.94 364 VAL A C 1
ATOM 2903 O O . VAL A 1 364 ? 12.802 9.388 6.533 1.00 81.94 364 VAL A O 1
ATOM 2906 N N . VAL A 1 365 ? 14.836 8.432 6.604 1.00 81.44 365 VAL A N 1
ATOM 2907 C CA . VAL A 1 365 ? 14.454 7.313 7.481 1.00 81.44 365 VAL A CA 1
ATOM 2908 C C . VAL A 1 365 ? 13.836 7.813 8.792 1.00 81.44 365 VAL A C 1
ATOM 2910 O O . VAL A 1 365 ? 12.742 7.383 9.178 1.00 81.44 365 VAL A O 1
ATOM 2913 N N . ASN A 1 366 ? 14.519 8.727 9.485 1.00 79.00 366 ASN A N 1
ATOM 2914 C CA . ASN A 1 366 ? 14.079 9.259 10.775 1.00 79.00 366 ASN A CA 1
ATOM 2915 C C . ASN A 1 366 ? 12.748 10.003 10.647 1.00 79.00 366 ASN A C 1
ATOM 2917 O O . ASN A 1 366 ? 11.824 9.757 11.425 1.00 79.00 366 ASN A O 1
ATOM 2921 N N . LYS A 1 367 ? 12.621 10.848 9.621 1.00 82.75 367 LYS A N 1
ATOM 2922 C CA . LYS A 1 367 ? 11.419 11.636 9.349 1.00 82.75 367 LYS A CA 1
ATOM 2923 C C . LYS A 1 367 ? 10.190 10.752 9.148 1.00 82.75 367 LYS A C 1
ATOM 2925 O O . LYS A 1 367 ? 9.223 10.854 9.900 1.00 82.75 367 LYS A O 1
ATOM 2930 N N . TYR A 1 368 ? 10.205 9.849 8.168 1.00 85.19 368 TYR A N 1
ATOM 2931 C CA . TYR A 1 368 ? 9.005 9.067 7.844 1.00 85.19 368 TYR A CA 1
ATOM 2932 C C . TYR A 1 368 ? 8.715 7.953 8.857 1.00 85.19 368 TYR A C 1
ATOM 2934 O O . TYR A 1 368 ? 7.554 7.590 9.053 1.00 85.19 368 TYR A O 1
ATOM 2942 N N . SER A 1 369 ? 9.728 7.463 9.576 1.00 83.38 369 SER A N 1
ATOM 2943 C CA . SER A 1 369 ? 9.492 6.544 10.695 1.00 83.38 369 SER A CA 1
ATOM 2944 C C . SER A 1 369 ? 8.809 7.219 11.876 1.00 83.38 369 SER A C 1
ATOM 2946 O O . SER A 1 369 ? 7.960 6.593 12.508 1.00 83.38 369 SER A O 1
ATOM 2948 N N . ALA A 1 370 ? 9.098 8.494 12.157 1.00 83.12 370 ALA A N 1
ATOM 2949 C CA . ALA A 1 370 ? 8.354 9.269 13.148 1.00 83.12 370 ALA A CA 1
ATOM 2950 C C . ALA A 1 370 ? 6.861 9.319 12.825 1.00 83.12 370 ALA A C 1
ATOM 2952 O O . ALA A 1 370 ? 6.037 8.998 13.681 1.00 83.12 370 ALA A O 1
ATOM 2953 N N . HIS A 1 371 ? 6.532 9.610 11.571 1.00 86.50 371 HIS A N 1
ATOM 2954 C CA . HIS A 1 371 ? 5.166 9.586 11.063 1.00 86.50 371 HIS A CA 1
ATOM 2955 C C . HIS A 1 371 ? 4.503 8.210 11.210 1.00 86.50 371 HIS A C 1
ATOM 2957 O O . HIS A 1 371 ? 3.420 8.108 11.790 1.00 86.50 371 HIS A O 1
ATOM 2963 N N . LEU A 1 372 ? 5.175 7.141 10.765 1.00 88.94 372 LEU A N 1
ATOM 2964 C CA . LEU A 1 372 ? 4.643 5.781 10.860 1.00 88.94 372 LEU A CA 1
ATOM 2965 C C . LEU A 1 372 ? 4.403 5.353 12.316 1.00 88.94 372 LEU A C 1
ATOM 2967 O O . LEU A 1 372 ? 3.340 4.840 12.649 1.00 88.94 372 LEU A O 1
ATOM 2971 N N . HIS A 1 373 ? 5.358 5.594 13.212 1.00 85.94 373 HIS A N 1
ATOM 2972 C CA . HIS A 1 373 ? 5.191 5.262 14.627 1.00 85.94 373 HIS A CA 1
ATOM 2973 C C . HIS A 1 373 ? 4.041 6.023 15.276 1.00 85.94 373 HIS A C 1
ATOM 2975 O O . HIS A 1 373 ? 3.297 5.438 16.058 1.00 85.94 373 HIS A O 1
ATOM 2981 N N . THR A 1 374 ? 3.888 7.307 14.954 1.00 86.62 374 THR A N 1
ATOM 2982 C CA . THR A 1 374 ? 2.810 8.140 15.493 1.00 86.62 374 THR A CA 1
ATOM 2983 C C . THR A 1 374 ? 1.444 7.571 15.128 1.00 86.62 374 THR A C 1
ATOM 2985 O O . THR A 1 374 ? 0.616 7.366 16.016 1.00 86.62 374 THR A O 1
ATOM 2988 N N . VAL A 1 375 ? 1.219 7.231 13.852 1.00 90.69 375 VAL A N 1
ATOM 2989 C CA . VAL A 1 375 ? -0.061 6.636 13.438 1.00 90.69 375 VAL A CA 1
ATOM 2990 C C . VAL A 1 375 ? -0.267 5.245 14.030 1.00 90.69 375 VAL A C 1
ATOM 2992 O O . VAL A 1 375 ? -1.366 4.954 14.488 1.00 90.69 375 VAL A O 1
ATOM 2995 N N . LEU A 1 376 ? 0.762 4.397 14.108 1.00 91.81 376 LEU A N 1
ATOM 2996 C CA . LEU A 1 376 ? 0.613 3.063 14.702 1.00 91.81 376 LEU A CA 1
ATOM 2997 C C . LEU A 1 376 ? 0.322 3.126 16.206 1.00 91.81 376 LEU A C 1
ATOM 2999 O O . LEU A 1 376 ? -0.574 2.429 16.677 1.00 91.81 376 LEU A O 1
ATOM 3003 N N . ALA A 1 377 ? 1.003 4.002 16.947 1.00 88.44 377 ALA A N 1
ATOM 3004 C CA . ALA A 1 377 ? 0.733 4.223 18.365 1.00 88.44 377 ALA A CA 1
ATOM 3005 C C . ALA A 1 377 ? -0.683 4.772 18.592 1.00 88.44 377 ALA A C 1
ATOM 3007 O O . ALA A 1 377 ? -1.363 4.360 19.531 1.00 88.44 377 ALA A O 1
ATOM 3008 N N . PHE A 1 378 ? -1.149 5.675 17.725 1.00 89.56 378 PHE A N 1
ATOM 3009 C CA . PHE A 1 378 ? -2.531 6.145 17.742 1.00 89.56 378 PHE A CA 1
ATOM 3010 C C . PHE A 1 378 ? -3.516 4.991 17.511 1.00 89.56 378 PHE A C 1
ATOM 3012 O O . PHE A 1 378 ? -4.424 4.786 18.316 1.00 89.56 378 PHE A O 1
ATOM 3019 N N . LEU A 1 379 ? -3.303 4.169 16.483 1.00 93.75 379 LEU A N 1
ATOM 3020 C CA . LEU A 1 379 ? -4.167 3.020 16.216 1.00 93.75 379 LEU A CA 1
ATOM 3021 C C . LEU A 1 379 ? -4.195 2.026 17.382 1.00 93.75 379 LEU A C 1
ATOM 3023 O O . LEU A 1 379 ? -5.277 1.628 17.797 1.00 93.75 379 LEU A O 1
ATOM 3027 N N . GLN A 1 380 ? -3.047 1.695 17.973 1.00 91.19 380 GLN A N 1
ATOM 3028 C CA . GLN A 1 380 ? -2.963 0.786 19.122 1.00 91.19 380 GLN A CA 1
ATOM 3029 C C . GLN A 1 380 ? -3.692 1.307 20.371 1.00 91.19 380 GLN A C 1
ATOM 3031 O O . GLN A 1 380 ? -4.137 0.510 21.190 1.00 91.19 380 GLN A O 1
ATOM 3036 N N . ARG A 1 381 ? -3.844 2.630 20.533 1.00 90.38 381 ARG A N 1
ATOM 3037 C CA . ARG A 1 381 ? -4.600 3.225 21.652 1.00 90.38 381 ARG A CA 1
ATOM 3038 C C . ARG A 1 381 ? -6.108 3.256 21.423 1.00 90.38 381 ARG A C 1
ATOM 3040 O O . ARG A 1 381 ? -6.859 3.235 22.395 1.00 90.38 381 ARG A O 1
ATOM 3047 N N . HIS A 1 382 ? -6.553 3.343 20.170 1.00 92.81 382 HIS A N 1
ATOM 3048 C CA . HIS A 1 382 ? -7.967 3.572 19.846 1.00 92.81 382 HIS A CA 1
ATOM 3049 C C . HIS A 1 382 ? -8.680 2.362 19.229 1.00 92.81 382 HIS A C 1
ATOM 3051 O O . HIS A 1 382 ? -9.897 2.248 19.370 1.00 92.81 382 HIS A O 1
ATOM 3057 N N . ALA A 1 383 ? -7.952 1.449 18.588 1.00 93.50 383 ALA A N 1
ATOM 3058 C CA . ALA A 1 383 ? -8.459 0.189 18.053 1.00 93.50 383 ALA A CA 1
ATOM 3059 C C . ALA A 1 383 ? -8.073 -0.968 18.987 1.00 93.50 383 ALA A C 1
ATOM 3061 O O . ALA A 1 383 ? -7.225 -1.792 18.663 1.00 93.50 383 ALA A O 1
ATOM 3062 N N . THR A 1 384 ? -8.652 -0.985 20.190 1.00 93.69 384 THR A N 1
ATOM 3063 C CA . THR A 1 384 ? -8.194 -1.850 21.293 1.00 93.69 384 THR A CA 1
ATOM 3064 C C . THR A 1 384 ? -9.070 -3.063 21.562 1.00 93.69 384 THR A C 1
ATOM 3066 O O . THR A 1 384 ? -8.630 -3.957 22.276 1.00 93.69 384 THR A O 1
ATOM 3069 N N . VAL A 1 385 ? -10.306 -3.106 21.054 1.00 94.50 385 VAL A N 1
ATOM 3070 C CA . VAL A 1 385 ? -11.245 -4.186 21.388 1.00 94.50 385 VAL A CA 1
ATOM 3071 C C . VAL A 1 385 ? -11.010 -5.377 20.454 1.00 94.50 385 VAL A C 1
ATOM 3073 O O . VAL A 1 385 ? -11.270 -5.236 19.257 1.00 94.50 385 VAL A O 1
ATOM 3076 N N . PRO A 1 386 ? -10.568 -6.544 20.963 1.00 96.00 386 PRO A N 1
ATOM 3077 C CA . PRO A 1 386 ? -10.380 -7.742 20.148 1.00 96.00 386 PRO A CA 1
ATOM 3078 C C . PRO A 1 386 ? -11.659 -8.158 19.410 1.00 96.00 386 PRO A C 1
ATOM 3080 O O . PRO A 1 386 ? -12.775 -7.850 19.843 1.00 96.00 386 PRO A O 1
ATOM 3083 N N . GLY A 1 387 ? -11.492 -8.781 18.245 1.00 92.56 387 GLY A N 1
ATOM 3084 C CA . GLY A 1 387 ? -12.581 -9.214 17.363 1.00 92.56 387 GLY A CA 1
ATOM 3085 C C . GLY A 1 387 ? -13.344 -8.071 16.680 1.00 92.56 387 GLY A C 1
ATOM 3086 O O . GLY A 1 387 ? -14.273 -8.313 15.912 1.00 92.56 387 GLY A O 1
ATOM 3087 N N . SER A 1 388 ? -12.979 -6.813 16.938 1.00 94.00 388 SER A N 1
ATOM 3088 C CA . SER A 1 388 ? -13.722 -5.654 16.441 1.00 94.00 388 SER A CA 1
ATOM 3089 C C . SER A 1 388 ? -13.123 -5.078 15.172 1.00 94.00 388 SER A C 1
ATOM 3091 O O . SER A 1 388 ? -11.914 -5.120 14.947 1.00 94.00 388 SER A O 1
ATOM 3093 N N . THR A 1 389 ? -13.987 -4.468 14.367 1.00 92.69 389 THR A N 1
ATOM 3094 C CA . THR A 1 389 ? -13.581 -3.718 13.182 1.00 92.69 389 THR A CA 1
ATOM 3095 C C . THR A 1 389 ? -13.679 -2.224 13.455 1.00 92.69 389 THR A C 1
ATOM 3097 O O . THR A 1 389 ? -14.605 -1.746 14.105 1.00 92.69 389 THR A O 1
ATOM 3100 N N . TYR A 1 390 ? -12.718 -1.475 12.942 1.00 93.06 390 TYR A N 1
ATOM 3101 C CA . TYR A 1 390 ? -12.614 -0.032 13.025 1.00 93.06 390 TYR A CA 1
ATOM 3102 C C . TYR A 1 390 ? -12.405 0.541 11.630 1.00 93.06 390 TYR A C 1
ATOM 3104 O O . TYR A 1 390 ? -11.861 -0.098 10.731 1.00 93.06 390 TYR A O 1
ATOM 3112 N N . LEU A 1 391 ? -12.834 1.781 11.460 1.00 91.56 391 LEU A N 1
ATOM 3113 C CA . LEU A 1 391 ? -12.606 2.567 10.267 1.00 91.56 391 LEU A CA 1
ATOM 3114 C C . LEU A 1 391 ? -11.788 3.791 10.655 1.00 91.56 391 LEU A C 1
ATOM 3116 O O . LEU A 1 391 ? -12.284 4.659 11.382 1.00 91.56 391 LEU A O 1
ATOM 3120 N N . MET A 1 392 ? -10.554 3.857 10.155 1.00 92.50 392 MET A N 1
ATOM 3121 C CA . MET A 1 392 ? -9.753 5.073 10.204 1.00 92.50 392 MET A CA 1
ATOM 3122 C C . MET A 1 392 ? -10.030 5.918 8.964 1.00 92.50 392 MET A C 1
ATOM 3124 O O . MET A 1 392 ? -10.077 5.393 7.852 1.00 92.50 392 MET A O 1
ATOM 3128 N N . ARG A 1 393 ? -10.197 7.228 9.133 1.00 87.38 393 ARG A N 1
ATOM 3129 C CA . ARG A 1 393 ? -10.364 8.193 8.041 1.00 87.38 393 ARG A CA 1
ATOM 3130 C C . ARG A 1 393 ? -9.462 9.396 8.256 1.00 87.38 393 ARG A C 1
ATOM 3132 O O . ARG A 1 393 ? -9.416 9.944 9.354 1.00 87.38 393 ARG A O 1
ATOM 3139 N N . ARG A 1 394 ? -8.820 9.862 7.187 1.00 83.19 394 ARG A N 1
ATOM 3140 C CA . ARG A 1 394 ? -8.176 11.178 7.173 1.00 83.19 394 ARG A CA 1
ATOM 3141 C C . ARG A 1 394 ? -9.220 12.242 6.847 1.00 83.19 394 ARG A C 1
ATOM 3143 O O . ARG A 1 394 ? -9.757 12.265 5.744 1.00 83.19 394 ARG A O 1
ATOM 3150 N N . ARG A 1 395 ? -9.510 13.128 7.799 1.00 81.12 395 ARG A N 1
ATOM 3151 C CA . ARG A 1 395 ? -10.170 14.418 7.530 1.00 81.12 395 ARG A CA 1
ATOM 3152 C C . ARG A 1 395 ? -9.114 15.485 7.270 1.00 81.12 395 ARG A C 1
ATOM 3154 O O . ARG A 1 395 ? -7.940 15.206 7.464 1.00 81.12 395 ARG A O 1
ATOM 3161 N N . ARG A 1 396 ? -9.518 16.683 6.828 1.00 74.75 396 ARG A N 1
ATOM 3162 C CA . ARG A 1 396 ? -8.605 17.782 6.450 1.00 74.75 396 ARG A CA 1
ATOM 3163 C C . ARG A 1 396 ? -7.465 17.976 7.459 1.00 74.75 396 ARG A C 1
ATOM 3165 O O . ARG A 1 396 ? -6.306 17.923 7.066 1.00 74.75 396 ARG A O 1
ATOM 3172 N N . ASP A 1 397 ? -7.808 18.030 8.746 1.00 77.88 397 ASP A N 1
ATOM 3173 C CA . ASP A 1 397 ? -6.865 18.418 9.805 1.00 77.88 397 ASP A CA 1
ATOM 3174 C C . ASP A 1 397 ? -6.705 17.364 10.909 1.00 77.88 397 ASP A C 1
ATOM 3176 O O . ASP A 1 397 ? -5.927 17.571 11.826 1.00 77.88 397 ASP A O 1
ATOM 3180 N N . ALA A 1 398 ? -7.395 16.221 10.804 1.00 82.56 398 ALA A N 1
ATOM 3181 C CA . ALA A 1 398 ? -7.307 15.153 11.797 1.00 82.56 398 ALA A CA 1
ATOM 3182 C C . ALA A 1 398 ? -7.388 13.738 11.203 1.00 82.56 398 ALA A C 1
ATOM 3184 O O . ALA A 1 398 ? -7.948 13.528 10.118 1.00 82.56 398 ALA A O 1
ATOM 3185 N N . LEU A 1 399 ? -6.884 12.762 11.952 1.00 85.88 399 LEU A N 1
ATOM 3186 C CA . LEU A 1 399 ? -7.137 11.337 11.762 1.00 85.88 399 LEU A CA 1
ATOM 3187 C C . LEU A 1 399 ? -8.228 10.888 12.731 1.00 85.88 399 LEU A C 1
ATOM 3189 O O . LEU A 1 399 ? -8.100 11.020 13.940 1.00 85.88 399 LEU A O 1
ATOM 3193 N N . GLU A 1 400 ? -9.315 10.332 12.208 1.00 89.69 400 GLU A N 1
ATOM 3194 C CA . GLU A 1 400 ? -10.411 9.812 13.026 1.00 89.69 400 GLU A CA 1
ATOM 3195 C C . GLU A 1 400 ? -10.419 8.291 12.983 1.00 89.69 400 GLU A C 1
ATOM 3197 O O . GLU A 1 400 ? -10.377 7.714 11.898 1.00 89.69 400 GLU A O 1
ATOM 3202 N N . VAL A 1 401 ? -10.548 7.645 14.140 1.00 91.88 401 VAL A N 1
ATOM 3203 C CA . VAL A 1 401 ? -10.781 6.200 14.256 1.00 91.88 401 VAL A CA 1
ATOM 3204 C C . VAL A 1 401 ? -12.130 5.993 14.915 1.00 91.88 401 VAL A C 1
ATOM 3206 O O . VAL A 1 401 ? -12.403 6.534 15.985 1.00 91.88 401 VAL A O 1
ATOM 3209 N N . SER A 1 402 ? -12.983 5.207 14.269 1.00 90.50 402 SER A N 1
ATOM 3210 C CA . SER A 1 402 ? -14.320 4.880 14.767 1.00 90.50 402 SER A CA 1
ATOM 3211 C C . SER A 1 402 ? -14.544 3.380 14.710 1.00 90.50 402 SER A C 1
ATOM 3213 O O . SER A 1 402 ? -14.193 2.753 13.710 1.00 90.50 402 SER A O 1
ATOM 3215 N N . ARG A 1 403 ? -15.114 2.799 15.769 1.00 92.38 403 ARG A N 1
ATOM 3216 C CA . ARG A 1 403 ? -15.529 1.394 15.746 1.00 92.38 403 ARG A CA 1
ATOM 3217 C C . ARG A 1 403 ? -16.680 1.224 14.753 1.00 92.38 403 ARG A C 1
ATOM 3219 O O . ARG A 1 403 ? -17.609 2.032 14.718 1.00 92.38 403 ARG A O 1
ATOM 3226 N N . VAL A 1 404 ? -16.587 0.196 13.922 1.00 88.38 404 VAL A N 1
ATOM 3227 C CA . VAL A 1 404 ? -17.659 -0.249 13.036 1.00 88.38 404 VAL A CA 1
ATOM 3228 C C . VAL A 1 404 ? -18.487 -1.235 13.848 1.00 88.38 404 VAL A C 1
ATOM 3230 O O . VAL A 1 404 ? -18.191 -2.424 13.874 1.00 88.38 404 VAL A O 1
ATOM 3233 N N . ASP A 1 405 ? -19.470 -0.730 14.589 1.00 81.00 405 ASP A N 1
ATOM 3234 C CA . ASP A 1 405 ? -20.415 -1.605 15.279 1.00 81.00 405 ASP A CA 1
ATOM 3235 C C . ASP A 1 405 ? -21.402 -2.184 14.259 1.00 81.00 405 ASP A C 1
ATOM 3237 O O . ASP A 1 405 ? -21.999 -1.432 13.480 1.00 81.00 405 ASP A O 1
ATOM 3241 N N . ASP A 1 406 ? -21.653 -3.494 14.318 1.00 54.75 406 ASP A N 1
ATOM 3242 C CA . ASP A 1 406 ? -22.682 -4.161 13.499 1.00 54.75 406 ASP A CA 1
ATOM 3243 C C . ASP A 1 406 ? -24.079 -3.529 13.689 1.00 54.75 406 ASP A C 1
ATOM 3245 O O . ASP A 1 406 ? -24.946 -3.607 12.820 1.00 54.75 406 ASP A O 1
ATOM 3249 N N . SER A 1 407 ? -24.292 -2.836 14.815 1.00 45.25 407 SER A N 1
ATOM 3250 C CA . SER A 1 407 ? -25.537 -2.155 15.184 1.00 45.25 407 SER A CA 1
ATOM 3251 C C . SER A 1 407 ? -25.606 -0.675 14.781 1.00 45.25 407 SER A C 1
ATOM 3253 O O . SER A 1 407 ? -26.665 -0.056 14.917 1.00 45.25 407 SER A O 1
ATOM 3255 N N . ALA A 1 408 ? -24.531 -0.075 14.250 1.00 44.91 408 ALA A N 1
ATOM 3256 C CA . ALA A 1 408 ? -24.497 1.346 13.876 1.00 44.91 408 ALA A CA 1
ATOM 3257 C C . ALA A 1 408 ? -25.267 1.673 12.579 1.00 44.91 408 ALA A C 1
ATOM 3259 O O . ALA A 1 408 ? -25.394 2.844 12.219 1.00 44.91 408 ALA A O 1
ATOM 3260 N N . PHE A 1 409 ? -25.880 0.675 11.932 1.00 47.09 409 PHE A N 1
ATOM 3261 C CA . PHE A 1 409 ? -27.005 0.917 11.024 1.00 47.09 409 PHE A CA 1
ATOM 3262 C C . PHE A 1 409 ? -28.317 1.257 11.758 1.00 47.09 409 PHE A C 1
ATOM 3264 O O . PHE A 1 409 ? -29.281 1.647 11.103 1.00 47.09 409 PHE A O 1
ATOM 3271 N N . CYS A 1 410 ? -28.386 1.143 13.092 1.00 34.00 410 CYS A N 1
ATOM 3272 C CA . CYS A 1 410 ? -29.626 1.326 13.853 1.00 34.00 410 CYS A CA 1
ATOM 3273 C C . CYS A 1 410 ? -29.557 2.223 15.108 1.00 34.00 410 CYS A C 1
ATOM 3275 O O . CYS A 1 410 ? -30.569 2.869 15.366 1.00 34.00 410 CYS A O 1
ATOM 3277 N N . SER A 1 411 ? -28.460 2.378 15.871 1.00 36.75 411 SER A N 1
ATOM 3278 C CA . SER A 1 411 ? -28.529 3.284 17.051 1.00 36.75 411 SER A CA 1
ATOM 3279 C C . SER A 1 411 ? -27.199 3.688 17.719 1.00 36.75 411 SER A C 1
ATOM 3281 O O . SER A 1 411 ? -26.711 3.024 18.623 1.00 36.75 411 SER A O 1
ATOM 3283 N N . GLY A 1 412 ? -26.685 4.874 17.376 1.00 37.75 412 GLY A N 1
ATOM 3284 C CA . GLY A 1 412 ? -26.486 5.963 18.351 1.00 37.75 412 GLY A CA 1
ATOM 3285 C C . GLY A 1 412 ? -25.335 5.978 19.374 1.00 37.75 412 GLY A C 1
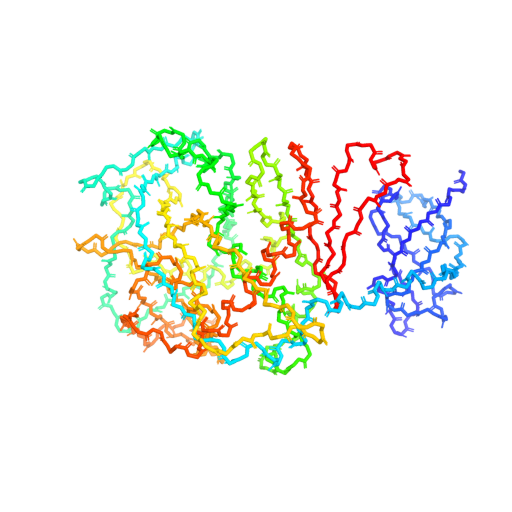ATOM 3286 O O . GLY A 1 412 ? -25.286 6.952 20.122 1.00 37.75 412 GLY A O 1
ATOM 3287 N N . GLY A 1 413 ? -24.405 5.022 19.427 1.00 38.53 413 GLY A N 1
ATOM 3288 C CA . GLY A 1 413 ? -23.269 5.081 20.367 1.00 38.53 413 GLY A CA 1
ATOM 3289 C C . GLY A 1 413 ? -21.935 4.713 19.722 1.00 38.53 413 GLY A C 1
ATOM 3290 O O . GLY A 1 413 ? -21.626 3.540 19.631 1.00 38.53 413 GLY A O 1
ATOM 3291 N N . MET A 1 414 ? -21.136 5.697 19.290 1.00 43.53 414 MET A N 1
ATOM 3292 C CA . MET A 1 414 ? -19.801 5.460 18.711 1.00 43.53 414 MET A CA 1
ATOM 3293 C C . MET A 1 414 ? -18.692 5.847 19.697 1.00 43.53 414 MET A C 1
ATOM 3295 O O . MET A 1 414 ? -18.623 7.004 20.117 1.00 43.53 414 MET A O 1
ATOM 3299 N N . GLN A 1 415 ? -17.783 4.915 19.997 1.00 52.56 415 GLN A N 1
ATOM 3300 C CA . GLN A 1 415 ? -16.454 5.249 20.523 1.00 52.56 415 GLN A CA 1
ATOM 3301 C C . GLN A 1 415 ? -15.591 5.776 19.365 1.00 52.56 415 GLN A C 1
ATOM 3303 O O . GLN A 1 415 ? -15.390 5.076 18.370 1.00 52.56 415 GLN A O 1
ATOM 3308 N N . SER A 1 416 ? -15.115 7.021 19.468 1.00 46.88 416 SER A N 1
ATOM 3309 C CA . SER A 1 416 ? -14.277 7.663 18.446 1.00 46.88 416 SER A CA 1
ATOM 3310 C C . SER A 1 416 ? -13.034 8.301 19.060 1.00 46.88 416 SER A C 1
ATOM 3312 O O . SER A 1 416 ? -13.164 9.061 20.019 1.00 46.88 416 SER A O 1
ATOM 3314 N N . GLY A 1 417 ? -11.864 8.033 18.481 1.00 56.88 417 GLY A N 1
ATOM 3315 C CA . GLY A 1 417 ? -10.613 8.751 18.746 1.00 56.88 417 GLY A CA 1
ATOM 3316 C C . GLY A 1 417 ? -10.289 9.723 17.613 1.00 56.88 417 GLY A C 1
ATOM 3317 O O . GLY A 1 417 ? -10.638 9.454 16.461 1.00 56.88 417 GLY A O 1
ATOM 3318 N N . VAL A 1 418 ? -9.644 10.846 17.935 1.00 55.62 418 VAL A N 1
ATOM 3319 C CA . VAL A 1 418 ? -9.206 11.862 16.967 1.00 55.62 418 VAL A CA 1
ATOM 3320 C C . VAL A 1 418 ? -7.753 12.219 17.276 1.00 55.62 418 VAL A C 1
ATOM 3322 O O . VAL A 1 418 ? -7.459 12.544 18.425 1.00 55.62 418 VAL A O 1
ATOM 3325 N N . LEU A 1 419 ? -6.880 12.119 16.273 1.00 45.78 419 LEU A N 1
ATOM 3326 C CA . LEU A 1 419 ? -5.484 12.564 16.300 1.00 45.78 419 LEU A CA 1
ATOM 3327 C C . LEU A 1 419 ? -5.311 13.818 15.459 1.00 45.78 419 LEU A C 1
ATOM 3329 O O . LEU A 1 419 ? -5.829 13.817 14.313 1.00 45.78 419 LEU A O 1
#

Nearest PDB structures (foldseek):
  6zp4-assembly1_G  TM=5.617E-01  e=4.250E-02  Homo sapiens
  8rw1-assembly1_i  TM=5.802E-01  e=6.700E-02  Saccharomyces cerevisiae S288C
  8s8d-assembly1_i  TM=6.129E-01  e=1.118E-01  Saccharomyces cerevisiae S288C
  8s8j-assembly1_i  TM=5.577E-01  e=9.977E-02  Saccharomyces cerevisiae S288C
  8s8g-assembly1_i  TM=5.615E-01  e=1.403E-01  Saccharomyces cerevisiae S288C

Secondary structure (DSSP, 8-state):
--EEEEEEEEEE-TTT--EEEE-SSSSSSEEEE-HHHHTT--TT-EEEEEEEE-TTS-EEEEEEEE------------TTS--GGGGTT---EEPPPEEEEEEEEETTT--EEE--TTTGGGTSPEE---S-SSEEEE---S-------PPPHHHHHHHHHHTT--GGG-SEEEEHHHHHHHHHHHS-TTSSTTTTS-GGGHHHHTT-EEEEEEPTTS-EEEEE-GGGGGS-TTHHHHHHHHHHHSEE----SS-EEEEEEEEEEEEE----S---B-TTS-B-PPPPEEEEEEE--SEE-TT--EEEEEEE-TT--SPPHHHHHHHHTTT--EEEEEEEEEETTEEEEEEEEEEE-S---HHHHHHHHHHHHHHHHHHHHHS-STT-EEEEEE-SS-EEEEEE-TTTTT-----EEE-

Sequence (419 aa):
MRTPHRGVLIFVHPENGYGFIDCNTTASRRVFVPASKCTAWQKGDRVSFSAIESSDGRWRVDKMHRDTFPDRTLLPPDPLFPPCKDLEASHRTFASSRLLFSFGVRRETREVVPLDLPKVQSWVPLYVPPAAEELPLALPKRKRFRQLQRFGLDLLLEASARYSVAAESFDVICYRRTLGRLVDATLDPEAGWFSSFTYPLLDKLQSMSFLIQVSEHGTLLIDEGFDYDRLQKNADSYGRQFEGQCVHQEDNETKLFQSYSVLLGPTTVAAGQSGLKRASGGHVDLPQVRILVFTPPDAITPDEEPIEIKLRLPPLTTLTEREEYCQALTGVRREVLGFGKKGAQGVWVNQIEEQSRHDMDPSVVNKYSAHLHTVLAFLQRHATVPGSTYLMRRRRDALEVSRVDDSAFCSGGMQSGVL

Solvent-accessible surface area (backbone atoms only — not comparable to full-atom values): 24198 Å² total; per-residue (Å²): 128,80,52,82,47,59,34,32,25,76,38,60,42,86,88,73,30,27,31,33,27,47,20,89,86,46,96,54,51,57,32,39,33,51,34,94,76,30,80,91,61,54,66,69,44,50,35,37,31,25,45,45,72,45,98,85,74,46,40,31,59,74,46,78,46,77,56,80,61,73,76,72,67,68,70,70,75,58,86,88,61,72,64,76,83,74,60,78,73,51,57,56,50,74,45,76,45,38,81,76,55,40,34,35,32,35,60,89,79,63,44,72,39,83,43,52,95,87,50,43,72,85,70,38,33,34,51,36,83,57,93,55,75,60,45,81,38,67,56,79,64,90,67,77,73,76,70,80,77,77,77,62,69,65,62,52,52,51,46,32,54,76,68,71,47,61,67,71,79,25,50,32,38,33,42,42,68,44,55,45,49,50,28,57,64,65,52,67,78,81,74,57,82,50,74,87,53,71,74,78,53,61,69,49,54,51,62,42,40,31,40,34,37,19,35,83,73,58,21,35,40,43,44,67,50,84,80,73,78,80,82,55,72,69,66,54,50,49,34,52,49,52,41,60,56,34,36,49,64,80,90,58,87,74,58,60,74,50,38,35,41,31,24,41,31,49,48,39,70,50,86,59,87,62,72,64,59,42,100,84,72,46,77,72,84,74,76,72,49,36,39,44,31,42,34,64,58,69,21,23,39,96,85,67,46,46,25,43,63,46,65,32,48,81,91,51,78,67,78,54,66,64,59,54,46,44,40,52,63,60,56,43,38,35,38,38,40,34,38,27,49,82,55,97,70,25,37,37,26,67,42,74,45,81,45,79,53,88,73,74,59,64,68,54,51,34,53,52,47,52,37,39,51,52,51,52,56,50,43,61,72,64,60,63,56,55,72,36,41,29,41,37,36,24,49,94,90,36,39,37,37,34,59,57,54,95,56,65,89,77,63,94,77,79,67,70,46,74,85

Mean predicted aligned error: 13.68 Å

InterPro domains:
  IPR012340 Nucleic acid-binding, OB-fold [G3DSA:2.40.50.140] (4-62)

Organism: NCBI:txid36881

pLDDT: mean 75.2, std 18.87, range [29.3, 96.06]

Foldseek 3Di:
DWDKFKFFFQDADPPQQKTWTQTPPDPPRIEIEHNVRRPVHDGGFIWIFTWDQDPVRGIYTDGIDGPPDPPPPQPPPPLVDDDLVVLLPFQWDKDQKDWDFKWFAQQPPRDIGGDDVVCVPQGFWAFAAFPDLKDFQFQPDPPPPPPDPDDACVSVVVVCVVSVNDLLVFQEEEALVQLLLLLVLLDQPPPCPCVVPPDPVLVVSQFWKWKWAQALSRRTYIDTDPPPRPPCPRVVSSFVSQLVSRTDHDPDVRDIDFMWTWIWIFRDRDPPVPFPQDPPGDGDHQDGGIYIYIYTASGAYPVRQGEHEGEAEPPRPDDDLSVLLSVSRRVRQKYKYFYWYQDPGGTMRNHIDIDGRPDRDSSSNSSSVSSSSVSSVQCSVQVGDHRWMWMWGRHNPWIKIWTPDPCVVPDDDIRMDID

Radius of gyration: 24.12 Å; Cα contacts (8 Å, |Δi|>4): 749; chains: 1; bounding box: 65×54×64 Å